Protein AF-0000000074054607 (afdb_homodimer)

Organism: NCBI:txid44742

Radius of gyration: 24.06 Å; Cα contacts (8 Å, |Δi|>4): 908; chains: 2; bounding box: 54×72×58 Å

Foldseek 3Di:
DLQPQEEEEEEQAEFLCLVLLLLLLCLVLVNQEYEYENHPDHDLVRSPVNNPPSSNVRSVRYYYHPHDCVVCVQAPAEEFEDLDPPDDPADADELLRVLLVSLVCVVVVGHYYYYWYYQPHIDDPVNCVSHPHYYYYDDDPVDRGDGRSVVSNVSSVSNSVNNVVCVVPVVVCVVVPPVNFPQQDPVLLVVLLVLVLVLCVLVVVDVDPCSPVVSVVVSVVCVVVRDGGVNSVVSSVVSVVSVVVSD/DLQPQEEEEEEQAEFLCLVLLLLLLCLVLVNQEYEYENHPDHDLVRSPVNNPPSSNVRSVRYYYHPHDCVVCVQAPAEEEEDLDPPDDPADADELLRVLLVSLLCVLVVGHYYYYWYYQPHIDDPVNCVSHPHYYYYDDDPVDRGDGRSVVSNVSSVSNSVNNVVCVVVVVVCVVVPPVVADFQDPVLLVVLLVLVLVLCVLVVVDVDPCSPVVSVVVSVVCVVVRDGPVNSVVSSVVSVVSVVVSD

Solvent-accessible surface area (backbone atoms only — not comparable to full-atom values): 25416 Å² total; per-residue (Å²): 102,79,30,60,48,37,32,41,33,38,33,40,34,59,53,25,50,43,54,10,36,31,27,26,37,25,32,23,37,16,37,71,41,45,37,35,21,51,48,72,39,84,40,69,78,61,9,44,73,50,11,39,83,67,7,44,67,40,61,72,61,50,43,80,30,86,41,65,69,72,67,46,65,80,35,79,41,33,38,29,44,40,78,70,73,76,86,57,84,62,72,70,30,44,50,66,58,48,10,47,53,49,30,54,37,40,73,69,72,33,30,33,33,45,36,39,36,23,82,86,76,42,56,50,71,76,62,49,71,72,29,81,40,41,31,35,72,90,48,24,87,88,25,56,73,70,55,60,31,57,51,50,37,54,51,41,50,36,28,38,52,35,34,50,56,44,59,75,37,39,69,61,40,60,40,43,42,81,75,43,42,58,66,52,43,74,64,51,47,50,50,45,50,49,43,45,49,54,31,33,52,72,64,61,66,56,83,61,97,49,61,67,66,68,41,40,61,53,50,51,41,45,60,52,30,57,47,32,27,51,54,44,48,50,51,45,49,48,29,49,49,51,36,61,70,69,100,102,77,31,58,46,38,32,40,35,38,34,39,34,57,53,26,50,43,54,10,35,32,28,26,38,25,32,23,38,16,38,71,39,46,35,34,20,50,48,72,38,84,40,68,80,61,10,44,75,51,11,40,83,67,6,44,67,40,60,71,62,49,44,79,30,86,39,65,68,71,68,46,63,80,36,79,42,32,37,29,43,43,78,70,73,78,83,58,84,65,72,70,28,45,50,65,59,49,12,45,53,48,31,53,37,38,74,69,72,33,30,34,30,44,36,38,36,22,80,88,75,42,57,51,72,75,62,47,71,72,28,81,40,39,30,36,75,88,47,24,87,89,24,56,74,69,56,60,32,56,49,50,35,54,49,40,49,36,28,39,52,34,34,50,55,41,60,77,40,44,78,57,48,64,59,46,49,87,70,58,42,58,67,53,45,73,66,52,49,51,52,45,52,49,42,45,49,54,32,35,51,71,65,63,66,57,83,62,97,51,62,67,67,68,41,44,63,53,50,52,39,46,60,53,29,58,49,32,31,56,53,44,49,50,53,46,48,47,30,50,48,52,37,60,71,69,101

pLDDT: mean 83.44, std 16.81, range [29.47, 98.75]

Structure (mmCIF, N/CA/C/O backbone):
data_AF-0000000074054607-model_v1
#
loop_
_entity.id
_entity.type
_entity.pdbx_description
1 polymer 'rRNA methyltransferase'
#
loop_
_atom_site.group_PDB
_atom_site.id
_atom_site.type_symbol
_atom_site.label_atom_id
_atom_site.label_alt_id
_atom_site.label_comp_id
_atom_site.label_asym_id
_atom_site.label_entity_id
_atom_site.label_seq_id
_atom_site.pdbx_PDB_ins_code
_atom_site.Cartn_x
_atom_site.Cartn_y
_atom_site.Cartn_z
_atom_site.occupancy
_atom_site.B_iso_or_equiv
_atom_site.auth_seq_id
_atom_site.auth_comp_id
_atom_site.auth_asym_id
_atom_site.auth_atom_id
_atom_site.pdbx_PDB_model_num
ATOM 1 N N . MET A 1 1 ? 2.098 6.691 -18.859 1 87.94 1 MET A N 1
ATOM 2 C CA . MET A 1 1 ? 1.816 5.914 -17.656 1 87.94 1 MET A CA 1
ATOM 3 C C . MET A 1 1 ? 2.215 6.691 -16.406 1 87.94 1 MET A C 1
ATOM 5 O O . MET A 1 1 ? 3.164 7.477 -16.438 1 87.94 1 MET A O 1
ATOM 9 N N . LEU A 1 2 ? 1.619 6.383 -15.367 1 90.31 2 LEU A N 1
ATOM 10 C CA . LEU A 1 2 ? 1.789 7.125 -14.125 1 90.31 2 LEU A CA 1
ATOM 11 C C . LEU A 1 2 ? 3.236 7.062 -13.648 1 90.31 2 LEU A C 1
ATOM 13 O O . LEU A 1 2 ? 3.768 8.047 -13.133 1 90.31 2 LEU A O 1
ATOM 17 N N . LEU A 1 3 ? 3.875 5.93 -13.906 1 97.06 3 LEU A N 1
ATOM 18 C CA . LEU A 1 3 ? 5.23 5.723 -13.406 1 97.06 3 LEU A CA 1
ATOM 19 C C . LEU A 1 3 ? 6.223 5.625 -14.562 1 97.06 3 LEU A C 1
ATOM 21 O O . LEU A 1 3 ? 7.164 4.828 -14.508 1 97.06 3 LEU A O 1
ATOM 25 N N . ASP A 1 4 ? 5.957 6.453 -15.539 1 95.19 4 ASP A N 1
ATOM 26 C CA . ASP A 1 4 ? 6.926 6.539 -16.625 1 95.19 4 ASP A CA 1
ATOM 27 C C . ASP A 1 4 ? 8.312 6.918 -16.109 1 95.19 4 ASP A C 1
ATOM 29 O O . ASP A 1 4 ? 8.461 7.918 -15.406 1 95.19 4 ASP A O 1
ATOM 33 N N . GLY A 1 5 ? 9.305 6.105 -16.344 1 96.5 5 GLY A N 1
ATOM 34 C CA . GLY A 1 5 ? 10.656 6.309 -15.852 1 96.5 5 GLY A CA 1
ATOM 35 C C . GLY A 1 5 ? 11.078 5.297 -14.805 1 96.5 5 GLY A C 1
ATOM 36 O O . GLY A 1 5 ? 12.25 5.238 -14.422 1 96.5 5 GLY A O 1
ATOM 37 N N . VAL A 1 6 ? 10.141 4.453 -14.383 1 98.12 6 VAL A N 1
ATOM 38 C CA . VAL A 1 6 ? 10.422 3.424 -13.383 1 98.12 6 VAL A CA 1
ATOM 39 C C . VAL A 1 6 ? 10.531 2.061 -14.062 1 98.12 6 VAL A C 1
ATOM 41 O O . VAL A 1 6 ? 9.734 1.736 -14.945 1 98.12 6 VAL A O 1
ATOM 44 N N . GLN A 1 7 ? 11.508 1.312 -13.703 1 98.25 7 GLN A N 1
ATOM 45 C CA . GLN A 1 7 ? 11.547 -0.092 -14.094 1 98.25 7 GLN A CA 1
ATOM 46 C C . GLN A 1 7 ? 11.656 -1.004 -12.875 1 98.25 7 GLN A C 1
ATOM 48 O O . GLN A 1 7 ? 12.328 -0.665 -11.898 1 98.25 7 GLN A O 1
ATOM 53 N N . ILE A 1 8 ? 11.023 -2.137 -12.992 1 98.75 8 ILE A N 1
ATOM 54 C CA . ILE A 1 8 ? 11.148 -3.209 -12.008 1 98.75 8 ILE A CA 1
ATOM 55 C C . ILE A 1 8 ? 12.266 -4.164 -12.43 1 98.75 8 ILE A C 1
ATOM 57 O O . ILE A 1 8 ? 12.258 -4.684 -13.555 1 98.75 8 ILE A O 1
ATOM 61 N N . VAL A 1 9 ? 13.219 -4.359 -11.516 1 98.69 9 VAL A N 1
ATOM 62 C CA . VAL A 1 9 ? 14.328 -5.262 -11.797 1 98.69 9 VAL A CA 1
ATOM 63 C C . VAL A 1 9 ? 14.227 -6.492 -10.891 1 98.69 9 VAL A C 1
ATOM 65 O O . VAL A 1 9 ? 14.297 -6.379 -9.664 1 98.69 9 VAL A O 1
ATOM 68 N N . LEU A 1 10 ? 14.055 -7.652 -11.492 1 98.56 10 LEU A N 1
ATOM 69 C CA . LEU A 1 10 ? 13.938 -8.914 -10.773 1 98.56 10 LEU A CA 1
ATOM 70 C C . LEU A 1 10 ? 15.211 -9.75 -10.93 1 98.56 10 LEU A C 1
ATOM 72 O O . LEU A 1 10 ? 15.547 -10.172 -12.039 1 98.56 10 LEU A O 1
ATOM 76 N N . VAL A 1 11 ? 15.875 -10 -9.805 1 98.06 11 VAL A N 1
ATOM 77 C CA . VAL A 1 11 ? 17.172 -10.672 -9.82 1 98.06 11 VAL A CA 1
ATOM 78 C C . VAL A 1 11 ? 16.984 -12.148 -9.492 1 98.06 11 VAL A C 1
ATOM 80 O O . VAL A 1 11 ? 16.406 -12.5 -8.469 1 98.06 11 VAL A O 1
ATOM 83 N N . LYS A 1 12 ? 17.391 -13.023 -10.367 1 97.88 12 LYS A N 1
ATOM 84 C CA . LYS A 1 12 ? 17.438 -14.469 -10.18 1 97.88 12 LYS A CA 1
ATOM 85 C C . LYS A 1 12 ? 16.078 -15.008 -9.758 1 97.88 12 LYS A C 1
ATOM 87 O O . LYS A 1 12 ? 15.984 -15.805 -8.82 1 97.88 12 LYS A O 1
ATOM 92 N N . THR A 1 13 ? 15.07 -14.492 -10.414 1 97.56 13 THR A N 1
ATOM 93 C CA . THR A 1 13 ? 13.703 -14.922 -10.125 1 97.56 13 THR A CA 1
ATOM 94 C C . THR A 1 13 ? 13.531 -16.406 -10.43 1 97.56 13 THR A C 1
ATOM 96 O O . THR A 1 13 ? 13.984 -16.891 -11.461 1 97.56 13 THR A O 1
ATOM 99 N N . ARG A 1 14 ? 12.898 -17.109 -9.555 1 96.25 14 ARG A N 1
ATOM 100 C CA . ARG A 1 14 ? 12.789 -18.547 -9.672 1 96.25 14 ARG A CA 1
ATOM 101 C C . ARG A 1 14 ? 11.531 -18.953 -10.438 1 96.25 14 ARG A C 1
ATOM 103 O O . ARG A 1 14 ? 11.562 -19.859 -11.266 1 96.25 14 ARG A O 1
ATOM 110 N N . PHE A 1 15 ? 10.383 -18.312 -10.203 1 95.19 15 PHE A N 1
ATOM 111 C CA . PHE A 1 15 ? 9.102 -18.766 -10.719 1 95.19 15 PHE A CA 1
ATOM 112 C C . PHE A 1 15 ? 8.539 -17.797 -11.75 1 95.19 15 PHE A C 1
ATOM 114 O O . PHE A 1 15 ? 8.25 -16.641 -11.422 1 95.19 15 PHE A O 1
ATOM 121 N N . PRO A 1 16 ? 8.305 -18.266 -12.945 1 97 16 PRO A N 1
ATOM 122 C CA . PRO A 1 16 ? 7.742 -17.391 -13.984 1 97 16 PRO A CA 1
ATOM 123 C C . PRO A 1 16 ? 6.383 -16.812 -13.586 1 97 16 PRO A C 1
ATOM 125 O O . PRO A 1 16 ? 6.016 -15.727 -14.031 1 97 16 PRO A O 1
ATOM 128 N N . GLU A 1 17 ? 5.633 -17.5 -12.758 1 94.62 17 GLU A N 1
ATOM 129 C CA . GLU A 1 17 ? 4.336 -17.047 -12.266 1 94.62 17 GLU A CA 1
ATOM 130 C C . GLU A 1 17 ? 4.461 -15.711 -11.547 1 94.62 17 GLU A C 1
ATOM 132 O O . GLU A 1 17 ? 3.605 -14.836 -11.695 1 94.62 17 GLU A O 1
ATOM 137 N N . ASN A 1 18 ? 5.582 -15.562 -10.859 1 96.38 18 ASN A N 1
ATOM 138 C CA . ASN A 1 18 ? 5.824 -14.305 -10.164 1 96.38 18 ASN A CA 1
ATOM 139 C C . ASN A 1 18 ? 6.109 -13.164 -11.141 1 96.38 18 ASN A C 1
ATOM 141 O O . ASN A 1 18 ? 5.738 -12.016 -10.891 1 96.38 18 ASN A O 1
ATOM 145 N N . ILE A 1 19 ? 6.727 -13.492 -12.242 1 97.88 19 ILE A N 1
ATOM 146 C CA . ILE A 1 19 ? 6.992 -12.492 -13.273 1 97.88 19 ILE A CA 1
ATOM 147 C C . ILE A 1 19 ? 5.676 -12.031 -13.891 1 97.88 19 ILE A C 1
ATOM 149 O O . ILE A 1 19 ? 5.469 -10.836 -14.094 1 97.88 19 ILE A O 1
ATOM 153 N N . GLY A 1 20 ? 4.801 -12.977 -14.141 1 97.75 20 GLY A N 1
ATOM 154 C CA . GLY A 1 20 ? 3.486 -12.625 -14.648 1 97.75 20 GLY A CA 1
ATOM 155 C C . GLY A 1 20 ? 2.693 -11.742 -13.703 1 97.75 20 GLY A C 1
ATOM 156 O O . GLY A 1 20 ? 2.131 -10.727 -14.117 1 97.75 20 GLY A O 1
ATOM 157 N N . MET A 1 21 ? 2.689 -12.086 -12.422 1 96.69 21 MET A N 1
ATOM 158 C CA . MET A 1 21 ? 1.969 -11.312 -11.422 1 96.69 21 MET A CA 1
ATOM 159 C C . MET A 1 21 ? 2.582 -9.922 -11.258 1 96.69 21 MET A C 1
ATOM 161 O O . MET A 1 21 ? 1.864 -8.945 -11.047 1 96.69 21 MET A O 1
ATOM 165 N N . ALA A 1 22 ? 3.879 -9.875 -11.367 1 98.06 22 ALA A N 1
ATOM 166 C CA . ALA A 1 22 ? 4.555 -8.586 -11.336 1 98.06 22 ALA A CA 1
ATOM 167 C C . ALA A 1 22 ? 4.164 -7.727 -12.531 1 98.06 22 ALA A C 1
ATOM 169 O O . ALA A 1 22 ? 3.977 -6.516 -12.406 1 98.06 22 ALA A O 1
ATOM 170 N N . ALA A 1 23 ? 4.035 -8.344 -13.672 1 98.12 23 ALA A N 1
ATOM 171 C CA . ALA A 1 23 ? 3.605 -7.629 -14.867 1 98.12 23 ALA A CA 1
ATOM 172 C C . ALA A 1 23 ? 2.205 -7.051 -14.688 1 98.12 23 ALA A C 1
ATOM 174 O O . ALA A 1 23 ? 1.948 -5.906 -15.07 1 98.12 23 ALA A O 1
ATOM 175 N N . ARG A 1 24 ? 1.37 -7.824 -14.094 1 97.19 24 ARG A N 1
ATOM 176 C CA . ARG A 1 24 ? 0.028 -7.332 -13.805 1 97.19 24 ARG A CA 1
ATOM 177 C C . ARG A 1 24 ? 0.075 -6.137 -12.859 1 97.19 24 ARG A C 1
ATOM 179 O O . ARG A 1 24 ? -0.629 -5.148 -13.07 1 97.19 24 ARG A O 1
ATOM 186 N N . ALA A 1 25 ? 0.879 -6.273 -11.852 1 97.88 25 ALA A N 1
ATOM 187 C CA . ALA A 1 25 ? 1.041 -5.172 -10.898 1 97.88 25 ALA A CA 1
ATOM 188 C C . ALA A 1 25 ? 1.545 -3.914 -11.602 1 97.88 25 ALA A C 1
ATOM 190 O O . ALA A 1 25 ? 1.063 -2.811 -11.336 1 97.88 25 ALA A O 1
ATOM 191 N N . CYS A 1 26 ? 2.482 -4.086 -12.484 1 98.19 26 CYS A N 1
ATOM 192 C CA . CYS A 1 26 ? 3.018 -2.969 -13.258 1 98.19 26 CYS A CA 1
ATOM 193 C C . CYS A 1 26 ? 1.925 -2.311 -14.094 1 98.19 26 CYS A C 1
ATOM 195 O O . CYS A 1 26 ? 1.812 -1.083 -14.117 1 98.19 26 CYS A O 1
ATOM 197 N N . ALA A 1 27 ? 1.15 -3.102 -14.703 1 97.31 27 ALA A N 1
ATOM 198 C CA . ALA A 1 27 ? 0.057 -2.57 -15.508 1 97.31 27 ALA A CA 1
ATOM 199 C C . ALA A 1 27 ? -0.932 -1.788 -14.648 1 97.31 27 ALA A C 1
ATOM 201 O O . ALA A 1 27 ? -1.334 -0.679 -15.008 1 97.31 27 ALA A O 1
ATOM 202 N N . ASN A 1 28 ? -1.263 -2.316 -13.531 1 96.94 28 ASN A N 1
ATOM 203 C CA . ASN A 1 28 ? -2.24 -1.703 -12.633 1 96.94 28 ASN A CA 1
ATOM 204 C C . ASN A 1 28 ? -1.734 -0.376 -12.078 1 96.94 28 ASN A C 1
ATOM 206 O O . ASN A 1 28 ? -2.523 0.537 -11.82 1 96.94 28 ASN A O 1
ATOM 210 N N . MET A 1 29 ? -0.404 -0.316 -11.891 1 97.62 29 MET A N 1
ATOM 211 C CA . MET A 1 29 ? 0.13 0.865 -11.219 1 97.62 29 MET A CA 1
ATOM 212 C C . MET A 1 29 ? 0.78 1.813 -12.219 1 97.62 29 MET A C 1
ATOM 214 O O . MET A 1 29 ? 1.271 2.879 -11.844 1 97.62 29 MET A O 1
ATOM 218 N N . GLY A 1 30 ? 0.853 1.431 -13.469 1 97.06 30 GLY A N 1
ATOM 219 C CA . GLY A 1 30 ? 1.365 2.301 -14.516 1 97.06 30 GLY A CA 1
ATOM 220 C C . GLY A 1 30 ? 2.879 2.283 -14.617 1 97.06 30 GLY A C 1
ATOM 221 O O . GLY A 1 30 ? 3.502 3.318 -14.859 1 97.06 30 GLY A O 1
ATOM 222 N N . CYS A 1 31 ? 3.479 1.204 -14.336 1 97.81 31 CYS A N 1
ATOM 223 C CA . CYS A 1 31 ? 4.914 1.015 -14.531 1 97.81 31 CYS A CA 1
ATOM 224 C C . CYS A 1 31 ? 5.207 0.389 -15.883 1 97.81 31 CYS A C 1
ATOM 226 O O . CYS A 1 31 ? 4.664 -0.666 -16.219 1 97.81 31 CYS A O 1
ATOM 228 N N . PRO A 1 32 ? 6.125 0.904 -16.609 1 96.69 32 PRO A N 1
ATOM 229 C CA . PRO A 1 32 ? 6.203 0.537 -18.031 1 96.69 32 PRO A CA 1
ATOM 230 C C . PRO A 1 32 ? 7.18 -0.606 -18.281 1 96.69 32 PRO A C 1
ATOM 232 O O . PRO A 1 32 ? 7.238 -1.135 -19.406 1 96.69 32 PRO A O 1
ATOM 235 N N . ALA A 1 33 ? 7.934 -1.003 -17.266 1 97 33 ALA A N 1
ATOM 236 C CA . ALA A 1 33 ? 9.031 -1.871 -17.688 1 97 33 ALA A CA 1
ATOM 237 C C . ALA A 1 33 ? 9.406 -2.852 -16.578 1 97 33 ALA A C 1
ATOM 239 O O . ALA A 1 33 ? 9.422 -2.492 -15.398 1 97 33 ALA A O 1
ATOM 240 N N . ILE A 1 34 ? 9.742 -4.078 -17.047 1 98.25 34 ILE A N 1
ATOM 241 C CA . ILE A 1 34 ? 10.336 -5.129 -16.219 1 98.25 34 ILE A CA 1
ATOM 242 C C . ILE A 1 34 ? 11.648 -5.59 -16.844 1 98.25 34 ILE A C 1
ATOM 244 O O . ILE A 1 34 ? 11.727 -5.84 -18.047 1 98.25 34 ILE A O 1
ATOM 248 N N . ARG A 1 35 ? 12.633 -5.629 -16.047 1 98.19 35 ARG A N 1
ATOM 249 C CA . ARG A 1 35 ? 13.938 -6.164 -16.422 1 98.19 35 ARG A CA 1
ATOM 250 C C . ARG A 1 35 ? 14.305 -7.379 -15.578 1 98.19 35 ARG A C 1
ATOM 252 O O . ARG A 1 35 ? 14.172 -7.348 -14.352 1 98.19 35 ARG A O 1
ATOM 259 N N . LEU A 1 36 ? 14.664 -8.5 -16.25 1 98.44 36 LEU A N 1
ATOM 260 C CA . LEU A 1 36 ? 15.109 -9.695 -15.555 1 98.44 36 LEU A CA 1
ATOM 261 C C . LEU A 1 36 ? 16.641 -9.781 -15.539 1 98.44 36 LEU A C 1
ATOM 263 O O . LEU A 1 36 ? 17.281 -9.477 -16.531 1 98.44 36 LEU A O 1
ATOM 267 N N . VAL A 1 37 ? 17.156 -10.172 -14.383 1 98.12 37 VAL A N 1
ATOM 268 C CA . VAL A 1 37 ? 18.578 -10.398 -14.258 1 98.12 37 VAL A CA 1
ATOM 269 C C . VAL A 1 37 ? 18.859 -11.875 -13.953 1 98.12 37 VAL A C 1
ATOM 271 O O . VAL A 1 37 ? 18.531 -12.359 -12.867 1 98.12 37 VAL A O 1
ATOM 274 N N . ASP A 1 38 ? 19.328 -12.578 -14.844 1 97.12 38 ASP A N 1
ATOM 275 C CA . ASP A 1 38 ? 19.734 -13.977 -14.711 1 97.12 38 ASP A CA 1
ATOM 276 C C . ASP A 1 38 ? 18.641 -14.805 -14.047 1 97.12 38 ASP A C 1
ATOM 278 O O . ASP A 1 38 ? 18.891 -15.453 -13.023 1 97.12 38 ASP A O 1
ATOM 282 N N . PRO A 1 39 ? 17.469 -14.773 -14.625 1 97.06 39 PRO A N 1
ATOM 283 C CA . PRO A 1 39 ? 16.391 -15.562 -14.016 1 97.06 39 PRO A CA 1
ATOM 284 C C . PRO A 1 39 ? 16.688 -17.062 -14.031 1 97.06 39 PRO A C 1
ATOM 286 O O . PRO A 1 39 ? 17.312 -17.562 -14.961 1 97.06 39 PRO A O 1
ATOM 289 N N . GLU A 1 40 ? 16.297 -17.703 -12.945 1 94.38 40 GLU A N 1
ATOM 290 C CA . GLU A 1 40 ? 16.484 -19.156 -12.898 1 94.38 40 GLU A CA 1
ATOM 291 C C . GLU A 1 40 ? 15.625 -19.859 -13.938 1 94.38 40 GLU A C 1
ATOM 293 O O . GLU A 1 40 ? 16.078 -20.797 -14.594 1 94.38 40 GLU A O 1
ATOM 298 N N . ARG A 1 41 ? 14.328 -19.406 -13.961 1 91.19 41 ARG A N 1
ATOM 299 C CA . ARG A 1 41 ? 13.391 -19.969 -14.938 1 91.19 41 ARG A CA 1
ATOM 300 C C . ARG A 1 41 ? 12.547 -18.875 -15.578 1 91.19 41 ARG A C 1
ATOM 302 O O . ARG A 1 41 ? 11.773 -18.203 -14.898 1 91.19 41 ARG A O 1
ATOM 309 N N . TRP A 1 42 ? 12.898 -18.5 -16.797 1 91.56 42 TRP A N 1
ATOM 310 C CA . TRP A 1 42 ? 12.039 -17.578 -17.547 1 91.56 42 TRP A CA 1
ATOM 311 C C . TRP A 1 42 ? 11.227 -18.328 -18.594 1 91.56 42 TRP A C 1
ATOM 313 O O . TRP A 1 42 ? 11.797 -19 -19.469 1 91.56 42 TRP A O 1
ATOM 323 N N . ASP A 1 43 ? 9.945 -18.281 -18.422 1 95.38 43 ASP A N 1
ATOM 324 C CA . ASP A 1 43 ? 8.984 -18.922 -19.328 1 95.38 43 ASP A CA 1
ATOM 325 C C . ASP A 1 43 ? 7.766 -18.031 -19.547 1 95.38 43 ASP A C 1
ATOM 327 O O . ASP A 1 43 ? 6.887 -17.953 -18.688 1 95.38 43 ASP A O 1
ATOM 331 N N . ARG A 1 44 ? 7.742 -17.406 -20.672 1 94.06 44 ARG A N 1
ATOM 332 C CA . ARG A 1 44 ? 6.684 -16.453 -21 1 94.06 44 ARG A CA 1
ATOM 333 C C . ARG A 1 44 ? 5.312 -17.125 -20.969 1 94.06 44 ARG A C 1
ATOM 335 O O . ARG A 1 44 ? 4.324 -16.516 -20.562 1 94.06 44 ARG A O 1
ATOM 342 N N . GLU A 1 45 ? 5.191 -18.359 -21.375 1 94.81 45 GLU A N 1
ATOM 343 C CA . GLU A 1 45 ? 3.926 -19.078 -21.438 1 94.81 45 GLU A CA 1
ATOM 344 C C . GLU A 1 45 ? 3.367 -19.312 -20.031 1 94.81 45 GLU A C 1
ATOM 346 O O . GLU A 1 45 ? 2.152 -19.297 -19.828 1 94.81 45 GLU A O 1
ATOM 351 N N . LYS A 1 46 ? 4.289 -19.531 -19.141 1 95.44 46 LYS A N 1
ATOM 352 C CA . LYS A 1 46 ? 3.869 -19.75 -17.766 1 95.44 46 LYS A CA 1
ATOM 353 C C . LYS A 1 46 ? 3.527 -18.438 -17.078 1 95.44 46 LYS A C 1
ATOM 355 O O . LYS A 1 46 ? 2.654 -18.391 -16.203 1 95.44 46 LYS A O 1
ATOM 360 N N . ALA A 1 47 ? 4.211 -17.391 -17.516 1 96.44 47 ALA A N 1
ATOM 361 C CA . ALA A 1 47 ? 3.971 -16.062 -16.922 1 96.44 47 ALA A CA 1
ATOM 362 C C . ALA A 1 47 ? 2.689 -15.453 -17.469 1 96.44 47 ALA A C 1
ATOM 364 O O . ALA A 1 47 ? 1.997 -14.711 -16.766 1 96.44 47 ALA A O 1
ATOM 365 N N . GLY A 1 48 ? 2.289 -15.734 -18.625 1 96.12 48 GLY A N 1
ATOM 366 C CA . GLY A 1 48 ? 1.241 -15.094 -19.406 1 96.12 48 GLY A CA 1
ATOM 367 C C . GLY A 1 48 ? -0.102 -15.078 -18.703 1 96.12 48 GLY A C 1
ATOM 368 O O . GLY A 1 48 ? -0.7 -14.016 -18.516 1 96.12 48 GLY A O 1
ATOM 369 N N . PRO A 1 49 ? -0.559 -16.219 -18.281 1 93.88 49 PRO A N 1
ATOM 370 C CA . PRO A 1 49 ? -1.884 -16.281 -17.656 1 93.88 49 PRO A CA 1
ATOM 371 C C . PRO A 1 49 ? -1.992 -15.414 -16.406 1 93.88 49 PRO A C 1
ATOM 373 O O . PRO A 1 49 ? -3.061 -14.867 -16.125 1 93.88 49 PRO A O 1
ATOM 376 N N . LEU A 1 50 ? -0.896 -15.234 -15.711 1 93.25 50 LEU A N 1
ATOM 377 C CA . LEU A 1 50 ? -0.923 -14.5 -14.453 1 93.25 50 LEU A CA 1
ATOM 378 C C . LEU A 1 50 ? -0.826 -12.992 -14.695 1 93.25 50 LEU A C 1
ATOM 380 O O . LEU A 1 50 ? -1.189 -12.195 -13.828 1 93.25 50 LEU A O 1
ATOM 384 N N . ALA A 1 51 ? -0.348 -12.609 -15.82 1 94.75 51 ALA A N 1
ATOM 385 C CA . ALA A 1 51 ? -0.225 -11.195 -16.172 1 94.75 51 ALA A CA 1
ATOM 386 C C . ALA A 1 51 ? -1.573 -10.617 -16.594 1 94.75 51 ALA A C 1
ATOM 388 O O . ALA A 1 51 ? -1.77 -9.398 -16.547 1 94.75 51 ALA A O 1
ATOM 389 N N . THR A 1 52 ? -2.521 -11.477 -16.969 1 90.75 52 THR A N 1
ATOM 390 C CA . THR A 1 52 ? -3.803 -11.07 -17.547 1 90.75 52 THR A CA 1
ATOM 391 C C . THR A 1 52 ? -3.598 -10.281 -18.828 1 90.75 52 THR A C 1
ATOM 393 O O . THR A 1 52 ? -2.461 -10.023 -19.234 1 90.75 52 THR A O 1
ATOM 396 N N . PRO A 1 53 ? -4.602 -9.953 -19.562 1 90.88 53 PRO A N 1
ATOM 397 C CA . PRO A 1 53 ? -4.461 -9.227 -20.828 1 90.88 53 PRO A CA 1
ATOM 398 C C . PRO A 1 53 ? -3.773 -7.875 -20.656 1 90.88 53 PRO A C 1
ATOM 400 O O . PRO A 1 53 ? -3 -7.457 -21.516 1 90.88 53 PRO A O 1
ATOM 403 N N . LYS A 1 54 ? -3.891 -7.352 -19.547 1 90 54 LYS A N 1
ATOM 404 C CA . LYS A 1 54 ? -3.375 -6.004 -19.328 1 90 54 LYS A CA 1
ATOM 405 C C . LYS A 1 54 ? -1.862 -6.023 -19.125 1 90 54 LYS A C 1
ATOM 407 O O . LYS A 1 54 ? -1.188 -5.02 -19.375 1 90 54 LYS A O 1
ATOM 412 N N . GLY A 1 55 ? -1.325 -7.102 -18.688 1 94.69 55 GLY A N 1
ATOM 413 C CA . GLY A 1 55 ? 0.101 -7.199 -18.422 1 94.69 55 GLY A CA 1
ATOM 414 C C . GLY A 1 55 ? 0.878 -7.844 -19.562 1 94.69 55 GLY A C 1
ATOM 415 O O . GLY A 1 55 ? 2.104 -7.953 -19.484 1 94.69 55 GLY A O 1
ATOM 416 N N . GLN A 1 56 ? 0.179 -8.203 -20.656 1 96 56 GLN A N 1
ATOM 417 C CA . GLN A 1 56 ? 0.817 -8.953 -21.734 1 96 56 GLN A CA 1
ATOM 418 C C . GLN A 1 56 ? 1.867 -8.109 -22.438 1 96 56 GLN A C 1
ATOM 420 O O . GLN A 1 56 ? 2.941 -8.602 -22.797 1 96 56 GLN A O 1
ATOM 425 N N . SER A 1 57 ? 1.518 -6.898 -22.688 1 95.19 57 SER A N 1
ATOM 426 C CA . SER A 1 57 ? 2.447 -6.023 -23.391 1 95.19 57 SER A CA 1
ATOM 427 C C . SER A 1 57 ? 3.748 -5.855 -22.609 1 95.19 57 SER A C 1
ATOM 429 O O . SER A 1 57 ? 4.824 -5.758 -23.203 1 95.19 57 SER A O 1
ATOM 431 N N . LEU A 1 58 ? 3.666 -5.855 -21.328 1 96.25 58 LEU A N 1
ATOM 432 C CA . LEU A 1 58 ? 4.852 -5.758 -20.484 1 96.25 58 LEU A CA 1
ATOM 433 C C . LEU A 1 58 ? 5.711 -7.016 -20.594 1 96.25 58 LEU A C 1
ATOM 435 O O . LEU A 1 58 ? 6.938 -6.926 -20.656 1 96.25 58 LEU A O 1
ATOM 439 N N . LEU A 1 59 ? 5.066 -8.125 -20.641 1 97.25 59 LEU A N 1
ATOM 440 C CA . LEU A 1 59 ? 5.797 -9.383 -20.781 1 97.25 59 LEU A CA 1
ATOM 441 C C . LEU A 1 59 ? 6.5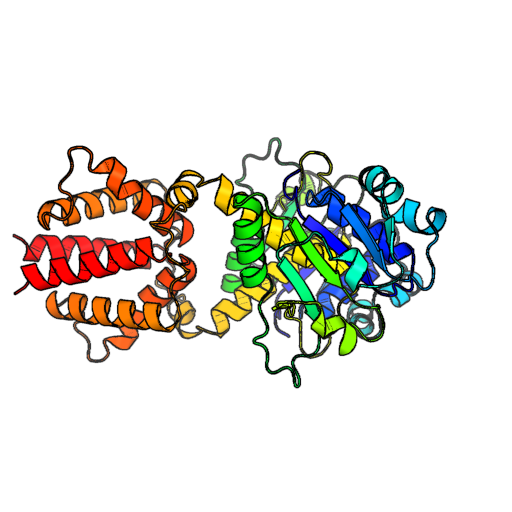35 -9.43 -22.125 1 97.25 59 LEU A C 1
ATOM 443 O O . LEU A 1 59 ? 7.66 -9.938 -22.188 1 97.25 59 LEU A O 1
ATOM 447 N N . ASP A 1 60 ? 5.887 -8.883 -23.109 1 96.31 60 ASP A N 1
ATOM 448 C CA . ASP A 1 60 ? 6.492 -8.859 -24.438 1 96.31 60 ASP A CA 1
ATOM 449 C C . ASP A 1 60 ? 7.73 -7.973 -24.469 1 96.31 60 ASP A C 1
ATOM 451 O O . ASP A 1 60 ? 8.641 -8.188 -25.281 1 96.31 60 ASP A O 1
ATOM 455 N N . GLY A 1 61 ? 7.754 -7.027 -23.625 1 95.44 61 GLY A N 1
ATOM 456 C CA . GLY A 1 61 ? 8.844 -6.066 -23.594 1 95.44 61 GLY A CA 1
ATOM 457 C C . GLY A 1 61 ? 9.922 -6.41 -22.594 1 95.44 61 GLY A C 1
ATOM 458 O O . GLY A 1 61 ? 10.891 -5.664 -22.438 1 95.44 61 GLY A O 1
ATOM 459 N N . VAL A 1 62 ? 9.805 -7.559 -21.969 1 96.31 62 VAL A N 1
ATOM 460 C CA . VAL A 1 62 ? 10.758 -7.945 -20.938 1 96.31 62 VAL A CA 1
ATOM 461 C C . VAL A 1 62 ? 12.148 -8.102 -21.547 1 96.31 62 VAL A C 1
ATOM 463 O O . VAL A 1 62 ? 12.305 -8.719 -22.609 1 96.31 62 VAL A O 1
ATOM 466 N N . ARG A 1 63 ? 13.141 -7.512 -20.891 1 95.31 63 ARG A N 1
ATOM 467 C CA . ARG A 1 63 ? 14.547 -7.676 -21.25 1 95.31 63 ARG A CA 1
ATOM 468 C C . ARG A 1 63 ? 15.297 -8.469 -20.172 1 95.31 63 ARG A C 1
ATOM 470 O O . ARG A 1 63 ? 15.062 -8.281 -18.984 1 95.31 63 ARG A O 1
ATOM 477 N N . VAL A 1 64 ? 16.141 -9.328 -20.641 1 96.94 64 VAL A N 1
ATOM 478 C CA . VAL A 1 64 ? 16.938 -10.133 -19.734 1 96.94 64 VAL A CA 1
ATOM 479 C C . VAL A 1 64 ? 18.391 -9.664 -19.766 1 96.94 64 VAL A C 1
ATOM 481 O O . VAL A 1 64 ? 18.969 -9.508 -20.844 1 96.94 64 VAL A O 1
ATOM 484 N N . SER A 1 65 ? 18.922 -9.359 -18.609 1 95.94 65 SER A N 1
ATOM 485 C CA . SER A 1 65 ? 20.312 -8.945 -18.453 1 95.94 65 SER A CA 1
ATOM 486 C C . SER A 1 65 ? 21.125 -10 -17.703 1 95.94 65 SER A C 1
ATOM 488 O O . SER A 1 65 ? 20.594 -10.703 -16.844 1 95.94 65 SER A O 1
ATOM 490 N N . PRO A 1 66 ? 22.406 -10.086 -18 1 93.94 66 PRO A N 1
ATOM 491 C CA . PRO A 1 66 ? 23.234 -11.086 -17.328 1 93.94 66 PRO A CA 1
ATOM 492 C C . PRO A 1 66 ? 23.562 -10.711 -15.883 1 93.94 66 PRO A C 1
ATOM 494 O O . PRO A 1 66 ? 23.812 -11.586 -15.055 1 93.94 66 PRO A O 1
ATOM 497 N N . ASP A 1 67 ? 23.641 -9.352 -15.625 1 92.12 67 ASP A N 1
ATOM 498 C CA . ASP A 1 67 ? 23.938 -8.953 -14.25 1 92.12 67 ASP A CA 1
ATOM 499 C C . ASP A 1 67 ? 23.234 -7.652 -13.891 1 92.12 67 ASP A C 1
ATOM 501 O O . ASP A 1 67 ? 22.672 -6.988 -14.75 1 92.12 67 ASP A O 1
ATOM 505 N N . LEU A 1 68 ? 23.312 -7.395 -12.633 1 95.31 68 LEU A N 1
ATOM 506 C CA . LEU A 1 68 ? 22.531 -6.293 -12.086 1 95.31 68 LEU A CA 1
ATOM 507 C C . LEU A 1 68 ? 23.109 -4.949 -12.523 1 95.31 68 LEU A C 1
ATOM 509 O O . LEU A 1 68 ? 22.359 -4.008 -12.805 1 95.31 68 LEU A O 1
ATOM 513 N N . ALA A 1 69 ? 24.438 -4.875 -12.625 1 90.81 69 ALA A N 1
ATOM 514 C CA . ALA A 1 69 ? 25.094 -3.631 -13.016 1 90.81 69 ALA A CA 1
ATOM 515 C C . ALA A 1 69 ? 24.594 -3.152 -14.375 1 90.81 69 ALA A C 1
ATOM 517 O O . ALA A 1 69 ? 24.281 -1.976 -14.547 1 90.81 69 ALA A O 1
ATOM 518 N N . VAL A 1 70 ? 24.484 -4.039 -15.281 1 92.69 70 VAL A N 1
ATOM 519 C CA . VAL A 1 70 ? 24.016 -3.729 -16.625 1 92.69 70 VAL A CA 1
ATOM 520 C C . VAL A 1 70 ? 22.547 -3.328 -16.594 1 92.69 70 VAL A C 1
ATOM 522 O O . VAL A 1 70 ? 22.141 -2.373 -17.25 1 92.69 70 VAL A O 1
ATOM 525 N N . ALA A 1 71 ? 21.781 -3.945 -15.797 1 96.38 71 ALA A N 1
ATOM 526 C CA . ALA A 1 71 ? 20.328 -3.758 -15.75 1 96.38 71 ALA A CA 1
ATOM 527 C C . ALA A 1 71 ? 19.969 -2.371 -15.219 1 96.38 71 ALA A C 1
ATOM 529 O O . ALA A 1 71 ? 18.953 -1.795 -15.602 1 96.38 71 ALA A O 1
ATOM 530 N N . VAL A 1 72 ? 20.859 -1.847 -14.344 1 95.06 72 VAL A N 1
ATOM 531 C CA . VAL A 1 72 ? 20.484 -0.607 -13.672 1 95.06 72 VAL A CA 1
ATOM 532 C C . VAL A 1 72 ? 21.344 0.542 -14.172 1 95.06 72 VAL A C 1
ATOM 534 O O . VAL A 1 72 ? 21.328 1.641 -13.617 1 95.06 72 VAL A O 1
ATOM 537 N N . ALA A 1 73 ? 22.062 0.39 -15.242 1 90.31 73 ALA A N 1
ATOM 538 C CA . ALA A 1 73 ? 23.094 1.319 -15.703 1 90.31 73 ALA A CA 1
ATOM 539 C C . ALA A 1 73 ? 22.484 2.674 -16.062 1 90.31 73 ALA A C 1
ATOM 541 O O . ALA A 1 73 ? 23.125 3.715 -15.867 1 90.31 73 ALA A O 1
ATOM 542 N N . GLU A 1 74 ? 21.266 2.746 -16.5 1 91.44 74 GLU A N 1
ATOM 543 C CA . GLU A 1 74 ? 20.656 3.982 -16.984 1 91.44 74 GLU A CA 1
ATOM 544 C C . GLU A 1 74 ? 19.859 4.68 -15.875 1 91.44 74 GLU A C 1
ATOM 546 O O . GLU A 1 74 ? 19.344 5.777 -16.078 1 91.44 74 GLU A O 1
ATOM 551 N N . SER A 1 75 ? 19.75 4.047 -14.719 1 93.69 75 SER A N 1
ATOM 552 C CA . SER A 1 75 ? 18.938 4.594 -13.633 1 93.69 75 SER A CA 1
ATOM 553 C C . SER A 1 75 ? 19.734 5.57 -12.781 1 93.69 75 SER A C 1
ATOM 555 O O . SER A 1 75 ? 20.891 5.309 -12.445 1 93.69 75 SER A O 1
ATOM 557 N N . SER A 1 76 ? 19.156 6.707 -12.445 1 89.69 76 SER A N 1
ATOM 558 C CA . SER A 1 76 ? 19.766 7.68 -11.547 1 89.69 76 SER A CA 1
ATOM 559 C C . SER A 1 76 ? 19.547 7.301 -10.086 1 89.69 76 SER A C 1
ATOM 561 O O . SER A 1 76 ? 20.297 7.727 -9.203 1 89.69 76 SER A O 1
ATOM 563 N N . LEU A 1 77 ? 18.531 6.559 -9.82 1 91.81 77 LEU A N 1
ATOM 564 C CA . LEU A 1 77 ? 18.172 6.078 -8.492 1 91.81 77 LEU A CA 1
ATOM 565 C C . LEU A 1 77 ? 17.875 4.582 -8.523 1 91.81 77 LEU A C 1
ATOM 567 O O . LEU A 1 77 ? 17.016 4.137 -9.297 1 91.81 77 LEU A O 1
ATOM 571 N N . VAL A 1 78 ? 18.656 3.859 -7.695 1 93.69 78 VAL A N 1
ATOM 572 C CA . VAL A 1 78 ? 18.469 2.416 -7.578 1 93.69 78 VAL A CA 1
ATOM 573 C C . VAL A 1 78 ? 18.109 2.055 -6.137 1 93.69 78 VAL A C 1
ATOM 575 O O . VAL A 1 78 ? 18.891 2.307 -5.215 1 93.69 78 VAL A O 1
ATOM 578 N N . LEU A 1 79 ? 16.906 1.528 -5.957 1 95.44 79 LEU A N 1
ATOM 579 C CA . LEU A 1 79 ? 16.422 1.111 -4.648 1 95.44 79 LEU A CA 1
ATOM 580 C C . LEU A 1 79 ? 16.344 -0.409 -4.555 1 95.44 79 LEU A C 1
ATOM 582 O O . LEU A 1 79 ? 15.664 -1.053 -5.359 1 95.44 79 LEU A O 1
ATOM 586 N N . GLY A 1 80 ? 17.078 -0.967 -3.596 1 95.06 80 GLY A N 1
ATOM 587 C CA . GLY A 1 80 ? 16.984 -2.391 -3.318 1 95.06 80 GLY A CA 1
ATOM 588 C C . GLY A 1 80 ? 16 -2.717 -2.211 1 95.06 80 GLY A C 1
ATOM 589 O O . GLY A 1 80 ? 15.867 -1.958 -1.249 1 95.06 80 GLY A O 1
ATOM 590 N N . THR A 1 81 ? 15.305 -3.857 -2.346 1 94.56 81 THR A N 1
ATOM 591 C CA . THR A 1 81 ? 14.352 -4.27 -1.323 1 94.56 81 THR A CA 1
ATOM 592 C C . THR A 1 81 ? 14.906 -5.43 -0.503 1 94.56 81 THR A C 1
ATOM 594 O O . THR A 1 81 ? 15.57 -6.316 -1.043 1 94.56 81 THR A O 1
ATOM 597 N N . THR A 1 82 ? 14.672 -5.371 0.79 1 88.88 82 THR A N 1
ATOM 598 C CA . THR A 1 82 ? 15.172 -6.434 1.654 1 88.88 82 THR A CA 1
ATOM 599 C C . THR A 1 82 ? 14.242 -6.641 2.848 1 88.88 82 THR A C 1
ATOM 601 O O . THR A 1 82 ? 13.609 -5.695 3.32 1 88.88 82 THR A O 1
ATOM 604 N N . ALA A 1 83 ? 14.031 -7.93 3.277 1 82.56 83 ALA A N 1
ATOM 605 C CA . ALA A 1 83 ? 13.289 -8.242 4.492 1 82.56 83 ALA A CA 1
ATOM 606 C C . ALA A 1 83 ? 14.156 -8.07 5.73 1 82.56 83 ALA A C 1
ATOM 608 O O . ALA A 1 83 ? 13.648 -7.914 6.844 1 82.56 83 ALA A O 1
ATOM 609 N N . ARG A 1 84 ? 15.406 -8.188 5.574 1 66.94 84 ARG A N 1
ATOM 610 C CA . ARG A 1 84 ? 16.328 -8.289 6.703 1 66.94 84 ARG A CA 1
ATOM 611 C C . ARG A 1 84 ? 16.922 -6.93 7.055 1 66.94 84 ARG A C 1
ATOM 613 O O . ARG A 1 84 ? 17.344 -6.18 6.172 1 66.94 84 ARG A O 1
ATOM 620 N N . THR A 1 85 ? 16.578 -6.547 8.289 1 58.66 85 THR A N 1
ATOM 621 C CA . THR A 1 85 ? 17.094 -5.273 8.781 1 58.66 85 THR A CA 1
ATOM 622 C C . THR A 1 85 ? 18.5 -5.441 9.359 1 58.66 85 THR A C 1
ATOM 624 O O . THR A 1 85 ? 19.188 -4.457 9.609 1 58.66 85 THR A O 1
ATOM 627 N N . GLY A 1 86 ? 18.859 -6.668 9.531 1 55.69 86 GLY A N 1
ATOM 628 C CA . GLY A 1 86 ? 20.078 -6.832 10.32 1 55.69 86 GLY A CA 1
ATOM 629 C C . GLY A 1 86 ? 21.344 -6.559 9.523 1 55.69 86 GLY A C 1
ATOM 630 O O . GLY A 1 86 ? 21.406 -6.867 8.328 1 55.69 86 GLY A O 1
ATOM 631 N N . GLY A 1 87 ? 22.172 -5.656 10.031 1 53.25 87 GLY A N 1
ATOM 632 C CA . GLY A 1 87 ? 23.578 -5.562 9.648 1 53.25 87 GLY A CA 1
ATOM 633 C C . GLY A 1 87 ? 23.859 -4.418 8.695 1 53.25 87 GLY A C 1
ATOM 634 O O . GLY A 1 87 ? 25.016 -4.121 8.391 1 53.25 87 GLY A O 1
ATOM 635 N N . TRP A 1 88 ? 22.797 -4.039 8.07 1 52.44 88 TRP A N 1
ATOM 636 C CA . TRP A 1 88 ? 23.141 -3.041 7.07 1 52.44 88 TRP A CA 1
ATOM 637 C C . TRP A 1 88 ? 23.234 -1.65 7.691 1 52.44 88 TRP A C 1
ATOM 639 O O . TRP A 1 88 ? 22.422 -1.307 8.562 1 52.44 88 TRP A O 1
ATOM 649 N N . ARG A 1 89 ? 24.375 -1.082 7.594 1 48.69 89 ARG A N 1
ATOM 650 C CA . ARG A 1 89 ? 24.703 0.255 8.078 1 48.69 89 ARG A CA 1
ATOM 651 C C . ARG A 1 89 ? 23.812 1.308 7.426 1 48.69 89 ARG A C 1
ATOM 653 O O . ARG A 1 89 ? 23.75 2.445 7.891 1 48.69 89 ARG A O 1
ATOM 660 N N . GLN A 1 90 ? 23.422 0.938 6.246 1 54.09 90 GLN A N 1
ATOM 661 C CA . GLN A 1 90 ? 22.656 1.986 5.566 1 54.09 90 GLN A CA 1
ATOM 662 C C . GLN A 1 90 ? 21.25 2.094 6.121 1 54.09 90 GLN A C 1
ATOM 664 O O . GLN A 1 90 ? 20.688 1.103 6.59 1 54.09 90 GLN A O 1
ATOM 669 N N . ALA A 1 91 ? 20.906 3.201 6.246 1 61.75 91 ALA A N 1
ATOM 670 C CA . ALA A 1 91 ? 19.562 3.543 6.742 1 61.75 91 ALA A CA 1
ATOM 671 C C . ALA A 1 91 ? 18.484 2.93 5.867 1 61.75 91 ALA A C 1
ATOM 673 O O . ALA A 1 91 ? 18.469 3.135 4.648 1 61.75 91 ALA A O 1
ATOM 674 N N . LEU A 1 92 ? 17.766 2.016 6.355 1 83.88 92 LEU A N 1
ATOM 675 C CA . LEU A 1 92 ? 16.625 1.392 5.703 1 83.88 92 LEU A CA 1
ATOM 676 C C . LEU A 1 92 ? 15.453 2.369 5.602 1 83.88 92 LEU A C 1
ATOM 678 O O . LEU A 1 92 ? 15.125 3.051 6.578 1 83.88 92 LEU A O 1
ATOM 682 N N . LEU A 1 93 ? 15.008 2.523 4.352 1 87.06 93 LEU A N 1
ATOM 683 C CA . LEU A 1 93 ? 13.852 3.377 4.117 1 87.06 93 LEU A CA 1
ATOM 684 C C . LEU A 1 93 ? 12.555 2.582 4.238 1 87.06 93 LEU A C 1
ATOM 686 O O . LEU A 1 93 ? 12.5 1.414 3.844 1 87.06 93 LEU A O 1
ATOM 690 N N . ALA A 1 94 ? 11.555 3.289 4.707 1 89.94 94 ALA A N 1
ATOM 691 C CA . ALA A 1 94 ? 10.195 2.779 4.543 1 89.94 94 ALA A CA 1
ATOM 692 C C . ALA A 1 94 ? 9.695 2.984 3.115 1 89.94 94 ALA A C 1
ATOM 694 O O . ALA A 1 94 ? 10.156 3.896 2.42 1 89.94 94 ALA A O 1
ATOM 695 N N . PRO A 1 95 ? 8.789 2.137 2.717 1 96 95 PRO A N 1
ATOM 696 C CA . PRO A 1 95 ? 8.305 2.244 1.336 1 96 95 PRO A CA 1
ATOM 697 C C . PRO A 1 95 ? 7.812 3.646 0.991 1 96 95 PRO A C 1
ATOM 699 O O . PRO A 1 95 ? 8.094 4.156 -0.098 1 96 95 PRO A O 1
ATOM 702 N N . GLY A 1 96 ? 7.117 4.277 1.948 1 92.81 96 GLY A N 1
ATOM 703 C CA . GLY A 1 96 ? 6.629 5.629 1.712 1 92.81 96 GLY A CA 1
ATOM 704 C C . GLY A 1 96 ? 7.742 6.637 1.493 1 92.81 96 GLY A C 1
ATOM 705 O O . GLY A 1 96 ? 7.633 7.512 0.631 1 92.81 96 GLY A O 1
ATOM 706 N N . GLN A 1 97 ? 8.805 6.516 2.232 1 88.25 97 GLN A N 1
ATOM 707 C CA . GLN A 1 97 ? 9.969 7.383 2.082 1 88.25 97 GLN A CA 1
ATOM 708 C C . GLN A 1 97 ? 10.648 7.164 0.735 1 88.25 97 GLN A C 1
ATOM 710 O O . GLN A 1 97 ? 10.977 8.125 0.036 1 88.25 97 GLN A O 1
ATOM 715 N N . ALA A 1 98 ? 10.797 5.949 0.423 1 93.12 98 ALA A N 1
ATOM 716 C CA . ALA A 1 98 ? 11.398 5.594 -0.859 1 93.12 98 ALA A CA 1
ATOM 717 C C . ALA A 1 98 ? 10.562 6.117 -2.023 1 93.12 98 ALA A C 1
ATOM 719 O O . ALA A 1 98 ? 11.109 6.633 -3.004 1 93.12 98 ALA A O 1
ATOM 720 N N . ALA A 1 99 ? 9.281 6.023 -1.892 1 96 99 ALA A N 1
ATOM 721 C CA . ALA A 1 99 ? 8.352 6.445 -2.939 1 96 99 ALA A CA 1
ATOM 722 C C . ALA A 1 99 ? 8.469 7.945 -3.199 1 96 99 ALA A C 1
ATOM 724 O O . ALA A 1 99 ? 8.367 8.391 -4.344 1 96 99 ALA A O 1
ATOM 725 N N . ARG A 1 100 ? 8.68 8.656 -2.174 1 90.38 100 ARG A N 1
ATOM 726 C CA . ARG A 1 100 ? 8.852 10.094 -2.33 1 90.38 100 ARG A CA 1
ATOM 727 C C . ARG A 1 100 ? 10.125 10.414 -3.111 1 90.38 100 ARG A C 1
ATOM 729 O O . ARG A 1 100 ? 10.141 11.328 -3.934 1 90.38 100 ARG A O 1
ATOM 736 N N . GLU A 1 101 ? 11.148 9.672 -2.84 1 88.62 101 GLU A N 1
ATOM 737 C CA . GLU A 1 101 ? 12.383 9.844 -3.602 1 88.62 101 GLU A CA 1
ATOM 738 C C . GLU A 1 101 ? 12.18 9.492 -5.074 1 88.62 101 GLU A C 1
ATOM 740 O O . GLU A 1 101 ? 12.695 10.172 -5.957 1 88.62 101 GLU A O 1
ATOM 745 N N . VAL A 1 102 ? 11.398 8.5 -5.273 1 95.38 102 VAL A N 1
ATOM 746 C CA . VAL A 1 102 ? 11.094 8.078 -6.641 1 95.38 102 VAL A CA 1
ATOM 747 C C . VAL A 1 102 ? 10.32 9.188 -7.359 1 95.38 102 VAL A C 1
ATOM 749 O O . VAL A 1 102 ? 10.664 9.555 -8.484 1 95.38 102 VAL A O 1
ATOM 752 N N . ALA A 1 103 ? 9.328 9.695 -6.691 1 93.38 103 ALA A N 1
ATOM 753 C CA . ALA A 1 103 ? 8.516 10.75 -7.289 1 93.38 103 ALA A CA 1
ATOM 754 C C . ALA A 1 103 ? 9.367 11.969 -7.629 1 93.38 103 ALA A C 1
ATOM 756 O O . ALA A 1 103 ? 9.195 12.578 -8.688 1 93.38 103 ALA A O 1
ATOM 757 N N . ALA A 1 104 ? 10.258 12.273 -6.758 1 86.69 104 ALA A N 1
ATOM 758 C CA . ALA A 1 104 ? 11.148 13.414 -6.988 1 86.69 104 ALA A CA 1
ATOM 759 C C . ALA A 1 104 ? 12.047 13.172 -8.195 1 86.69 104 ALA A C 1
ATOM 761 O O . ALA A 1 104 ? 12.234 14.062 -9.023 1 86.69 104 ALA A O 1
ATOM 762 N N . ALA A 1 105 ? 12.555 12.008 -8.32 1 89.38 105 ALA A N 1
ATOM 763 C CA . ALA A 1 105 ? 13.406 11.648 -9.453 1 89.38 105 ALA A CA 1
ATOM 764 C C . ALA A 1 105 ? 12.633 11.719 -10.766 1 89.38 105 ALA A C 1
ATOM 766 O O . ALA A 1 105 ? 13.133 12.258 -11.758 1 89.38 105 ALA A O 1
ATOM 767 N N . LEU A 1 106 ? 11.43 11.219 -10.719 1 93 106 LEU A N 1
ATOM 768 C CA . LEU A 1 106 ? 10.602 11.211 -11.922 1 93 106 LEU A CA 1
ATOM 769 C C . LEU A 1 106 ? 10.25 12.633 -12.344 1 93 106 LEU A C 1
ATOM 771 O O . LEU A 1 106 ? 10.164 12.938 -13.531 1 93 106 LEU A O 1
ATOM 775 N N . ALA A 1 107 ? 10.047 13.422 -11.367 1 86 107 ALA A N 1
ATOM 776 C CA . ALA A 1 107 ? 9.742 14.82 -11.641 1 86 107 ALA A CA 1
ATOM 777 C C . ALA A 1 107 ? 10.906 15.508 -12.352 1 86 107 ALA A C 1
ATOM 779 O O . ALA A 1 107 ? 10.711 16.5 -13.062 1 86 107 ALA A O 1
ATOM 780 N N . ARG A 1 108 ? 12.094 15 -12.18 1 86.88 108 ARG A N 1
ATOM 781 C CA . ARG A 1 108 ? 13.289 15.516 -12.836 1 86.88 108 ARG A CA 1
ATOM 782 C C . ARG A 1 108 ? 13.602 14.727 -14.102 1 86.88 108 ARG A C 1
ATOM 784 O O . ARG A 1 108 ? 14.727 14.781 -14.609 1 86.88 108 ARG A O 1
ATOM 791 N N . ASP A 1 109 ? 12.656 13.906 -14.5 1 90.19 109 ASP A N 1
ATOM 792 C CA . ASP A 1 109 ? 12.758 13.102 -15.719 1 90.19 109 ASP A CA 1
ATOM 793 C C . ASP A 1 109 ? 13.906 12.102 -15.617 1 90.19 109 ASP A C 1
ATOM 795 O O . ASP A 1 109 ? 14.609 11.859 -16.594 1 90.19 109 ASP A O 1
ATOM 799 N N . GLU A 1 110 ? 14.172 11.648 -14.445 1 91 110 GLU A N 1
ATOM 800 C CA . GLU A 1 110 ? 15.203 10.641 -14.203 1 91 110 GLU A CA 1
ATOM 801 C C . GLU A 1 110 ? 14.617 9.234 -14.227 1 91 110 GLU A C 1
ATOM 803 O O . GLU A 1 110 ? 13.414 9.055 -14.023 1 91 110 GLU A O 1
ATOM 808 N N . LYS A 1 111 ? 15.5 8.289 -14.469 1 94.88 111 LYS A N 1
ATOM 809 C CA . LYS A 1 111 ? 15.094 6.887 -14.477 1 94.88 111 LYS A CA 1
ATOM 810 C C . LYS A 1 111 ? 15.383 6.223 -13.133 1 94.88 111 LYS A C 1
ATOM 812 O O . LYS A 1 111 ? 16.406 6.492 -12.508 1 94.88 111 LYS A O 1
ATOM 817 N N . VAL A 1 112 ? 14.461 5.402 -12.688 1 97.19 112 VAL A N 1
ATOM 818 C CA . VAL A 1 112 ? 14.547 4.758 -11.383 1 97.19 112 VAL A CA 1
ATOM 819 C C . VAL A 1 112 ? 14.414 3.244 -11.547 1 97.19 112 VAL A C 1
ATOM 821 O O . VAL A 1 112 ? 13.602 2.77 -12.344 1 97.19 112 VAL A O 1
ATOM 824 N N . SER A 1 113 ? 15.242 2.5 -10.781 1 98.25 113 SER A N 1
ATOM 825 C CA . SER A 1 113 ? 15.125 1.048 -10.727 1 98.25 113 SER A CA 1
ATOM 826 C C . SER A 1 113 ? 14.734 0.581 -9.328 1 98.25 113 SER A C 1
ATOM 828 O O . SER A 1 113 ? 15.375 0.963 -8.344 1 98.25 113 SER A O 1
ATOM 830 N N . LEU A 1 114 ? 13.68 -0.123 -9.242 1 98.62 114 LEU A N 1
ATOM 831 C CA . LEU A 1 114 ? 13.336 -0.872 -8.039 1 98.62 114 LEU A CA 1
ATOM 832 C C . LEU A 1 114 ? 13.789 -2.324 -8.156 1 98.62 114 LEU A C 1
ATOM 834 O O . LEU A 1 114 ? 13.297 -3.066 -9.008 1 98.62 114 LEU A O 1
ATOM 838 N N . VAL A 1 115 ? 14.68 -2.752 -7.246 1 98 115 VAL A N 1
ATOM 839 C CA . VAL A 1 115 ? 15.352 -4.035 -7.398 1 98 115 VAL A CA 1
ATOM 840 C C . VAL A 1 115 ? 14.844 -5.02 -6.352 1 98 115 VAL A C 1
ATOM 842 O O . VAL A 1 115 ? 14.789 -4.699 -5.16 1 98 115 VAL A O 1
ATOM 845 N N . PHE A 1 116 ? 14.469 -6.203 -6.805 1 98.06 116 PHE A N 1
ATOM 846 C CA . PHE A 1 116 ? 13.969 -7.281 -5.961 1 98.06 116 PHE A CA 1
ATOM 847 C C . PHE A 1 116 ? 14.812 -8.539 -6.145 1 98.06 116 PHE A C 1
ATOM 849 O O . PHE A 1 116 ? 15.156 -8.898 -7.27 1 98.06 116 PHE A O 1
ATOM 856 N N . GLY A 1 117 ? 15.094 -9.188 -5.039 1 96.5 117 GLY A N 1
ATOM 857 C CA . GLY A 1 117 ? 15.898 -10.406 -5.074 1 96.5 117 GLY A CA 1
ATOM 858 C C . GLY A 1 117 ? 15.07 -11.656 -5.266 1 96.5 117 GLY A C 1
ATOM 859 O O . GLY A 1 117 ? 13.844 -11.586 -5.395 1 96.5 117 GLY A O 1
ATOM 860 N N . PRO A 1 118 ? 15.82 -12.781 -5.289 1 95.81 118 PRO A N 1
ATOM 861 C CA . PRO A 1 118 ? 15.141 -14.07 -5.441 1 95.81 118 PRO A CA 1
ATOM 862 C C . PRO A 1 118 ? 14.164 -14.352 -4.309 1 95.81 118 PRO A C 1
ATOM 864 O O . PRO A 1 118 ? 14.328 -13.844 -3.197 1 95.81 118 PRO A O 1
ATOM 867 N N . GLU A 1 119 ? 13.148 -15.227 -4.566 1 93.25 119 GLU A N 1
ATOM 868 C CA . GLU A 1 119 ? 12.023 -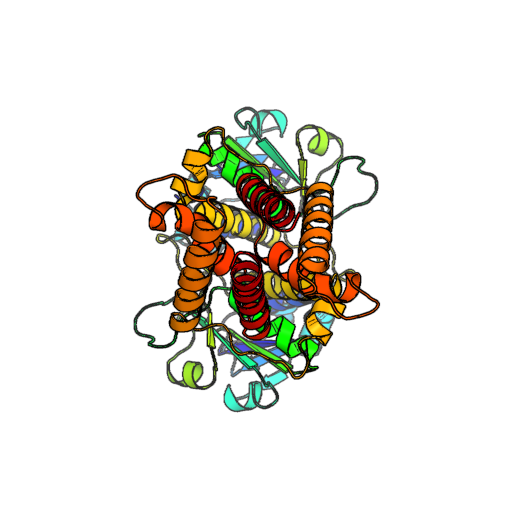15.516 -3.682 1 93.25 119 GLU A CA 1
ATOM 869 C C . GLU A 1 119 ? 12.492 -16.188 -2.395 1 93.25 119 GLU A C 1
ATOM 871 O O . GLU A 1 119 ? 11.859 -16.031 -1.344 1 93.25 119 GLU A O 1
ATOM 876 N N . ASP A 1 120 ? 13.641 -16.844 -2.371 1 89.94 120 ASP A N 1
ATOM 877 C CA . ASP A 1 120 ? 14.039 -17.672 -1.239 1 89.94 120 ASP A CA 1
ATOM 878 C C . ASP A 1 120 ? 15.031 -16.938 -0.343 1 89.94 120 ASP A C 1
ATOM 880 O O . ASP A 1 120 ? 15.055 -17.156 0.871 1 89.94 120 ASP A O 1
ATOM 884 N N . ARG A 1 121 ? 15.914 -16.047 -0.86 1 88.69 121 ARG A N 1
ATOM 885 C CA . ARG A 1 121 ? 16.984 -15.531 -0.018 1 88.69 121 ARG A CA 1
ATOM 886 C C . ARG A 1 121 ? 17.078 -14.016 -0.122 1 88.69 121 ARG A C 1
ATOM 888 O O . ARG A 1 121 ? 17.797 -13.375 0.659 1 88.69 121 ARG A O 1
ATOM 895 N N . GLY A 1 122 ? 16.422 -13.406 -1.062 1 91.25 122 GLY A N 1
ATOM 896 C CA . GLY A 1 122 ? 16.562 -11.969 -1.261 1 91.25 122 GLY A CA 1
ATOM 897 C C . GLY A 1 122 ? 17.891 -11.586 -1.892 1 91.25 122 GLY A C 1
ATOM 898 O O . GLY A 1 122 ? 18.594 -12.445 -2.436 1 91.25 122 GLY A O 1
ATOM 899 N N . LEU A 1 123 ? 18.219 -10.289 -1.887 1 91.31 123 LEU A N 1
ATOM 900 C CA . LEU A 1 123 ? 19.438 -9.781 -2.508 1 91.31 123 LEU A CA 1
ATOM 901 C C . LEU A 1 123 ? 20.656 -10.133 -1.673 1 91.31 123 LEU A C 1
ATOM 903 O O . LEU A 1 123 ? 20.625 -10.055 -0.443 1 91.31 123 LEU A O 1
ATOM 907 N N . ASN A 1 124 ? 21.672 -10.531 -2.336 1 87.88 124 ASN A N 1
ATOM 908 C CA . ASN A 1 124 ? 22.922 -10.781 -1.623 1 87.88 124 ASN A CA 1
ATOM 909 C C . ASN A 1 124 ? 23.75 -9.508 -1.486 1 87.88 124 ASN A C 1
ATOM 911 O O . ASN A 1 124 ? 23.375 -8.453 -2.002 1 87.88 124 ASN A O 1
ATOM 915 N N . ASN A 1 125 ? 24.844 -9.602 -0.859 1 82.75 125 ASN A N 1
ATOM 916 C CA . ASN A 1 125 ? 25.672 -8.438 -0.553 1 82.75 125 ASN A CA 1
ATOM 917 C C . ASN A 1 125 ? 26.188 -7.762 -1.823 1 82.75 125 ASN A C 1
ATOM 919 O O . ASN A 1 125 ? 26.203 -6.535 -1.92 1 82.75 125 ASN A O 1
ATOM 923 N N . GLU A 1 126 ? 26.641 -8.508 -2.729 1 82.38 126 GLU A N 1
ATOM 924 C CA . GLU A 1 126 ? 27.141 -7.957 -3.986 1 82.38 126 GLU A CA 1
ATOM 925 C C . GLU A 1 126 ? 26.062 -7.184 -4.723 1 82.38 126 GLU A C 1
ATOM 927 O O . GLU A 1 126 ? 26.297 -6.094 -5.242 1 82.38 126 GLU A O 1
ATOM 932 N N . GLU A 1 127 ? 24.906 -7.738 -4.746 1 87.38 127 GLU A N 1
ATOM 933 C CA . GLU A 1 127 ? 23.766 -7.105 -5.418 1 87.38 127 GLU A CA 1
ATOM 934 C C . GLU A 1 127 ? 23.359 -5.816 -4.711 1 87.38 127 GLU A C 1
ATOM 936 O O . GLU A 1 127 ? 23.047 -4.816 -5.363 1 87.38 127 GLU A O 1
ATOM 941 N N . ILE A 1 128 ? 23.453 -5.805 -3.408 1 86.38 128 ILE A N 1
ATOM 942 C CA . ILE A 1 128 ? 23.078 -4.664 -2.58 1 86.38 128 ILE A CA 1
ATOM 943 C C . ILE A 1 128 ? 24 -3.488 -2.863 1 86.38 128 ILE A C 1
ATOM 945 O O . ILE A 1 128 ? 23.594 -2.33 -2.826 1 86.38 128 ILE A O 1
ATOM 949 N N . THR A 1 129 ? 25.203 -3.725 -3.277 1 80.88 129 THR A N 1
ATOM 950 C CA . THR A 1 129 ? 26.203 -2.684 -3.523 1 80.88 129 THR A CA 1
ATOM 951 C C . THR A 1 129 ? 25.797 -1.831 -4.727 1 80.88 129 THR A C 1
ATOM 953 O O . THR A 1 129 ? 26.25 -0.69 -4.859 1 80.88 129 THR A O 1
ATOM 956 N N . HIS A 1 130 ? 24.906 -2.346 -5.582 1 86.94 130 HIS A N 1
ATOM 957 C CA . HIS A 1 130 ? 24.469 -1.62 -6.766 1 86.94 130 HIS A CA 1
ATOM 958 C C . HIS A 1 130 ? 23.281 -0.726 -6.457 1 86.94 130 HIS A C 1
ATOM 960 O O . HIS A 1 130 ? 22.828 0.027 -7.316 1 86.94 130 HIS A O 1
ATOM 966 N N . CYS A 1 131 ? 22.797 -0.792 -5.199 1 88.25 131 CYS A N 1
ATOM 967 C CA . CYS A 1 131 ? 21.641 -0.008 -4.789 1 88.25 131 CYS A CA 1
ATOM 968 C C . CYS A 1 131 ? 22.062 1.189 -3.947 1 88.25 131 CYS A C 1
ATOM 970 O O . CYS A 1 131 ? 22.828 1.042 -2.99 1 88.25 131 CYS A O 1
ATOM 972 N N . GLN A 1 132 ? 21.531 2.387 -4.254 1 85.19 132 GLN A N 1
ATOM 973 C CA . GLN A 1 132 ? 21.859 3.588 -3.49 1 85.19 132 GLN A CA 1
ATOM 974 C C . GLN A 1 132 ? 21.156 3.574 -2.131 1 85.19 132 GLN A C 1
ATOM 976 O O . GLN A 1 132 ? 21.672 4.141 -1.162 1 85.19 132 GLN A O 1
ATOM 981 N N . ARG A 1 133 ? 19.953 3.025 -2.111 1 85.75 133 ARG A N 1
ATOM 982 C CA . ARG A 1 133 ? 19.156 2.906 -0.891 1 85.75 133 ARG A CA 1
ATOM 983 C C . ARG A 1 133 ? 18.5 1.532 -0.796 1 85.75 133 ARG A C 1
ATOM 985 O O . ARG A 1 133 ? 18.328 0.853 -1.81 1 85.75 133 ARG A O 1
ATOM 992 N N . LEU A 1 134 ? 18.281 1.176 0.48 1 89.56 134 LEU A N 1
ATOM 993 C CA . LEU A 1 134 ? 17.547 -0.062 0.739 1 89.56 134 LEU A CA 1
ATOM 994 C C . LEU A 1 134 ? 16.203 0.227 1.391 1 89.56 134 LEU A C 1
ATOM 996 O O . LEU A 1 134 ? 16.078 1.165 2.182 1 89.56 134 LEU A O 1
ATOM 1000 N N . VAL A 1 135 ? 15.211 -0.57 0.994 1 93.75 135 VAL A N 1
ATOM 1001 C CA . VAL A 1 135 ? 13.844 -0.401 1.471 1 93.75 135 VAL A CA 1
ATOM 1002 C C . VAL A 1 135 ? 13.367 -1.688 2.141 1 93.75 135 VAL A C 1
ATOM 1004 O O . VAL A 1 135 ? 13.633 -2.787 1.65 1 93.75 135 VAL A O 1
ATOM 1007 N N . THR A 1 136 ? 12.703 -1.544 3.227 1 93.06 136 THR A N 1
ATOM 1008 C CA . THR A 1 136 ? 12.055 -2.676 3.883 1 93.06 136 THR A CA 1
ATOM 1009 C C . THR A 1 136 ? 10.562 -2.424 4.055 1 93.06 136 THR A C 1
ATOM 1011 O O . THR A 1 136 ? 10.164 -1.384 4.582 1 93.06 136 THR A O 1
ATOM 1014 N N . ILE A 1 137 ? 9.773 -3.326 3.555 1 95.25 137 ILE A N 1
ATOM 1015 C CA . ILE A 1 137 ? 8.336 -3.264 3.768 1 95.25 137 ILE A CA 1
ATOM 1016 C C . ILE A 1 137 ? 7.988 -3.834 5.141 1 95.25 137 ILE A C 1
ATOM 1018 O O . ILE A 1 137 ? 8.266 -5 5.422 1 95.25 137 ILE A O 1
ATOM 1022 N N . PRO A 1 138 ? 7.414 -3.062 5.961 1 93.19 138 PRO A N 1
ATOM 1023 C CA . PRO A 1 138 ? 7.082 -3.578 7.293 1 93.19 138 PRO A CA 1
ATOM 1024 C C . PRO A 1 138 ? 6.051 -4.703 7.25 1 93.19 138 PRO A C 1
ATOM 1026 O O . PRO A 1 138 ? 5.035 -4.586 6.562 1 93.19 138 PRO A O 1
ATOM 1029 N N . THR A 1 139 ? 6.309 -5.738 7.891 1 93.94 139 THR A N 1
ATOM 1030 C CA . THR A 1 139 ? 5.406 -6.875 8.031 1 93.94 139 THR A CA 1
ATOM 1031 C C . THR A 1 139 ? 5.266 -7.277 9.492 1 93.94 139 THR A C 1
ATOM 1033 O O . THR A 1 139 ? 5.938 -6.723 10.367 1 93.94 139 THR A O 1
ATOM 1036 N N . ASP A 1 140 ? 4.285 -8.148 9.719 1 90.5 140 ASP A N 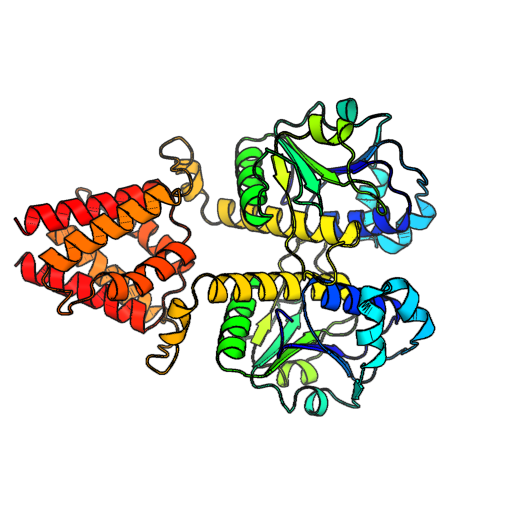1
ATOM 1037 C CA . ASP A 1 140 ? 4.195 -8.758 11.047 1 90.5 140 ASP A CA 1
ATOM 1038 C C . ASP A 1 140 ? 5.434 -9.594 11.352 1 90.5 140 ASP A C 1
ATOM 1040 O O . ASP A 1 140 ? 5.945 -10.297 10.469 1 90.5 140 ASP A O 1
ATOM 1044 N N . ALA A 1 141 ? 5.898 -9.586 12.578 1 84.81 141 ALA A N 1
ATOM 1045 C CA . ALA A 1 141 ? 7.133 -10.25 12.984 1 84.81 141 ALA A CA 1
ATOM 1046 C C . ALA A 1 141 ? 7.047 -11.758 12.758 1 84.81 141 ALA A C 1
ATOM 1048 O O . ALA A 1 141 ? 8.055 -12.406 12.461 1 84.81 141 ALA A O 1
ATOM 1049 N N . ALA A 1 142 ? 5.879 -12.297 12.82 1 85.06 142 ALA A N 1
ATOM 1050 C CA . ALA A 1 142 ? 5.68 -13.734 12.68 1 85.06 142 ALA A CA 1
ATOM 1051 C C . ALA A 1 142 ? 5.738 -14.156 11.211 1 85.06 142 ALA A C 1
ATOM 1053 O O . ALA A 1 142 ? 5.867 -15.344 10.906 1 85.06 142 ALA A O 1
ATOM 1054 N N . ALA A 1 143 ? 5.656 -13.242 10.281 1 90.19 143 ALA A N 1
ATOM 1055 C CA . ALA A 1 143 ? 5.684 -13.492 8.844 1 90.19 143 ALA A CA 1
ATOM 1056 C C . ALA A 1 143 ? 6.41 -12.375 8.109 1 90.19 143 ALA A C 1
ATOM 1058 O O . ALA A 1 143 ? 5.777 -11.531 7.461 1 90.19 143 ALA A O 1
ATOM 1059 N N . SER A 1 144 ? 7.668 -12.469 8.039 1 88 144 SER A N 1
ATOM 1060 C CA . SER A 1 144 ? 8.477 -11.32 7.629 1 88 144 SER A CA 1
ATOM 1061 C C . SER A 1 144 ? 8.742 -11.352 6.129 1 88 144 SER A C 1
ATOM 1063 O O . SER A 1 144 ? 9.188 -10.352 5.555 1 88 144 SER A O 1
ATOM 1065 N N . SER A 1 145 ? 8.5 -12.398 5.488 1 90.25 145 SER A N 1
ATOM 1066 C CA . SER A 1 145 ? 8.828 -12.5 4.07 1 90.25 145 SER A CA 1
ATOM 1067 C C . SER A 1 145 ? 7.574 -12.391 3.207 1 90.25 145 SER A C 1
ATOM 1069 O O . SER A 1 145 ? 6.605 -13.125 3.408 1 90.25 145 SER A O 1
ATOM 1071 N N . LEU A 1 146 ? 7.609 -11.516 2.291 1 94.62 146 LEU A N 1
ATOM 1072 C CA . LEU A 1 146 ? 6.527 -11.32 1.335 1 94.62 146 LEU A CA 1
ATOM 1073 C C . LEU A 1 146 ? 6.777 -12.109 0.058 1 94.62 146 LEU A C 1
ATOM 1075 O O . LEU A 1 146 ? 7.926 -12.383 -0.293 1 94.62 146 LEU A O 1
ATOM 1079 N N . ASN A 1 147 ? 5.703 -12.461 -0.588 1 93.94 147 ASN A N 1
ATOM 1080 C CA . ASN A 1 147 ? 5.816 -12.93 -1.966 1 93.94 147 ASN A CA 1
ATOM 1081 C C . ASN A 1 147 ? 6.41 -11.852 -2.873 1 93.94 147 ASN A C 1
ATOM 1083 O O . ASN A 1 147 ? 6.09 -10.672 -2.732 1 93.94 147 ASN A O 1
ATOM 1087 N N . LEU A 1 148 ? 7.195 -12.289 -3.793 1 96.25 148 LEU A N 1
ATOM 1088 C CA . LEU A 1 148 ? 7.922 -11.375 -4.668 1 96.25 148 LEU A CA 1
ATOM 1089 C C . LEU A 1 148 ? 6.961 -10.422 -5.375 1 96.25 148 LEU A C 1
ATOM 1091 O O . LEU A 1 148 ? 7.156 -9.203 -5.352 1 96.25 148 LEU A O 1
ATOM 1095 N N . ALA A 1 149 ? 5.902 -10.953 -6.016 1 97.19 149 ALA A N 1
ATOM 1096 C CA . ALA A 1 149 ? 4.969 -10.117 -6.766 1 97.19 149 ALA A CA 1
ATOM 1097 C C . ALA A 1 149 ? 4.203 -9.18 -5.84 1 97.19 149 ALA A C 1
ATOM 1099 O O . ALA A 1 149 ? 3.859 -8.062 -6.227 1 97.19 149 ALA A O 1
ATOM 1100 N N . GLN A 1 150 ? 3.959 -9.633 -4.617 1 96.75 150 GLN A N 1
ATOM 1101 C CA . GLN A 1 150 ? 3.312 -8.797 -3.611 1 96.75 150 GLN A CA 1
ATOM 1102 C C . GLN A 1 150 ? 4.207 -7.625 -3.211 1 96.75 150 GLN A C 1
ATOM 1104 O O . GLN A 1 150 ? 3.732 -6.496 -3.068 1 96.75 150 GLN A O 1
ATOM 1109 N N . ALA A 1 151 ? 5.473 -7.91 -3.027 1 97.81 151 ALA A N 1
ATOM 1110 C CA . ALA A 1 151 ? 6.422 -6.844 -2.713 1 97.81 151 ALA A CA 1
ATOM 1111 C C . ALA A 1 151 ? 6.484 -5.812 -3.836 1 97.81 151 ALA A C 1
ATOM 1113 O O . ALA A 1 151 ? 6.48 -4.605 -3.58 1 97.81 151 ALA A O 1
ATOM 1114 N N . VAL A 1 152 ? 6.516 -6.289 -5.078 1 98.62 152 VAL A N 1
ATOM 1115 C CA . VAL A 1 152 ? 6.52 -5.41 -6.242 1 98.62 152 VAL A CA 1
ATOM 1116 C C . VAL A 1 152 ? 5.281 -4.52 -6.223 1 98.62 152 VAL A C 1
ATOM 1118 O O . VAL A 1 152 ? 5.383 -3.301 -6.398 1 98.62 152 VAL A O 1
ATOM 1121 N N . LEU A 1 153 ? 4.133 -5.117 -5.969 1 98.62 153 LEU A N 1
ATOM 1122 C CA . LEU A 1 153 ? 2.873 -4.38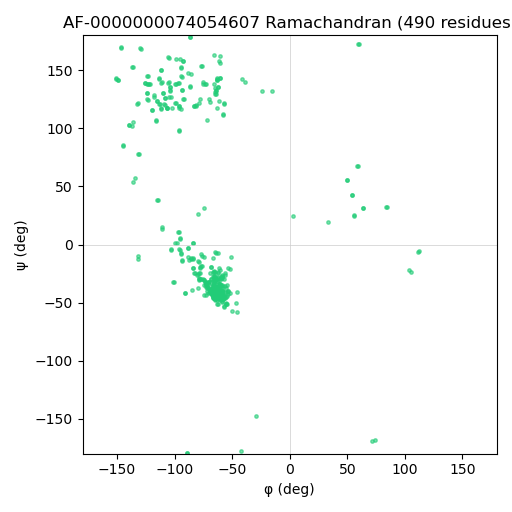3 -5.969 1 98.62 153 LEU A CA 1
ATOM 1123 C C . LEU A 1 153 ? 2.887 -3.287 -4.906 1 98.62 153 LEU A C 1
ATOM 1125 O O . LEU A 1 153 ? 2.502 -2.146 -5.176 1 98.62 153 LEU A O 1
ATOM 1129 N N . LEU A 1 154 ? 3.336 -3.631 -3.715 1 98.56 154 LEU A N 1
ATOM 1130 C CA . LEU A 1 154 ? 3.336 -2.67 -2.615 1 98.56 154 LEU A CA 1
ATOM 1131 C C . LEU A 1 154 ? 4.246 -1.487 -2.928 1 98.56 154 LEU A C 1
ATOM 1133 O O . LEU A 1 154 ? 3.879 -0.336 -2.684 1 98.56 154 LEU A O 1
ATOM 1137 N N . MET A 1 155 ? 5.406 -1.73 -3.467 1 98.5 155 MET A N 1
ATOM 1138 C CA . MET A 1 155 ? 6.328 -0.657 -3.822 1 98.5 155 MET A CA 1
ATOM 1139 C C . MET A 1 155 ? 5.742 0.222 -4.922 1 98.5 155 MET A C 1
ATOM 1141 O O . MET A 1 155 ? 5.809 1.45 -4.844 1 98.5 155 MET A O 1
ATOM 1145 N N . LEU A 1 156 ? 5.172 -0.379 -5.926 1 98.69 156 LEU A N 1
ATOM 1146 C CA . LEU A 1 156 ? 4.578 0.366 -7.031 1 98.69 156 LEU A CA 1
ATOM 1147 C C . LEU A 1 156 ? 3.404 1.213 -6.547 1 98.69 156 LEU A C 1
ATOM 1149 O O . LEU A 1 156 ? 3.238 2.355 -6.98 1 98.69 156 LEU A O 1
ATOM 1153 N N . TYR A 1 157 ? 2.641 0.632 -5.672 1 98.38 157 TYR A N 1
ATOM 1154 C CA . TYR A 1 157 ? 1.497 1.331 -5.098 1 98.38 157 TYR A CA 1
ATOM 1155 C C . TYR A 1 157 ? 1.938 2.602 -4.383 1 98.38 157 TYR A C 1
ATOM 1157 O O . TYR A 1 157 ? 1.369 3.674 -4.598 1 98.38 157 TYR A O 1
ATOM 1165 N N . GLU A 1 158 ? 2.961 2.49 -3.568 1 97.81 158 GLU A N 1
ATOM 1166 C CA . GLU A 1 158 ? 3.504 3.646 -2.863 1 97.81 158 GLU A CA 1
ATOM 1167 C C . GLU A 1 158 ? 4.051 4.684 -3.842 1 97.81 158 GLU A C 1
ATOM 1169 O O . GLU A 1 158 ? 3.812 5.883 -3.682 1 97.81 158 GLU A O 1
ATOM 1174 N N . CYS A 1 159 ? 4.758 4.25 -4.852 1 97.75 159 CYS A N 1
ATOM 1175 C CA . CYS A 1 159 ? 5.32 5.16 -5.84 1 97.75 159 CYS A CA 1
ATOM 1176 C C . CYS A 1 159 ? 4.219 5.883 -6.605 1 97.75 159 CYS A C 1
ATOM 1178 O O . CYS A 1 159 ? 4.297 7.098 -6.816 1 97.75 159 CYS A O 1
ATOM 1180 N N . ALA A 1 160 ? 3.201 5.133 -7.031 1 97.12 160 ALA A N 1
ATOM 1181 C CA . ALA A 1 160 ? 2.084 5.734 -7.754 1 97.12 160 ALA A CA 1
ATOM 1182 C C . ALA A 1 160 ? 1.391 6.801 -6.91 1 97.12 160 ALA A C 1
ATOM 1184 O O . ALA A 1 160 ? 1.077 7.887 -7.402 1 97.12 160 ALA A O 1
ATOM 1185 N N . ASN A 1 161 ? 1.164 6.457 -5.664 1 93.94 161 ASN A N 1
ATOM 1186 C CA . ASN A 1 161 ? 0.543 7.418 -4.758 1 93.94 161 ASN A CA 1
ATOM 1187 C C . ASN A 1 161 ? 1.388 8.68 -4.613 1 93.94 161 ASN A C 1
ATOM 1189 O O . ASN A 1 161 ? 0.854 9.789 -4.598 1 93.94 161 ASN A O 1
ATOM 1193 N N . ALA A 1 162 ? 2.689 8.5 -4.5 1 91.69 162 ALA A N 1
ATOM 1194 C CA . ALA A 1 162 ? 3.59 9.641 -4.348 1 91.69 162 ALA A CA 1
ATOM 1195 C C . ALA A 1 162 ? 3.564 10.531 -5.59 1 91.69 162 ALA A C 1
ATOM 1197 O O . ALA A 1 162 ? 3.551 11.758 -5.48 1 91.69 162 ALA A O 1
ATOM 1198 N N . VAL A 1 163 ? 3.525 9.922 -6.723 1 92.19 163 VAL A N 1
ATOM 1199 C CA . VAL A 1 163 ? 3.504 10.672 -7.973 1 92.19 163 VAL A CA 1
ATOM 1200 C C . VAL A 1 163 ? 2.18 11.422 -8.102 1 92.19 163 VAL A C 1
ATOM 1202 O O . VAL A 1 163 ? 2.156 12.586 -8.508 1 92.19 163 VAL A O 1
ATOM 1205 N N . ARG A 1 164 ? 1.064 10.758 -7.766 1 88.31 164 ARG A N 1
ATOM 1206 C CA . ARG A 1 164 ? -0.241 11.406 -7.793 1 88.31 164 ARG A CA 1
ATOM 1207 C C . ARG A 1 164 ? -0.263 12.633 -6.883 1 88.31 164 ARG A C 1
ATOM 1209 O O . ARG A 1 164 ? -0.855 13.656 -7.227 1 88.31 164 ARG A O 1
ATOM 1216 N N . ALA A 1 165 ? 0.362 12.477 -5.785 1 81 165 ALA A N 1
ATOM 1217 C CA . ALA A 1 165 ? 0.397 13.562 -4.809 1 81 165 ALA A CA 1
ATOM 1218 C C . ALA A 1 165 ? 1.176 14.758 -5.348 1 81 165 ALA A C 1
ATOM 1220 O O . ALA A 1 165 ? 0.775 15.906 -5.148 1 81 165 ALA A O 1
ATOM 1221 N N . VAL A 1 166 ? 2.227 14.469 -6.09 1 73.44 166 VAL A N 1
ATOM 1222 C CA . VAL A 1 166 ? 3.062 15.516 -6.664 1 73.44 166 VAL A CA 1
ATOM 1223 C C . VAL A 1 166 ? 2.311 16.219 -7.797 1 73.44 166 VAL A C 1
ATOM 1225 O O . VAL A 1 166 ? 2.373 17.438 -7.934 1 73.44 166 VAL A O 1
ATOM 1228 N N . ARG A 1 167 ? 1.551 15.453 -8.57 1 75.62 167 ARG A N 1
ATOM 1229 C CA . ARG A 1 167 ? 0.826 16 -9.719 1 75.62 167 ARG A CA 1
ATOM 1230 C C . ARG A 1 167 ? -0.384 16.812 -9.266 1 75.62 167 ARG A C 1
ATOM 1232 O O . ARG A 1 167 ? -0.805 17.75 -9.945 1 75.62 167 ARG A O 1
ATOM 1239 N N . ALA A 1 168 ? -1.104 16.344 -8.352 1 62.41 168 ALA A N 1
ATOM 1240 C CA . ALA A 1 168 ? -2.27 17.047 -7.828 1 62.41 168 ALA A CA 1
ATOM 1241 C C . ALA A 1 168 ? -1.873 18.391 -7.234 1 62.41 168 ALA A C 1
ATOM 1243 O O . ALA A 1 168 ? -2.666 19.344 -7.242 1 62.41 168 ALA A O 1
ATOM 1244 N N . PHE A 1 169 ? -0.756 18.547 -6.891 1 48.06 169 PHE A N 1
ATOM 1245 C CA . PHE A 1 169 ? -0.261 19.797 -6.328 1 48.06 169 PHE A CA 1
ATOM 1246 C C . PHE A 1 169 ? 1.066 20.188 -6.965 1 48.06 169 PHE A C 1
ATOM 1248 O O . PHE A 1 169 ? 2.104 20.188 -6.297 1 48.06 169 PHE A O 1
ATOM 1255 N N . PRO A 1 170 ? 0.81 20.297 -8.555 1 44.31 170 PRO A N 1
ATOM 1256 C CA . PRO A 1 170 ? 2.041 20.531 -9.305 1 44.31 170 PRO A CA 1
ATOM 1257 C C . PRO A 1 170 ? 2.861 21.688 -8.742 1 44.31 170 PRO A C 1
ATOM 1259 O O . PRO A 1 170 ? 4.094 21.656 -8.781 1 44.31 170 PRO A O 1
ATOM 1262 N N . ASP A 1 171 ? 2.055 22.797 -8.75 1 40.62 171 ASP A N 1
ATOM 1263 C CA . ASP A 1 171 ? 2.719 24.016 -8.289 1 40.62 171 ASP A CA 1
ATOM 1264 C C . ASP A 1 171 ? 3.396 23.797 -6.938 1 40.62 171 ASP A C 1
ATOM 1266 O O . ASP A 1 171 ? 4.227 24.594 -6.512 1 40.62 171 ASP A O 1
ATOM 1270 N N . ALA A 1 172 ? 2.865 22.812 -6.402 1 35.34 172 ALA A N 1
ATOM 1271 C CA . ALA A 1 172 ? 3.545 22.5 -5.145 1 35.34 172 ALA A CA 1
ATOM 1272 C C . ALA A 1 172 ? 4.992 22.094 -5.391 1 35.34 172 ALA A C 1
ATOM 1274 O O . ALA A 1 172 ? 5.879 22.406 -4.59 1 35.34 172 ALA A O 1
ATOM 1275 N N . GLU A 1 173 ? 5.09 21.266 -6.555 1 36.62 173 GLU A N 1
ATOM 1276 C CA . GLU A 1 173 ? 6.469 20.922 -6.895 1 36.62 173 GLU A CA 1
ATOM 1277 C C . GLU A 1 173 ? 7.117 22.016 -7.734 1 36.62 173 GLU A C 1
ATOM 1279 O O . GLU A 1 173 ? 8.336 22.031 -7.922 1 36.62 173 GLU A O 1
ATOM 1284 N N . LYS A 1 174 ? 6.359 22.688 -8.75 1 36.41 174 LYS A N 1
ATOM 1285 C CA . LYS A 1 174 ? 7.137 23.734 -9.414 1 36.41 174 LYS A CA 1
ATOM 1286 C C . LYS A 1 174 ? 7.863 24.609 -8.398 1 36.41 174 LYS A C 1
ATOM 1288 O O . LYS A 1 174 ? 8.797 25.328 -8.75 1 36.41 174 LYS A O 1
ATOM 1293 N N . THR A 1 175 ? 7.016 25 -7.504 1 29.8 175 THR A N 1
ATOM 1294 C CA . THR A 1 175 ? 7.828 25.562 -6.43 1 29.8 175 THR A CA 1
ATOM 1295 C C . THR A 1 175 ? 8.742 24.484 -5.832 1 29.8 175 THR A C 1
ATOM 1297 O O . THR A 1 175 ? 9.5 24.766 -4.898 1 29.8 175 THR A O 1
ATOM 1300 N N . GLY A 1 176 ? 8.578 23.344 -6.211 1 30.05 176 GLY A N 1
ATOM 1301 C CA . GLY A 1 176 ? 9.734 22.469 -6.094 1 30.05 176 GLY A CA 1
ATOM 1302 C C . GLY A 1 176 ? 10.805 22.75 -7.137 1 30.05 176 GLY A C 1
ATOM 1303 O O . GLY A 1 176 ? 11.734 21.969 -7.309 1 30.05 176 GLY A O 1
ATOM 1304 N N . THR A 1 177 ? 10.766 23.422 -8.094 1 30.7 177 THR A N 1
ATOM 1305 C CA . THR A 1 177 ? 12.062 24.094 -8.195 1 30.7 177 THR A CA 1
ATOM 1306 C C . THR A 1 177 ? 12.531 24.578 -6.828 1 30.7 177 THR A C 1
ATOM 1308 O O . THR A 1 177 ? 11.719 24.75 -5.914 1 30.7 177 THR A O 1
ATOM 1311 N N . SER A 1 178 ? 13.656 25.281 -6.523 1 29.47 178 SER A N 1
ATOM 1312 C CA . SER A 1 178 ? 14.281 25.469 -5.215 1 29.47 178 SER A CA 1
ATOM 1313 C C . SER A 1 178 ? 13.289 26.016 -4.203 1 29.47 178 SER A C 1
ATOM 1315 O O . SER A 1 178 ? 13.641 26.25 -3.043 1 29.47 178 SER A O 1
ATOM 1317 N N . GLY A 1 179 ? 12.18 26.625 -4.238 1 32.41 179 GLY A N 1
ATOM 1318 C CA . GLY A 1 179 ? 12.086 26.859 -2.805 1 32.41 179 GLY A CA 1
ATOM 1319 C C . GLY A 1 179 ? 11.609 25.625 -2.043 1 32.41 179 GLY A C 1
ATOM 1320 O O . GLY A 1 179 ? 10.406 25.453 -1.833 1 32.41 179 GLY A O 1
ATOM 1321 N N . GLY A 1 180 ? 11.703 24.234 -2.334 1 40.22 180 GLY A N 1
ATOM 1322 C CA . GLY A 1 180 ? 11.961 22.812 -2.27 1 40.22 180 GLY A CA 1
ATOM 1323 C C . GLY A 1 180 ? 11.828 22.234 -0.869 1 40.22 180 GLY A C 1
ATOM 1324 O O . GLY A 1 180 ? 12.805 21.75 -0.295 1 40.22 180 GLY A O 1
ATOM 1325 N N . GLY A 1 181 ? 11.305 22.641 0.001 1 41.91 181 GLY A N 1
ATOM 1326 C CA . GLY A 1 181 ? 11.891 22.281 1.287 1 41.91 181 GLY A CA 1
ATOM 1327 C C . GLY A 1 181 ? 11.688 20.828 1.662 1 41.91 181 GLY A C 1
ATOM 1328 O O . GLY A 1 181 ? 10.727 20.203 1.208 1 41.91 181 GLY A O 1
ATOM 1329 N N . ARG A 1 182 ? 12.789 19.891 1.606 1 49.28 182 ARG A N 1
ATOM 1330 C CA . ARG A 1 182 ? 12.906 18.594 2.266 1 49.28 182 ARG A CA 1
ATOM 1331 C C . ARG A 1 182 ? 11.867 18.453 3.369 1 49.28 182 ARG A C 1
ATOM 1333 O O . ARG A 1 182 ? 11.477 19.438 4 1 49.28 182 ARG A O 1
ATOM 1340 N N . ALA A 1 183 ? 11.273 17.234 3.203 1 52.84 183 ALA A N 1
ATOM 1341 C CA . ALA A 1 183 ? 10.5 16.969 4.41 1 52.84 183 ALA A CA 1
ATOM 1342 C C . ALA A 1 183 ? 11.25 17.438 5.656 1 52.84 183 ALA A C 1
ATOM 1344 O O . ALA A 1 183 ? 12.477 17.422 5.695 1 52.84 183 ALA A O 1
ATOM 1345 N N . VAL A 1 184 ? 10.336 17.969 6.406 1 62.81 184 VAL A N 1
ATOM 1346 C CA . VAL A 1 184 ? 10.953 18.406 7.652 1 62.81 184 VAL A CA 1
ATOM 1347 C C . VAL A 1 184 ? 11.539 17.219 8.398 1 62.81 184 VAL A C 1
ATOM 1349 O O . VAL A 1 184 ? 10.938 16.141 8.422 1 62.81 184 VAL A O 1
ATOM 1352 N N . THR A 1 185 ? 12.758 17.281 8.68 1 59 185 THR A N 1
ATOM 1353 C CA . THR A 1 185 ? 13.398 16.266 9.508 1 59 185 THR A CA 1
ATOM 1354 C C . THR A 1 185 ? 12.75 16.203 10.891 1 59 185 THR A C 1
ATOM 1356 O O . THR A 1 185 ? 11.992 17.094 11.266 1 59 185 THR A O 1
ATOM 1359 N N . ALA A 1 186 ? 13.047 15.07 11.5 1 60.59 186 ALA A N 1
ATOM 1360 C CA . ALA A 1 186 ? 12.586 14.953 12.883 1 60.59 186 ALA A CA 1
ATOM 1361 C C . ALA A 1 186 ? 13.086 16.125 13.727 1 60.59 186 ALA A C 1
ATOM 1363 O O . ALA A 1 186 ? 12.352 16.641 14.578 1 60.59 186 ALA A O 1
ATOM 1364 N N . GLU A 1 187 ? 14.219 16.531 13.398 1 69.44 187 GLU A N 1
ATOM 1365 C CA . GLU A 1 187 ? 14.805 17.656 14.117 1 69.44 187 GLU A CA 1
ATOM 1366 C C . GLU A 1 187 ? 14.07 18.953 13.812 1 69.44 187 GLU A C 1
ATOM 1368 O O . GLU A 1 187 ? 13.805 19.75 14.719 1 69.44 187 GLU A O 1
ATOM 1373 N N . GLU A 1 188 ? 13.773 19.062 12.625 1 74.81 188 GLU A N 1
ATOM 1374 C CA . GLU A 1 188 ? 13.039 20.25 12.227 1 74.81 188 GLU A CA 1
ATOM 1375 C C . GLU A 1 188 ? 11.641 20.266 12.828 1 74.81 188 GLU A C 1
ATOM 1377 O O . GLU A 1 188 ? 11.141 21.312 13.234 1 74.81 188 GLU A O 1
ATOM 1382 N N . GLN A 1 189 ? 11.125 19.109 12.867 1 75.62 189 GLN A N 1
ATOM 1383 C CA . GLN A 1 189 ? 9.805 19.016 13.492 1 75.62 189 GLN A CA 1
ATOM 1384 C C . GLN A 1 189 ? 9.859 19.375 14.969 1 75.62 189 GLN A C 1
ATOM 1386 O O . GLN A 1 189 ? 8.977 20.062 15.484 1 75.62 189 GLN A O 1
ATOM 1391 N N . GLU A 1 190 ? 10.875 18.891 15.555 1 77.5 190 GLU A N 1
ATOM 1392 C CA . GLU A 1 190 ? 11.039 19.219 16.969 1 77.5 190 GLU A CA 1
ATOM 1393 C C . GLU A 1 190 ? 11.242 20.719 17.172 1 77.5 190 GLU A C 1
ATOM 1395 O O . GLU A 1 190 ? 10.703 21.297 18.109 1 77.5 190 GLU A O 1
ATOM 1400 N N . ARG A 1 191 ? 11.984 21.359 16.297 1 81.75 191 ARG A N 1
ATOM 1401 C CA . ARG A 1 191 ? 12.195 22.797 16.359 1 81.75 191 ARG A CA 1
ATOM 1402 C C . ARG A 1 191 ? 10.883 23.562 16.172 1 81.75 191 ARG A C 1
ATOM 1404 O O . ARG A 1 191 ? 10.648 24.562 16.844 1 81.75 191 ARG A O 1
ATOM 1411 N N . LEU A 1 192 ? 10.102 23.031 15.344 1 85.38 192 LEU A N 1
ATOM 1412 C CA . LEU A 1 192 ? 8.797 23.641 15.117 1 85.38 192 LEU A CA 1
ATOM 1413 C C . LEU A 1 192 ? 7.922 23.531 16.359 1 85.38 192 LEU A C 1
ATOM 1415 O O . LEU A 1 192 ? 7.25 24.5 16.734 1 85.38 192 LEU A O 1
ATOM 1419 N N . MET A 1 193 ? 8 22.344 16.938 1 80.44 193 MET A N 1
ATOM 1420 C CA . MET A 1 193 ? 7.203 22.156 18.141 1 80.44 193 MET A CA 1
ATOM 1421 C C . MET A 1 193 ? 7.66 23.094 19.266 1 80.44 193 MET A C 1
ATOM 1423 O O . MET A 1 193 ? 6.836 23.641 19.984 1 80.44 193 MET A O 1
ATOM 1427 N N . ASP A 1 194 ? 8.906 23.25 19.266 1 83.5 194 ASP A N 1
ATOM 1428 C CA . ASP A 1 194 ? 9.461 24.172 20.266 1 83.5 194 ASP A CA 1
ATOM 1429 C C . ASP A 1 194 ? 9.008 25.609 19.984 1 83.5 194 ASP A C 1
ATOM 1431 O O . ASP A 1 194 ? 8.664 26.344 20.906 1 83.5 194 ASP A O 1
ATOM 1435 N N . ALA A 1 195 ? 9.094 26.031 18.75 1 86.31 195 ALA A N 1
ATOM 1436 C CA . ALA A 1 195 ? 8.641 27.359 18.359 1 86.31 195 ALA A CA 1
ATOM 1437 C C . ALA A 1 195 ? 7.16 27.547 18.672 1 86.31 195 ALA A C 1
ATOM 1439 O O . ALA A 1 195 ? 6.746 28.609 19.156 1 86.31 195 ALA A O 1
ATOM 1440 N N . LEU A 1 196 ? 6.477 26.5 18.422 1 82.06 196 LEU A N 1
ATOM 1441 C CA . LEU A 1 196 ? 5.043 26.531 18.688 1 82.06 196 LEU A CA 1
ATOM 1442 C C . LEU A 1 196 ? 4.766 26.641 20.188 1 82.06 196 LEU A C 1
ATOM 1444 O O . LEU A 1 196 ? 3.896 27.406 20.609 1 82.06 196 LEU A O 1
ATOM 1448 N N . LYS A 1 197 ? 5.488 25.844 20.859 1 81.19 197 LYS A N 1
ATOM 1449 C CA . LYS A 1 197 ? 5.379 25.906 22.312 1 81.19 197 LYS A CA 1
ATOM 1450 C C . LYS A 1 197 ? 5.633 27.312 22.828 1 81.19 197 LYS A C 1
ATOM 1452 O O . LYS A 1 197 ? 4.848 27.844 23.609 1 81.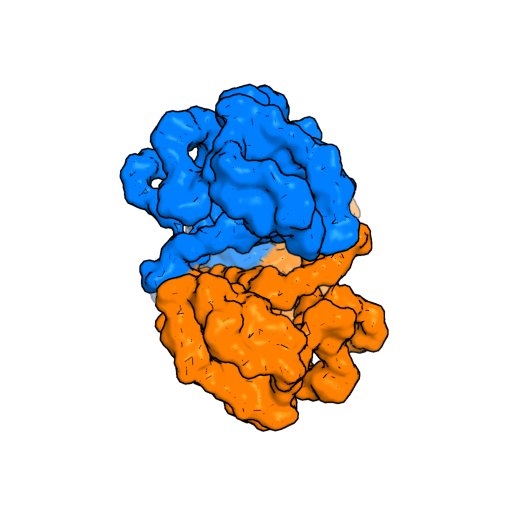19 197 LYS A O 1
ATOM 1457 N N . GLY A 1 198 ? 6.711 27.906 22.422 1 84.38 198 GLY A N 1
ATOM 1458 C CA . GLY A 1 198 ? 7.023 29.281 22.812 1 84.38 198 GLY A CA 1
ATOM 1459 C C . GLY A 1 198 ? 5.93 30.266 22.438 1 84.38 198 GLY A C 1
ATOM 1460 O O . GLY A 1 198 ? 5.586 31.141 23.234 1 84.38 198 GLY A O 1
ATOM 1461 N N . MET A 1 199 ? 5.461 30.141 21.234 1 82.62 199 MET A N 1
ATOM 1462 C CA . MET A 1 199 ? 4.387 31 20.781 1 82.62 199 MET A CA 1
ATOM 1463 C C . MET A 1 199 ? 3.15 30.859 21.656 1 82.62 199 MET A C 1
ATOM 1465 O O . MET A 1 199 ? 2.566 31.859 22.078 1 82.62 199 MET A O 1
ATOM 1469 N N . LEU A 1 200 ? 2.793 29.625 21.953 1 80.44 200 LEU A N 1
ATOM 1470 C CA . LEU A 1 200 ? 1.577 29.344 22.703 1 80.44 200 LEU A CA 1
ATOM 1471 C C . LEU A 1 200 ? 1.712 29.812 24.156 1 80.44 200 LEU A C 1
ATOM 1473 O O . LEU A 1 200 ? 0.748 30.297 24.75 1 80.44 200 LEU A O 1
ATOM 1477 N N . LEU A 1 201 ? 2.834 29.625 24.656 1 80.62 201 LEU A N 1
ATOM 1478 C CA . LEU A 1 201 ? 3.094 30.125 26 1 80.62 201 LEU A CA 1
ATOM 1479 C C . LEU A 1 201 ? 2.975 31.641 26.031 1 80.62 201 LEU A C 1
ATOM 1481 O O . LEU A 1 201 ? 2.424 32.188 26.984 1 80.62 201 LEU A O 1
ATOM 1485 N N . GLY A 1 202 ? 3.516 32.312 25.047 1 81.69 202 GLY A N 1
ATOM 1486 C CA . GLY A 1 202 ? 3.422 33.75 24.969 1 81.69 202 GLY A CA 1
ATOM 1487 C C . GLY A 1 202 ? 1.996 34.25 24.828 1 81.69 202 GLY A C 1
ATOM 1488 O O . GLY A 1 202 ? 1.686 35.375 25.234 1 81.69 202 GLY A O 1
ATOM 1489 N N . LEU A 1 203 ? 1.233 33.469 24.203 1 79 203 LEU A N 1
ATOM 1490 C CA . LEU A 1 203 ? -0.164 33.812 23.984 1 79 203 LEU A CA 1
ATOM 1491 C C . LEU A 1 203 ? -1.016 33.438 25.188 1 79 203 LEU A C 1
ATOM 1493 O O . LEU A 1 203 ? -2.213 33.75 25.219 1 79 203 LEU A O 1
ATOM 1497 N N . ASP A 1 204 ? -0.417 32.906 26.25 1 71.44 204 ASP A N 1
ATOM 1498 C CA . ASP A 1 204 ? -1.123 32.438 27.422 1 71.44 204 ASP A CA 1
ATOM 1499 C C . ASP A 1 204 ? -2.186 31.406 27.047 1 71.44 204 ASP A C 1
ATOM 1501 O O . ASP A 1 204 ? -3.295 31.422 27.594 1 71.44 204 ASP A O 1
ATOM 1505 N N . TYR A 1 205 ? -1.962 30.812 26 1 68.06 205 TYR A N 1
ATOM 1506 C CA . TYR A 1 205 ? -2.857 29.781 25.5 1 68.06 205 TYR A CA 1
ATOM 1507 C C . TYR A 1 205 ? -2.729 28.5 26.328 1 68.06 205 TYR A C 1
ATOM 1509 O O . TYR A 1 205 ? -3.693 27.75 26.469 1 68.06 205 TYR A O 1
ATOM 1517 N N . LEU A 1 206 ? -1.608 28.25 26.812 1 59.22 206 LEU A N 1
ATOM 1518 C CA . LEU A 1 206 ? -1.312 27.031 27.562 1 59.22 206 LEU A CA 1
ATOM 1519 C C . LEU A 1 206 ? -1.427 27.281 29.062 1 59.22 206 LEU A C 1
ATOM 1521 O O . LEU A 1 206 ? -0.792 28.203 29.594 1 59.22 206 LEU A O 1
ATOM 1525 N N . HIS A 1 207 ? -2.434 26.984 29.688 1 53.78 207 HIS A N 1
ATOM 1526 C CA . HIS A 1 207 ? -2.627 27.297 31.094 1 53.78 207 HIS A CA 1
ATOM 1527 C C . HIS A 1 207 ? -2.076 26.188 31.984 1 53.78 207 HIS A C 1
ATOM 1529 O O . HIS A 1 207 ? -1.912 26.391 33.188 1 53.78 207 HIS A O 1
ATOM 1535 N N . GLY A 1 208 ? -1.78 25.172 31.359 1 52.91 208 GLY A N 1
ATOM 1536 C CA . GLY A 1 208 ? -1.488 24.062 32.281 1 52.91 208 GLY A CA 1
ATOM 1537 C C . GLY A 1 208 ? -0.007 23.75 32.375 1 52.91 208 GLY A C 1
ATOM 1538 O O . GLY A 1 208 ? 0.811 24.375 31.688 1 52.91 208 GLY A O 1
ATOM 1539 N N . ASP A 1 209 ? 0.474 23.016 33.469 1 52.69 209 ASP A N 1
ATOM 1540 C CA . ASP A 1 209 ? 1.803 22.656 33.938 1 52.69 209 ASP A CA 1
ATOM 1541 C C . ASP A 1 209 ? 2.512 21.734 32.938 1 52.69 209 ASP A C 1
ATOM 1543 O O . ASP A 1 209 ? 3.691 21.422 33.125 1 52.69 209 ASP A O 1
ATOM 1547 N N . ASN A 1 210 ? 1.745 21.359 31.953 1 53.97 210 ASN A N 1
ATOM 1548 C CA . ASN A 1 210 ? 2.488 20.453 31.094 1 53.97 210 ASN A CA 1
ATOM 1549 C C . ASN A 1 210 ? 2.359 20.844 29.625 1 53.97 210 ASN A C 1
ATOM 1551 O O . ASN A 1 210 ? 1.601 20.219 28.875 1 53.97 210 ASN A O 1
ATOM 1555 N N . PRO A 1 211 ? 3.041 21.797 29.219 1 60.84 211 PRO A N 1
ATOM 1556 C CA . PRO A 1 211 ? 2.957 22.328 27.859 1 60.84 211 PRO A CA 1
ATOM 1557 C C . PRO A 1 211 ? 3.203 21.266 26.797 1 60.84 211 PRO A C 1
ATOM 1559 O O . PRO A 1 211 ? 2.619 21.312 25.703 1 60.84 211 PRO A O 1
ATOM 1562 N N . ASP A 1 212 ? 3.918 20.281 27.172 1 60.84 212 ASP A N 1
ATOM 1563 C CA . ASP A 1 212 ? 4.27 19.25 26.203 1 60.84 212 ASP A CA 1
ATOM 1564 C C . ASP A 1 212 ? 3.057 18.375 25.859 1 60.84 212 ASP A C 1
ATOM 1566 O O . ASP A 1 212 ? 2.904 17.938 24.719 1 60.84 212 ASP A O 1
ATOM 1570 N N . TYR A 1 213 ? 2.305 18.25 26.891 1 58.25 213 TYR A N 1
ATOM 1571 C CA . TYR A 1 213 ? 1.099 17.469 26.672 1 58.25 213 TYR A CA 1
ATOM 1572 C C . TYR A 1 213 ? 0.168 18.172 25.688 1 58.25 213 TYR A C 1
ATOM 1574 O O . TYR A 1 213 ? -0.445 17.531 24.828 1 58.25 213 TYR A O 1
ATOM 1582 N N . PHE A 1 214 ? 0.161 19.422 25.75 1 61.12 214 PHE A N 1
ATOM 1583 C CA . PHE A 1 214 ? -0.741 20.203 24.906 1 61.12 214 PHE A CA 1
ATOM 1584 C C . PHE A 1 214 ? -0.23 20.281 23.484 1 61.12 214 PHE A C 1
ATOM 1586 O O . PHE A 1 214 ? -1.007 20.5 22.547 1 61.12 214 PHE A O 1
ATOM 1593 N N . LEU A 1 215 ? 1.023 20 23.344 1 66.88 215 LEU A N 1
ATOM 1594 C CA . LEU A 1 215 ? 1.62 20.094 22.016 1 66.88 215 LEU A CA 1
ATOM 1595 C C . LEU A 1 215 ? 1.425 18.797 21.234 1 66.88 215 LEU A C 1
ATOM 1597 O O . LEU A 1 215 ? 1.581 18.766 20.016 1 66.88 215 LEU A O 1
ATOM 1601 N N . MET A 1 216 ? 0.986 17.781 21.938 1 64.62 216 MET A N 1
ATOM 1602 C CA . MET A 1 216 ? 0.909 16.453 21.328 1 64.62 216 MET A CA 1
ATOM 1603 C C . MET A 1 216 ? -0.066 16.453 20.156 1 64.62 216 MET A C 1
ATOM 1605 O O . MET A 1 216 ? 0.25 15.93 19.094 1 64.62 216 MET A O 1
ATOM 1609 N N . PRO A 1 217 ? -1.255 17.141 20.453 1 62.09 217 PRO A N 1
ATOM 1610 C CA . PRO A 1 217 ? -2.158 17.141 19.297 1 62.09 217 PRO A CA 1
ATOM 1611 C C . PRO A 1 217 ? -1.577 17.891 18.094 1 62.09 217 PRO A C 1
ATOM 1613 O O . PRO A 1 217 ? -1.834 17.5 16.953 1 62.09 217 PRO A O 1
ATOM 1616 N N . TRP A 1 218 ? -0.794 18.844 18.266 1 73.25 218 TRP A N 1
ATOM 1617 C CA . TRP A 1 218 ? -0.138 19.594 17.203 1 73.25 218 TRP A CA 1
ATOM 1618 C C . TRP A 1 218 ? 0.91 18.734 16.5 1 73.25 218 TRP A C 1
ATOM 1620 O O . TRP A 1 218 ? 1.006 18.75 15.266 1 73.25 218 TRP A O 1
ATOM 1630 N N . ARG A 1 219 ? 1.574 18.047 17.359 1 71.31 219 ARG A N 1
ATOM 1631 C CA . ARG A 1 219 ? 2.576 17.141 16.812 1 71.31 219 ARG A CA 1
ATOM 1632 C C . ARG A 1 219 ? 1.936 16.094 15.898 1 71.31 219 ARG A C 1
ATOM 1634 O O . ARG A 1 219 ? 2.436 15.844 14.797 1 71.31 219 ARG A O 1
ATOM 1641 N N . ARG A 1 220 ? 0.949 15.594 16.375 1 61.66 220 ARG A N 1
ATOM 1642 C CA . ARG A 1 220 ? 0.236 14.586 15.586 1 61.66 220 ARG A CA 1
ATOM 1643 C C . ARG A 1 220 ? -0.291 15.172 14.281 1 61.66 220 ARG A C 1
ATOM 1645 O O . ARG A 1 220 ? -0.201 14.547 13.227 1 61.66 220 ARG A O 1
ATOM 1652 N N . MET A 1 221 ? -0.926 16.375 14.445 1 66.56 221 MET A N 1
ATOM 1653 C CA . MET A 1 221 ? -1.472 17.062 13.281 1 66.56 221 MET A CA 1
ATOM 1654 C C . MET A 1 221 ? -0.385 17.312 12.234 1 66.56 221 MET A C 1
ATOM 1656 O O . MET A 1 221 ? -0.584 17.047 11.047 1 66.56 221 MET A O 1
ATOM 1660 N N . PHE A 1 222 ? 0.753 17.75 12.664 1 72.81 222 PHE A N 1
ATOM 1661 C CA . PHE A 1 222 ? 1.821 18.078 11.727 1 72.81 222 PHE A CA 1
ATOM 1662 C C . PHE A 1 222 ? 2.436 16.828 11.133 1 72.81 222 PHE A C 1
ATOM 1664 O O . PHE A 1 222 ? 2.852 16.828 9.969 1 72.81 222 PHE A O 1
ATOM 1671 N N . SER A 1 223 ? 2.469 15.859 12 1 63.53 223 SER A N 1
ATOM 1672 C CA . SER A 1 223 ? 2.945 14.578 11.5 1 63.53 223 SER A CA 1
ATOM 1673 C C . SER A 1 223 ? 2.037 14.039 10.398 1 63.53 223 SER A C 1
ATOM 1675 O O . SER A 1 223 ? 2.52 13.547 9.375 1 63.53 223 SER A O 1
ATOM 1677 N N . ARG A 1 224 ? 0.768 14.227 10.648 1 61.22 224 ARG A N 1
ATOM 1678 C CA . ARG A 1 224 ? -0.214 13.797 9.656 1 61.22 224 ARG A CA 1
ATOM 1679 C C . ARG A 1 224 ? -0.119 14.648 8.391 1 61.22 224 ARG A C 1
ATOM 1681 O O . ARG A 1 224 ? -0.312 14.141 7.285 1 61.22 224 ARG A O 1
ATOM 1688 N N . ALA A 1 225 ? 0.125 15.922 8.578 1 64.38 225 ALA A N 1
ATOM 1689 C CA . ALA A 1 225 ? 0.176 16.875 7.477 1 64.38 225 ALA A CA 1
ATOM 1690 C C . ALA A 1 225 ? 1.361 16.594 6.559 1 64.38 225 ALA A C 1
ATOM 1692 O O . ALA A 1 225 ? 1.337 16.953 5.375 1 64.38 225 ALA A O 1
ATOM 1693 N N . GLY A 1 226 ? 2.389 15.914 7.168 1 61.97 226 GLY A N 1
ATOM 1694 C CA . GLY A 1 226 ? 3.584 15.742 6.359 1 61.97 226 GLY A CA 1
ATOM 1695 C C . GLY A 1 226 ? 4.191 17.062 5.906 1 61.97 226 GLY A C 1
ATOM 1696 O O . GLY A 1 226 ? 4.332 17.297 4.703 1 61.97 226 GLY A O 1
ATOM 1697 N N . LEU A 1 227 ? 4.703 17.812 6.82 1 68.69 227 LEU A N 1
ATOM 1698 C CA . LEU A 1 227 ? 5.133 19.188 6.574 1 68.69 227 LEU A CA 1
ATOM 1699 C C . LEU A 1 227 ? 6.32 19.219 5.617 1 68.69 227 LEU A C 1
ATOM 1701 O O . LEU A 1 227 ? 7.234 18.406 5.73 1 68.69 227 LEU A O 1
ATOM 1705 N N . ARG A 1 228 ? 6.227 20.094 4.793 1 64.25 228 ARG A N 1
ATOM 1706 C CA . ARG A 1 228 ? 7.332 20.375 3.885 1 64.25 228 ARG A CA 1
ATOM 1707 C C . ARG A 1 228 ? 8.148 21.562 4.379 1 64.25 228 ARG A C 1
ATOM 1709 O O . ARG A 1 228 ? 7.684 22.344 5.223 1 64.25 228 ARG A O 1
ATOM 1716 N N . ARG A 1 229 ? 9.352 21.625 3.887 1 69.62 229 ARG A N 1
ATOM 1717 C CA . ARG A 1 229 ? 10.281 22.641 4.344 1 69.62 229 ARG A CA 1
ATOM 1718 C C . ARG A 1 229 ? 9.672 24.031 4.23 1 69.62 229 ARG A C 1
ATOM 1720 O O . ARG A 1 229 ? 9.805 24.859 5.141 1 69.62 229 ARG A O 1
ATOM 1727 N N . HIS A 1 230 ? 9.023 24.281 3.188 1 72.75 230 HIS A N 1
ATOM 1728 C CA . HIS A 1 230 ? 8.445 25.625 3.037 1 72.75 230 HIS A CA 1
ATOM 1729 C C . HIS A 1 230 ? 7.297 25.828 4.016 1 72.75 230 HIS A C 1
ATOM 1731 O O . HIS A 1 230 ? 7.113 26.938 4.531 1 72.75 230 HIS A O 1
ATOM 1737 N N . GLU A 1 231 ? 6.574 24.75 4.285 1 73.44 231 GLU A N 1
ATOM 1738 C CA . GLU A 1 231 ? 5.516 24.828 5.285 1 73.44 231 GLU A CA 1
ATOM 1739 C C . GLU A 1 231 ? 6.09 25.016 6.688 1 73.44 231 GLU A C 1
ATOM 1741 O O . GLU A 1 231 ? 5.555 25.781 7.488 1 73.44 231 GLU A O 1
ATOM 1746 N N . TYR A 1 232 ? 7.133 24.297 6.766 1 81.5 232 TYR A N 1
ATOM 1747 C CA . TYR A 1 232 ? 7.887 24.469 8 1 81.5 232 TYR A CA 1
ATOM 1748 C C . TYR A 1 232 ? 8.336 25.922 8.164 1 81.5 232 TYR A C 1
ATOM 1750 O O . TYR A 1 232 ? 8.141 26.531 9.219 1 81.5 232 TYR A O 1
ATOM 1758 N N . ASP A 1 233 ? 8.891 26.422 7.145 1 79.31 233 ASP A N 1
ATOM 1759 C CA . ASP A 1 233 ? 9.375 27.797 7.172 1 79.31 233 ASP A CA 1
ATOM 1760 C C . ASP A 1 233 ? 8.227 28.781 7.418 1 79.31 233 ASP A C 1
ATOM 1762 O O . ASP A 1 233 ? 8.383 29.75 8.164 1 79.31 233 ASP A O 1
ATOM 1766 N N . ALA A 1 234 ? 7.207 28.5 6.82 1 78.94 234 ALA A N 1
ATOM 1767 C CA . ALA A 1 234 ? 6.039 29.359 7 1 78.94 234 ALA A CA 1
ATOM 1768 C C . ALA A 1 234 ? 5.535 29.297 8.438 1 78.94 234 ALA A C 1
ATOM 1770 O O . ALA A 1 234 ? 5.242 30.344 9.047 1 78.94 234 ALA A O 1
ATOM 1771 N N . LEU A 1 235 ? 5.453 28.094 8.984 1 83.19 235 LEU A N 1
ATOM 1772 C CA . LEU A 1 235 ? 4.98 27.906 10.352 1 83.19 235 LEU A CA 1
ATOM 1773 C C . LEU A 1 235 ? 5.949 28.516 11.352 1 83.19 235 LEU A C 1
ATOM 1775 O O . LEU A 1 235 ? 5.527 29.172 12.312 1 83.19 235 LEU A O 1
ATOM 1779 N N . MET A 1 236 ? 7.176 28.312 11.016 1 83.62 236 MET A N 1
ATOM 1780 C CA . MET A 1 236 ? 8.203 28.922 11.852 1 83.62 236 MET A CA 1
ATOM 1781 C C . MET A 1 236 ? 8.109 30.438 11.805 1 83.62 236 MET A C 1
ATOM 1783 O O . MET A 1 236 ? 8.219 31.109 12.836 1 83.62 236 MET A O 1
ATOM 1787 N N . GLY A 1 237 ? 8.008 30.938 10.617 1 81.75 237 GLY A N 1
ATOM 1788 C CA . GLY A 1 237 ? 7.812 32.375 10.453 1 81.75 237 GLY A CA 1
ATOM 1789 C C . GLY A 1 237 ? 6.621 32.906 11.227 1 81.75 237 GLY A C 1
ATOM 1790 O O . GLY A 1 237 ? 6.699 33.969 11.844 1 81.75 237 GLY A O 1
ATOM 1791 N N . LEU A 1 238 ? 5.602 32.188 11.203 1 81.12 238 LEU A N 1
ATOM 1792 C CA . LEU A 1 238 ? 4.395 32.562 11.93 1 81.12 238 LEU A CA 1
ATOM 1793 C C . LEU A 1 238 ? 4.66 32.625 13.43 1 81.12 238 LEU A C 1
ATOM 1795 O O . LEU A 1 238 ? 4.277 33.594 14.109 1 81.12 238 LEU A O 1
ATOM 1799 N N . CYS A 1 239 ? 5.23 31.562 13.867 1 85.31 239 CYS A N 1
ATOM 1800 C CA . CYS A 1 239 ? 5.559 31.516 15.289 1 85.31 239 CYS A CA 1
ATOM 1801 C C . CYS A 1 239 ? 6.418 32.719 15.688 1 85.31 239 CYS A C 1
ATOM 1803 O O . CYS A 1 239 ? 6.176 33.344 16.719 1 85.31 239 CYS A O 1
ATOM 1805 N N . ARG A 1 240 ? 7.406 33 14.859 1 83.5 240 ARG A N 1
ATOM 1806 C CA . ARG A 1 240 ? 8.305 34.125 15.125 1 83.5 240 ARG A CA 1
ATOM 1807 C C . ARG A 1 240 ? 7.555 35.469 15.117 1 83.5 240 ARG A C 1
ATOM 1809 O O . ARG A 1 240 ? 7.773 36.312 15.984 1 83.5 240 ARG A O 1
ATOM 1816 N N . GLN A 1 241 ? 6.773 35.625 14.195 1 81.44 241 GLN A N 1
ATOM 1817 C CA . GLN A 1 241 ? 6.043 36.875 14.047 1 81.44 241 GLN A CA 1
ATOM 1818 C C . GLN A 1 241 ? 5.086 37.094 15.211 1 81.44 241 GLN A C 1
ATOM 1820 O O . GLN A 1 241 ? 4.953 38.219 15.711 1 81.44 241 GLN A O 1
ATOM 1825 N N . VAL A 1 242 ? 4.418 36.062 15.562 1 81.62 242 VAL A N 1
ATOM 1826 C CA . VAL A 1 242 ? 3.502 36.156 16.703 1 81.62 242 VAL A CA 1
ATOM 1827 C C . VAL A 1 242 ? 4.277 36.531 17.953 1 81.62 242 VAL A C 1
ATOM 1829 O O . VAL A 1 242 ? 3.869 37.406 18.703 1 81.62 242 VAL A O 1
ATOM 1832 N N . ARG A 1 243 ? 5.367 35.938 18.109 1 84.5 243 ARG A N 1
ATOM 1833 C CA . ARG A 1 243 ? 6.18 36.188 19.297 1 84.5 243 ARG A CA 1
ATOM 1834 C C . ARG A 1 243 ? 6.715 37.625 19.281 1 84.5 243 ARG A C 1
ATOM 1836 O O . ARG A 1 243 ? 6.793 38.281 20.328 1 84.5 243 ARG A O 1
ATOM 1843 N N . HIS A 1 244 ? 7.082 38 18.125 1 82.62 244 HIS A N 1
ATOM 1844 C CA . HIS A 1 244 ? 7.57 39.375 17.969 1 82.62 244 HIS A CA 1
ATOM 1845 C C . HIS A 1 244 ? 6.492 40.375 18.344 1 82.62 244 HIS A C 1
ATOM 1847 O O . HIS A 1 244 ? 6.781 41.406 18.984 1 82.62 244 HIS A O 1
ATOM 1853 N N . LYS A 1 245 ? 5.352 40.031 17.938 1 80.94 245 LYS A N 1
ATOM 1854 C CA . LYS A 1 245 ? 4.246 40.938 18.188 1 80.94 245 LYS A CA 1
ATOM 1855 C C . LYS A 1 245 ? 3.797 40.906 19.641 1 80.94 245 LYS A C 1
ATOM 1857 O O . LYS A 1 245 ? 3.242 41.875 20.172 1 80.94 245 LYS A O 1
ATOM 1862 N N . LEU A 1 246 ? 4.004 39.719 20.203 1 79.25 246 LEU A N 1
ATOM 1863 C CA . LEU A 1 246 ? 3.65 39.562 21.609 1 79.25 246 LEU A CA 1
ATOM 1864 C C . LEU A 1 246 ? 4.707 40.219 22.5 1 79.25 246 LEU A C 1
ATOM 1866 O O . LEU A 1 246 ? 4.426 40.531 23.656 1 79.25 246 LEU A O 1
ATOM 1870 N N . GLY A 1 247 ? 5.855 40.656 21.984 1 71.19 247 GLY A N 1
ATOM 1871 C CA . GLY A 1 247 ? 6.887 41.312 22.766 1 71.19 247 GLY A CA 1
ATOM 1872 C C . GLY A 1 247 ? 7.957 40.375 23.266 1 71.19 247 GLY A C 1
ATOM 1873 O O . GLY A 1 247 ? 7.664 39.219 23.609 1 71.19 247 GLY A O 1
ATOM 1874 N N . MET B 1 1 ? -1.64 -9.664 17.297 1 88 1 MET B N 1
ATOM 1875 C CA . MET B 1 1 ? -1.367 -9.281 15.914 1 88 1 MET B CA 1
ATOM 1876 C C . MET B 1 1 ? -1.642 -7.797 15.695 1 88 1 MET B C 1
ATOM 1878 O O . MET B 1 1 ? -2.518 -7.223 16.344 1 88 1 MET B O 1
ATOM 1882 N N . LEU B 1 2 ? -1.019 -7.27 14.75 1 90.5 2 LEU B N 1
ATOM 1883 C CA . LEU B 1 2 ? -1.066 -5.836 14.5 1 90.5 2 LEU B CA 1
ATOM 1884 C C . LEU B 1 2 ? -2.492 -5.383 14.195 1 90.5 2 LEU B C 1
ATOM 1886 O O . LEU B 1 2 ? -2.908 -4.305 14.625 1 90.5 2 LEU B O 1
ATOM 1890 N N . LEU B 1 3 ? -3.232 -6.273 13.539 1 97.06 3 LEU B N 1
ATOM 1891 C CA . LEU B 1 3 ? -4.578 -5.906 13.109 1 97.06 3 LEU B CA 1
ATOM 1892 C C . LEU B 1 3 ? -5.625 -6.75 13.828 1 97.06 3 LEU B C 1
ATOM 1894 O O . LEU B 1 3 ? -6.629 -7.148 13.227 1 97.06 3 LEU B O 1
ATOM 1898 N N . ASP B 1 4 ? -5.332 -6.977 15.086 1 95.12 4 ASP B N 1
ATOM 1899 C CA . ASP B 1 4 ? -6.332 -7.656 15.906 1 95.12 4 ASP B CA 1
ATOM 1900 C C . ASP B 1 4 ? -7.652 -6.891 15.906 1 95.12 4 ASP B C 1
ATOM 1902 O O . ASP B 1 4 ? -7.688 -5.699 16.219 1 95.12 4 ASP B O 1
ATOM 1906 N N . GLY B 1 5 ? -8.719 -7.496 15.469 1 96.5 5 GLY B N 1
ATOM 1907 C CA . GLY B 1 5 ? -10.031 -6.871 15.359 1 96.5 5 GLY B CA 1
ATOM 1908 C C . GLY B 1 5 ? -10.492 -6.695 13.922 1 96.5 5 GLY B C 1
ATOM 1909 O O . GLY B 1 5 ? -11.641 -6.34 13.672 1 96.5 5 GLY B O 1
ATOM 1910 N N . VAL B 1 6 ? -9.625 -7.008 12.977 1 98.19 6 VAL B N 1
ATOM 1911 C CA . VAL B 1 6 ? -9.953 -6.895 11.562 1 98.19 6 VAL B CA 1
ATOM 1912 C C . VAL B 1 6 ? -10.219 -8.281 10.977 1 98.19 6 VAL B C 1
ATOM 1914 O O . VAL B 1 6 ? -9.492 -9.234 11.273 1 98.19 6 VAL B O 1
ATOM 1917 N N . GLN B 1 7 ? -11.242 -8.398 10.211 1 98.38 7 GLN B N 1
ATOM 1918 C CA . GLN B 1 7 ? -11.422 -9.602 9.406 1 98.38 7 GLN B CA 1
ATOM 1919 C C . GLN B 1 7 ? -11.562 -9.266 7.93 1 98.38 7 GLN B C 1
ATOM 1921 O O . GLN B 1 7 ? -12.156 -8.242 7.574 1 98.38 7 GLN B O 1
ATOM 1926 N N . ILE B 1 8 ? -11.039 -10.141 7.133 1 98.75 8 ILE B N 1
ATOM 1927 C CA . ILE B 1 8 ? -11.219 -10.086 5.688 1 98.75 8 ILE B CA 1
ATOM 1928 C C . ILE B 1 8 ? -12.438 -10.922 5.293 1 98.75 8 ILE B C 1
ATOM 1930 O O . ILE B 1 8 ? -12.531 -12.102 5.637 1 98.75 8 ILE B O 1
ATOM 1934 N N . VAL B 1 9 ? -13.359 -10.273 4.586 1 98.69 9 VAL B N 1
ATOM 1935 C CA . VAL B 1 9 ? -14.562 -10.961 4.133 1 98.69 9 VAL B CA 1
ATOM 1936 C C . VAL B 1 9 ? -14.539 -11.094 2.609 1 98.69 9 VAL B C 1
ATOM 1938 O O . VAL B 1 9 ? -14.539 -10.086 1.896 1 98.69 9 VAL B O 1
ATOM 1941 N N . LEU B 1 10 ? -14.508 -12.32 2.127 1 98.62 10 LEU B N 1
ATOM 1942 C CA . LEU B 1 10 ? -14.484 -12.609 0.698 1 98.62 10 LEU B CA 1
ATOM 1943 C C . LEU B 1 10 ? -15.828 -13.148 0.23 1 98.62 10 LEU B C 1
ATOM 1945 O O . LEU B 1 10 ? -16.25 -14.227 0.65 1 98.62 10 LEU B O 1
ATOM 1949 N N . VAL B 1 11 ? -16.453 -12.391 -0.673 1 98.12 11 VAL B N 1
ATOM 1950 C CA . VAL B 1 11 ? -17.812 -12.719 -1.109 1 98.12 11 VAL B CA 1
ATOM 1951 C C . VAL B 1 11 ? -17.75 -13.453 -2.447 1 98.12 11 VAL B C 1
ATOM 1953 O O . VAL B 1 11 ? -17.156 -12.961 -3.408 1 98.12 11 VAL B O 1
ATOM 1956 N N . LYS B 1 12 ? -18.281 -14.648 -2.512 1 97.88 12 LYS B N 1
ATOM 1957 C CA . LYS B 1 12 ? -18.453 -15.445 -3.725 1 97.88 12 LYS B CA 1
ATOM 1958 C C . LYS B 1 12 ? -17.125 -15.602 -4.469 1 97.88 12 LYS B C 1
ATOM 1960 O O . LYS B 1 12 ? -17.062 -15.422 -5.688 1 97.88 12 LYS B O 1
ATOM 1965 N N . THR B 1 13 ? -16.109 -15.852 -3.689 1 97.62 13 THR B N 1
ATOM 1966 C CA . THR B 1 13 ? -14.781 -16.031 -4.258 1 97.62 13 THR B CA 1
ATOM 1967 C C . THR B 1 13 ? -14.75 -17.25 -5.191 1 97.62 13 THR B C 1
ATOM 1969 O O . THR B 1 13 ? -15.297 -18.297 -4.859 1 97.62 13 THR B O 1
ATOM 1972 N N . ARG B 1 14 ? -14.156 -17.109 -6.32 1 96.31 14 ARG B N 1
ATOM 1973 C CA . ARG B 1 14 ? -14.188 -18.141 -7.344 1 96.31 14 ARG B CA 1
ATOM 1974 C C . ARG B 1 14 ? -13 -19.094 -7.199 1 96.31 14 ARG B C 1
ATOM 1976 O O . ARG B 1 14 ? -13.156 -20.312 -7.34 1 96.31 14 ARG B O 1
ATOM 1983 N N . PHE B 1 15 ? -11.789 -18.594 -6.918 1 95.31 15 PHE B N 1
ATOM 1984 C CA . PHE B 1 15 ? -10.578 -19.406 -6.988 1 95.31 15 PHE B CA 1
ATOM 1985 C C . PHE B 1 15 ? -9.969 -19.594 -5.602 1 95.31 15 PHE B C 1
ATOM 1987 O O . PHE B 1 15 ? -9.562 -18.625 -4.957 1 95.31 15 PHE B O 1
ATOM 1994 N N . PRO B 1 16 ? -9.836 -20.828 -5.172 1 97.06 16 PRO B N 1
ATOM 1995 C CA . PRO B 1 16 ? -9.234 -21.094 -3.863 1 97.06 16 PRO B CA 1
ATOM 1996 C C . PRO B 1 16 ? -7.812 -20.547 -3.748 1 97.06 16 PRO B C 1
ATOM 1998 O O . PRO B 1 16 ? -7.363 -20.203 -2.65 1 97.06 16 PRO B O 1
ATOM 2001 N N . GLU B 1 17 ? -7.098 -20.438 -4.852 1 94.62 17 GLU B N 1
ATOM 2002 C CA . GLU B 1 17 ? -5.742 -19.891 -4.879 1 94.62 17 GLU B CA 1
ATOM 2003 C C . GLU B 1 17 ? -5.711 -18.469 -4.34 1 94.62 17 GLU B C 1
ATOM 2005 O O . GLU B 1 17 ? -4.785 -18.094 -3.615 1 94.62 17 GLU B O 1
ATOM 2010 N N . ASN B 1 18 ? -6.785 -17.766 -4.621 1 96.38 18 ASN B N 1
ATOM 2011 C CA . ASN B 1 18 ? -6.879 -16.391 -4.117 1 96.38 18 ASN B CA 1
ATOM 2012 C C . ASN B 1 18 ? -7.098 -16.359 -2.607 1 96.38 18 ASN B C 1
ATOM 2014 O O . ASN B 1 18 ? -6.609 -15.461 -1.921 1 96.38 18 ASN B O 1
ATOM 2018 N N . ILE B 1 19 ? -7.785 -17.344 -2.115 1 97.88 19 ILE B N 1
ATOM 2019 C CA . ILE B 1 19 ? -7.996 -17.453 -0.676 1 97.88 19 ILE B CA 1
ATOM 2020 C C . ILE B 1 19 ? -6.672 -17.734 0.022 1 97.88 19 ILE B C 1
ATOM 2022 O O . ILE B 1 19 ? -6.363 -17.125 1.053 1 97.88 19 ILE B O 1
ATOM 2026 N N . GLY B 1 20 ? -5.898 -18.625 -0.565 1 97.75 20 GLY B N 1
ATOM 2027 C CA . GLY B 1 20 ? -4.574 -18.906 -0.025 1 97.75 20 GLY B CA 1
ATOM 2028 C C . GLY B 1 20 ? -3.668 -17.688 -0.011 1 97.75 20 GLY B C 1
ATOM 2029 O O . GLY B 1 20 ? -3.033 -17.391 1.004 1 97.75 20 GLY B O 1
ATOM 2030 N N . MET B 1 21 ? -3.645 -16.938 -1.101 1 96.69 21 MET B N 1
ATOM 2031 C CA . MET B 1 21 ? -2.812 -15.75 -1.203 1 96.69 21 MET B CA 1
ATOM 2032 C C . MET B 1 21 ? -3.289 -14.672 -0.236 1 96.69 21 MET B C 1
ATOM 2034 O O . MET B 1 21 ? -2.477 -13.938 0.331 1 96.69 21 MET B O 1
ATOM 2038 N N . ALA B 1 22 ? -4.578 -14.602 -0.069 1 98.06 22 ALA B N 1
ATOM 2039 C CA . ALA B 1 22 ? -5.133 -13.672 0.913 1 98.06 22 ALA B CA 1
ATOM 2040 C C . ALA B 1 22 ? -4.715 -14.062 2.33 1 98.06 22 ALA B C 1
ATOM 2042 O O . ALA B 1 22 ? -4.41 -13.195 3.152 1 98.06 22 ALA B O 1
ATOM 2043 N N . ALA B 1 23 ? -4.691 -15.32 2.596 1 98.12 23 ALA B N 1
ATOM 2044 C CA . ALA B 1 23 ? -4.25 -15.805 3.904 1 98.12 23 ALA B CA 1
ATOM 2045 C C . ALA B 1 23 ? -2.795 -15.422 4.168 1 98.12 23 ALA B C 1
ATOM 2047 O O . ALA B 1 23 ? -2.449 -14.992 5.27 1 98.12 23 ALA B O 1
ATOM 2048 N N . ARG B 1 24 ? -2.004 -15.555 3.162 1 97.12 24 ARG B N 1
ATOM 2049 C CA . ARG B 1 24 ? -0.61 -15.141 3.291 1 97.12 24 ARG B CA 1
ATOM 2050 C C . ARG B 1 24 ? -0.508 -13.648 3.578 1 97.12 24 ARG B C 1
ATOM 2052 O O . ARG B 1 24 ? 0.271 -13.227 4.438 1 97.12 24 ARG B O 1
ATOM 2059 N N . ALA B 1 25 ? -1.272 -12.898 2.846 1 97.88 25 ALA B N 1
ATOM 2060 C CA . ALA B 1 25 ? -1.293 -11.453 3.066 1 97.88 25 ALA B CA 1
ATOM 2061 C C . ALA B 1 25 ? -1.711 -11.125 4.496 1 97.88 25 ALA B C 1
ATOM 2063 O O . ALA B 1 25 ? -1.12 -10.25 5.137 1 97.88 25 ALA B O 1
ATOM 2064 N N . CYS B 1 26 ? -2.697 -11.82 4.98 1 98.19 26 CYS B N 1
ATOM 2065 C CA . CYS B 1 26 ? -3.162 -11.625 6.352 1 98.19 26 CYS B CA 1
ATOM 2066 C C . CYS B 1 26 ? -2.053 -11.93 7.352 1 98.19 26 CYS B C 1
ATOM 2068 O O . CYS B 1 26 ? -1.829 -11.164 8.289 1 98.19 26 CYS B O 1
ATOM 2070 N N . ALA B 1 27 ? -1.382 -12.961 7.113 1 97.31 27 ALA B N 1
ATOM 2071 C CA . ALA B 1 27 ? -0.28 -13.328 8 1 97.31 27 ALA B CA 1
ATOM 2072 C C . ALA B 1 27 ? 0.812 -12.266 7.988 1 97.31 27 ALA B C 1
ATOM 2074 O O . ALA B 1 27 ? 1.299 -11.852 9.047 1 97.31 27 ALA B O 1
ATOM 2075 N N . ASN B 1 28 ? 1.148 -11.797 6.844 1 96.94 28 ASN B N 1
ATOM 2076 C CA . ASN B 1 28 ? 2.215 -10.812 6.684 1 96.94 28 ASN B CA 1
ATOM 2077 C C . ASN B 1 28 ? 1.856 -9.484 7.34 1 96.94 28 ASN B C 1
ATOM 2079 O O . ASN B 1 28 ? 2.734 -8.773 7.84 1 96.94 28 ASN B O 1
ATOM 2083 N N . MET B 1 29 ? 0.551 -9.188 7.312 1 97.62 29 MET B N 1
ATOM 2084 C CA . MET B 1 29 ? 0.156 -7.859 7.785 1 97.62 29 MET B CA 1
ATOM 2085 C C . MET B 1 29 ? -0.441 -7.941 9.188 1 97.62 29 MET B C 1
ATOM 2087 O O . MET B 1 29 ? -0.803 -6.918 9.773 1 97.62 29 MET B O 1
ATOM 2091 N N . GLY B 1 30 ? -0.605 -9.133 9.719 1 97.06 30 GLY B N 1
ATOM 2092 C CA . GLY B 1 30 ? -1.078 -9.305 11.078 1 97.06 30 GLY B CA 1
ATOM 2093 C C . GLY B 1 30 ? -2.59 -9.258 11.195 1 97.06 30 GLY B C 1
ATOM 2094 O O . GLY B 1 30 ? -3.123 -8.711 12.164 1 97.06 30 GLY B O 1
ATOM 2095 N N . CYS B 1 31 ? -3.277 -9.688 10.227 1 97.81 31 CYS B N 1
ATOM 2096 C CA . CYS B 1 31 ? -4.73 -9.82 10.273 1 97.81 31 CYS B CA 1
ATOM 2097 C C . CYS B 1 31 ? -5.137 -11.227 10.703 1 97.81 31 CYS B C 1
ATOM 2099 O O . CYS B 1 31 ? -4.711 -12.211 10.094 1 97.81 31 CYS B O 1
ATOM 2101 N N . PRO B 1 32 ? -6.027 -11.352 11.602 1 96.69 32 PRO B N 1
ATOM 2102 C CA . PRO B 1 32 ? -6.203 -12.656 12.25 1 96.69 32 PRO B CA 1
ATOM 2103 C C . PRO B 1 32 ? -7.293 -13.5 11.602 1 96.69 32 PRO B C 1
ATOM 2105 O O . PRO B 1 32 ? -7.445 -14.68 11.93 1 96.69 32 PRO B O 1
ATOM 2108 N N . ALA B 1 33 ? -8.039 -12.914 10.656 1 97.12 33 ALA B N 1
ATOM 2109 C CA . ALA B 1 33 ? -9.227 -13.695 10.32 1 97.12 33 ALA B CA 1
ATOM 2110 C C . ALA B 1 33 ? -9.641 -13.461 8.867 1 97.12 33 ALA B C 1
ATOM 2112 O O . ALA B 1 33 ? -9.578 -12.336 8.375 1 97.12 33 ALA B O 1
ATOM 2113 N N . ILE B 1 34 ? -10.109 -14.578 8.273 1 98.25 34 ILE B N 1
ATOM 2114 C CA . ILE B 1 34 ? -10.758 -14.578 6.969 1 98.25 34 ILE B CA 1
ATOM 2115 C C . ILE B 1 34 ? -12.141 -15.219 7.078 1 98.25 34 ILE B C 1
ATOM 2117 O O . ILE B 1 34 ? -12.281 -16.281 7.68 1 98.25 34 ILE B O 1
ATOM 2121 N N . ARG B 1 35 ? -13.094 -14.562 6.566 1 98.31 35 ARG B N 1
ATOM 2122 C CA . ARG B 1 35 ? -14.453 -15.078 6.465 1 98.31 35 ARG B CA 1
ATOM 2123 C C . ARG B 1 35 ? -14.891 -15.188 5.008 1 98.31 35 ARG B C 1
ATOM 2125 O O . ARG B 1 35 ? -14.711 -14.258 4.223 1 98.31 35 ARG B O 1
ATOM 2132 N N . LEU B 1 36 ? -15.391 -16.391 4.629 1 98.44 36 LEU B N 1
ATOM 2133 C CA . LEU B 1 36 ? -15.914 -16.609 3.281 1 98.44 36 LEU B CA 1
ATOM 2134 C C . LEU B 1 36 ? -17.438 -16.516 3.271 1 98.44 36 LEU B C 1
ATOM 2136 O O . LEU B 1 36 ? -18.094 -17 4.188 1 98.44 36 LEU B O 1
ATOM 2140 N N . VAL B 1 37 ? -17.953 -15.852 2.238 1 98.19 37 VAL B N 1
ATOM 2141 C CA . VAL B 1 37 ? -19.391 -15.766 2.047 1 98.19 37 VAL B CA 1
ATOM 2142 C C . VAL B 1 37 ? -19.781 -16.469 0.751 1 98.19 37 VAL B C 1
ATOM 2144 O O . VAL B 1 37 ? -19.469 -16 -0.342 1 98.19 37 VAL B O 1
ATOM 2147 N N . ASP B 1 38 ? -20.359 -17.562 0.822 1 97.12 38 ASP B N 1
ATOM 2148 C CA . ASP B 1 38 ? -20.891 -18.328 -0.3 1 97.12 38 ASP B CA 1
ATOM 2149 C C . ASP B 1 38 ? -19.844 -18.469 -1.411 1 97.12 38 ASP B C 1
ATOM 2151 O O . ASP B 1 38 ? -20.109 -18.109 -2.561 1 97.12 38 ASP B O 1
ATOM 2155 N N . PRO B 1 39 ? -18.703 -18.984 -1.057 1 97.12 39 PRO B N 1
ATOM 2156 C CA . PRO B 1 39 ? -17.672 -19.141 -2.096 1 97.12 39 PRO B CA 1
ATOM 2157 C C . PRO B 1 39 ? -18.109 -20.109 -3.205 1 97.12 39 PRO B C 1
ATOM 2159 O O . PRO B 1 39 ? -18.812 -21.078 -2.945 1 97.12 39 PRO B O 1
ATOM 2162 N N . GLU B 1 40 ? -17.75 -19.75 -4.426 1 94.44 40 GLU B N 1
ATOM 2163 C CA . GLU B 1 40 ? -18.062 -20.625 -5.539 1 94.44 40 GLU B CA 1
ATOM 2164 C C . GLU B 1 40 ? -17.312 -21.953 -5.426 1 94.44 40 GLU B C 1
ATOM 2166 O O . GLU B 1 40 ? -17.875 -23.016 -5.684 1 94.44 40 GLU B O 1
ATOM 2171 N N . ARG B 1 41 ? -15.977 -21.766 -5.125 1 91.06 41 ARG B N 1
ATOM 2172 C CA . ARG B 1 41 ? -15.133 -22.953 -4.938 1 91.06 41 ARG B CA 1
ATOM 2173 C C . ARG B 1 41 ? -14.227 -22.797 -3.723 1 91.06 41 ARG B C 1
ATOM 2175 O O . ARG B 1 41 ? -13.422 -21.859 -3.66 1 91.06 41 ARG B O 1
ATOM 2182 N N . TRP B 1 42 ? -14.57 -23.5 -2.645 1 91.44 42 TRP B N 1
ATOM 2183 C CA . TRP B 1 42 ? -13.664 -23.531 -1.505 1 91.44 42 TRP B CA 1
ATOM 2184 C C . TRP B 1 42 ? -12.969 -24.891 -1.407 1 91.44 42 TRP B C 1
ATOM 2186 O O . TRP B 1 42 ? -13.633 -25.922 -1.31 1 91.44 42 TRP B O 1
ATOM 2196 N N . ASP B 1 43 ? -11.68 -24.844 -1.541 1 95.19 43 ASP B N 1
ATOM 2197 C CA . ASP B 1 43 ? -10.82 -26.016 -1.478 1 95.19 43 ASP B CA 1
ATOM 2198 C C . ASP B 1 43 ? -9.539 -25.719 -0.709 1 95.19 43 ASP B C 1
ATOM 2200 O O . ASP B 1 43 ? -8.617 -25.094 -1.244 1 95.19 43 ASP B O 1
ATOM 2204 N N . ARG B 1 44 ? -9.508 -26.172 0.503 1 94 44 ARG B N 1
ATOM 2205 C CA . ARG B 1 44 ? -8.383 -25.891 1.388 1 94 44 ARG B CA 1
ATOM 2206 C C . ARG B 1 44 ? -7.082 -26.422 0.803 1 94 44 ARG B C 1
ATOM 2208 O O . ARG B 1 44 ? -6.027 -25.812 0.958 1 94 44 ARG B O 1
ATOM 2215 N N . GLU B 1 45 ? -7.086 -27.531 0.13 1 94.75 45 GLU B N 1
ATOM 2216 C CA . GLU B 1 45 ? -5.895 -28.156 -0.436 1 94.75 45 GLU B CA 1
ATOM 2217 C C . GLU B 1 45 ? -5.305 -27.312 -1.557 1 94.75 45 GLU B C 1
ATOM 2219 O O . GLU B 1 45 ? -4.082 -27.234 -1.718 1 94.75 45 GLU B O 1
ATOM 2224 N N . LYS B 1 46 ? -6.207 -26.703 -2.258 1 95.44 46 LYS B N 1
ATOM 2225 C CA . LYS B 1 46 ? -5.75 -25.844 -3.346 1 95.44 46 LYS B CA 1
ATOM 2226 C C . LYS B 1 46 ? -5.262 -24.5 -2.814 1 95.44 46 LYS B C 1
ATOM 2228 O O . LYS B 1 46 ? -4.355 -23.891 -3.387 1 95.44 46 LYS B O 1
ATOM 2233 N N . ALA B 1 47 ? -5.859 -24.094 -1.701 1 96.44 47 ALA B N 1
ATOM 2234 C CA . ALA B 1 47 ? -5.477 -22.812 -1.101 1 96.44 47 ALA B CA 1
ATOM 2235 C C . ALA B 1 47 ? -4.168 -22.938 -0.327 1 96.44 47 ALA B C 1
ATOM 2237 O O . ALA B 1 47 ? -3.383 -22 -0.261 1 96.44 47 ALA B O 1
ATOM 2238 N N . GLY B 1 48 ? -3.846 -24.031 0.2 1 96.12 48 GLY B N 1
ATOM 2239 C CA . GLY B 1 48 ? -2.775 -24.297 1.148 1 96.12 48 GLY B CA 1
ATOM 2240 C C . GLY B 1 48 ? -1.408 -23.891 0.636 1 96.12 48 GLY B C 1
ATOM 2241 O O . GLY B 1 48 ? -0.705 -23.109 1.285 1 96.12 48 GLY B O 1
ATOM 2242 N N . PRO B 1 49 ? -1.039 -24.344 -0.532 1 94 49 PRO B N 1
ATOM 2243 C CA . PRO B 1 49 ? 0.298 -24.047 -1.047 1 94 49 PRO B CA 1
ATOM 2244 C C . PRO B 1 49 ? 0.539 -22.547 -1.215 1 94 49 PRO B C 1
ATOM 2246 O O . PRO B 1 49 ? 1.665 -22.062 -1.037 1 94 49 PRO B O 1
ATOM 2249 N N . LEU B 1 50 ? -0.507 -21.797 -1.484 1 93.19 50 LEU B N 1
ATOM 2250 C CA . LEU B 1 50 ? -0.362 -20.359 -1.754 1 93.19 50 LEU B CA 1
ATOM 2251 C C . LEU B 1 50 ? -0.33 -19.562 -0.455 1 93.19 50 LEU B C 1
ATOM 2253 O O . LEU B 1 50 ? 0.148 -18.438 -0.432 1 93.19 50 LEU B O 1
ATOM 2257 N N . ALA B 1 51 ? -0.818 -20.125 0.596 1 94.81 51 ALA B N 1
ATOM 2258 C CA . ALA B 1 51 ? -0.826 -19.469 1.897 1 94.81 51 ALA B CA 1
ATOM 2259 C C . ALA B 1 51 ? 0.55 -19.531 2.555 1 94.81 51 ALA B C 1
ATOM 2261 O O . ALA B 1 51 ? 0.861 -18.734 3.439 1 94.81 51 ALA B O 1
ATOM 2262 N N . THR B 1 52 ? 1.402 -20.469 2.113 1 90.81 52 THR B N 1
ATOM 2263 C CA . THR B 1 52 ? 2.689 -20.75 2.736 1 90.81 52 THR B CA 1
ATOM 2264 C C . THR B 1 52 ? 2.504 -21.188 4.188 1 90.81 52 THR B C 1
ATOM 2266 O O . THR B 1 52 ? 1.379 -21.219 4.691 1 90.81 52 THR B O 1
ATOM 2269 N N . PRO B 1 53 ? 3.5 -21.609 4.867 1 90.88 53 PRO B N 1
ATOM 2270 C CA . PRO B 1 53 ? 3.375 -22.078 6.25 1 90.88 53 PRO B CA 1
ATOM 2271 C C . PRO B 1 53 ? 2.82 -21.016 7.188 1 90.88 53 PRO B C 1
ATOM 2273 O O . PRO B 1 53 ? 2.049 -21.312 8.094 1 90.88 53 PRO B O 1
ATOM 2276 N N . LYS B 1 54 ? 3.033 -19.844 6.863 1 90.19 54 LYS B N 1
ATOM 2277 C CA . LYS B 1 54 ? 2.654 -18.75 7.754 1 90.19 54 LYS B CA 1
ATOM 2278 C C . LYS B 1 54 ? 1.155 -18.484 7.676 1 90.19 54 LYS B C 1
ATOM 2280 O O . LYS B 1 54 ? 0.565 -17.953 8.625 1 90.19 54 LYS B O 1
ATOM 2285 N N . GLY B 1 55 ? 0.535 -18.828 6.598 1 94.81 55 GLY B N 1
ATOM 2286 C CA . GLY B 1 55 ? -0.881 -18.547 6.414 1 94.81 55 GLY B CA 1
ATOM 2287 C C . GLY B 1 55 ? -1.761 -19.75 6.703 1 94.81 55 GLY B C 1
ATOM 2288 O O . GLY B 1 55 ? -2.988 -19.672 6.625 1 94.81 55 GLY B O 1
ATOM 2289 N N . GLN B 1 56 ? -1.132 -20.875 7.113 1 96.06 56 GLN B N 1
ATOM 2290 C CA . GLN B 1 56 ? -1.879 -22.109 7.277 1 96.06 56 GLN B CA 1
ATOM 2291 C C . GLN B 1 56 ? -2.875 -22.016 8.43 1 96.06 56 GLN B C 1
ATOM 2293 O O . GLN B 1 56 ? -4 -22.5 8.328 1 96.06 56 GLN B O 1
ATOM 2298 N N . SER B 1 57 ? -2.432 -21.438 9.477 1 95.25 57 SER B N 1
ATOM 2299 C CA . SER B 1 57 ? -3.305 -21.312 10.641 1 95.25 57 SER B CA 1
ATOM 2300 C C . SER B 1 57 ? -4.551 -20.5 10.32 1 95.25 57 SER B C 1
ATOM 2302 O O . SER B 1 57 ? -5.637 -20.781 10.828 1 95.25 57 SER B O 1
ATOM 2304 N N . LEU B 1 58 ? -4.426 -19.531 9.469 1 96.25 58 LEU B N 1
ATOM 2305 C CA . LEU B 1 58 ? -5.562 -18.734 9.047 1 96.25 58 LEU B CA 1
ATOM 2306 C C . LEU B 1 58 ? -6.539 -19.562 8.211 1 96.25 58 LEU B C 1
ATOM 2308 O O . LEU B 1 58 ? -7.754 -19.438 8.375 1 96.25 58 LEU B O 1
ATOM 2312 N N . LEU B 1 59 ? -6 -20.375 7.379 1 97.25 59 LEU B N 1
ATOM 2313 C CA . LEU B 1 59 ? -6.848 -21.219 6.555 1 97.25 59 LEU B CA 1
ATOM 2314 C C . LEU B 1 59 ? -7.641 -22.203 7.418 1 97.25 59 LEU B C 1
ATOM 2316 O O . LEU B 1 59 ? -8.812 -22.469 7.133 1 97.25 59 LEU B O 1
ATOM 2320 N N . ASP B 1 60 ? -6.98 -22.656 8.445 1 96.25 60 ASP B N 1
ATOM 2321 C CA . ASP B 1 60 ? -7.633 -23.578 9.359 1 96.25 60 ASP B CA 1
ATOM 2322 C C . ASP B 1 60 ? -8.789 -22.906 10.102 1 96.25 60 ASP B C 1
ATOM 2324 O O . ASP B 1 60 ? -9.742 -23.578 10.5 1 96.25 60 ASP B O 1
ATOM 2328 N N . GLY B 1 61 ? -8.688 -21.656 10.258 1 95.38 61 GLY B N 1
ATOM 2329 C CA . GLY B 1 61 ? -9.68 -20.906 11.016 1 95.38 61 GLY B CA 1
ATOM 2330 C C . GLY B 1 61 ? -10.75 -20.281 10.148 1 95.38 61 GLY B C 1
ATOM 2331 O O . GLY B 1 61 ? -11.633 -19.578 10.648 1 95.38 61 GLY B O 1
ATOM 2332 N N . VAL B 1 62 ? -10.719 -20.562 8.867 1 96.25 62 VAL B N 1
ATOM 2333 C CA . VAL B 1 62 ? -11.656 -19.938 7.941 1 96.25 62 VAL B CA 1
ATOM 2334 C C . VAL B 1 62 ? -13.086 -20.375 8.281 1 96.25 62 VAL B C 1
ATOM 2336 O O . VAL B 1 62 ? -13.344 -21.562 8.516 1 96.25 62 VAL B O 1
ATOM 2339 N N . ARG B 1 63 ? -13.984 -19.391 8.344 1 95.19 63 ARG B N 1
ATOM 2340 C CA . ARG B 1 63 ? -15.414 -19.641 8.516 1 95.19 63 ARG B CA 1
ATOM 2341 C C . ARG B 1 63 ? -16.188 -19.281 7.246 1 95.19 63 ARG B C 1
ATOM 2343 O O . ARG B 1 63 ? -15.883 -18.281 6.594 1 95.19 63 ARG B O 1
ATOM 2350 N N . VAL B 1 64 ? -17.125 -20.109 6.945 1 96.94 64 VAL B N 1
ATOM 2351 C CA . VAL B 1 64 ? -17.953 -19.875 5.77 1 96.94 64 VAL B CA 1
ATOM 2352 C C . VAL B 1 64 ? -19.359 -19.453 6.199 1 96.94 64 VAL B C 1
ATOM 2354 O O . VAL B 1 64 ? -19.984 -20.109 7.043 1 96.94 64 VAL B O 1
ATOM 2357 N N . SER B 1 65 ? -19.812 -18.328 5.691 1 96.19 65 SER B N 1
ATOM 2358 C CA . SER B 1 65 ? -21.156 -17.812 5.961 1 96.19 65 SER B CA 1
ATOM 2359 C C . SER B 1 65 ? -22.016 -17.859 4.711 1 96.19 65 SER B C 1
ATOM 2361 O O . SER B 1 65 ? -21.516 -17.719 3.592 1 96.19 65 SER B O 1
ATOM 2363 N N . PRO B 1 66 ? -23.328 -18.016 4.914 1 94.25 66 PRO B N 1
ATOM 2364 C CA . PRO B 1 66 ? -24.219 -18.078 3.754 1 94.25 66 PRO B CA 1
ATOM 2365 C C . PRO B 1 66 ? -24.438 -16.719 3.102 1 94.25 66 PRO B C 1
ATOM 2367 O O . PRO B 1 66 ? -24.734 -16.656 1.903 1 94.25 66 PRO B O 1
ATOM 2370 N N . ASP B 1 67 ? -24.375 -15.641 3.967 1 92.88 67 ASP B N 1
ATOM 2371 C CA . ASP B 1 67 ? -24.578 -14.32 3.375 1 92.88 67 ASP B CA 1
ATOM 2372 C C . ASP B 1 67 ? -23.734 -13.266 4.09 1 92.88 67 ASP B C 1
ATOM 2374 O O . ASP B 1 67 ? -23.156 -13.539 5.137 1 92.88 67 ASP B O 1
ATOM 2378 N N . LEU B 1 68 ? -23.719 -12.148 3.459 1 95.62 68 LEU B N 1
ATOM 2379 C CA . LEU B 1 68 ? -22.828 -11.094 3.898 1 95.62 68 LEU B CA 1
ATOM 2380 C C . LEU B 1 68 ? -23.281 -10.492 5.219 1 95.62 68 LEU B C 1
ATOM 2382 O O . LEU B 1 68 ? -22.469 -10.164 6.082 1 95.62 68 LEU B O 1
ATOM 2386 N N . ALA B 1 69 ? -24.625 -10.383 5.398 1 90.81 69 ALA B N 1
ATOM 2387 C CA . ALA B 1 69 ? -25.172 -9.805 6.625 1 90.81 69 ALA B CA 1
ATOM 2388 C C . ALA B 1 69 ? -24.688 -10.57 7.855 1 90.81 69 ALA B C 1
ATOM 2390 O O . ALA B 1 69 ? -24.266 -9.969 8.844 1 90.81 69 ALA B O 1
ATOM 2391 N N . VAL B 1 70 ? -24.703 -11.836 7.758 1 92.88 70 VAL B N 1
ATOM 2392 C CA . VAL B 1 70 ? -24.266 -12.703 8.852 1 92.88 70 VAL B CA 1
ATOM 2393 C C . VAL B 1 70 ? -22.766 -12.547 9.07 1 92.88 70 VAL B C 1
ATOM 2395 O O . VAL B 1 70 ? -22.297 -12.477 10.211 1 92.88 70 VAL B O 1
ATOM 2398 N N . ALA B 1 71 ? -22.031 -12.422 8.055 1 96.62 71 ALA B N 1
ATOM 2399 C CA . ALA B 1 71 ? -20.562 -12.398 8.109 1 96.62 71 ALA B CA 1
ATOM 2400 C C . ALA B 1 71 ? -20.062 -11.133 8.789 1 96.62 71 ALA B C 1
ATOM 2402 O O . ALA B 1 71 ? -19.016 -11.141 9.438 1 96.62 71 ALA B O 1
ATOM 2403 N N . VAL B 1 72 ? -20.875 -10.055 8.641 1 94.94 72 VAL B N 1
ATOM 2404 C CA . VAL B 1 72 ? -20.344 -8.781 9.125 1 94.94 72 VAL B CA 1
ATOM 2405 C C . VAL B 1 72 ? -21.125 -8.328 10.352 1 94.94 72 VAL B C 1
ATOM 2407 O O . VAL B 1 72 ? -20.984 -7.195 10.812 1 94.94 72 VAL B O 1
ATOM 2410 N N . ALA B 1 73 ? -21.891 -9.18 10.977 1 90 73 ALA B N 1
ATOM 2411 C CA . ALA B 1 73 ? -22.844 -8.828 12.016 1 90 73 ALA B CA 1
ATOM 2412 C C . ALA B 1 73 ? -22.141 -8.273 13.25 1 90 73 ALA B C 1
ATOM 2414 O O . ALA B 1 73 ? -22.672 -7.391 13.93 1 90 73 ALA B O 1
ATOM 2415 N N . GLU B 1 74 ? -20.922 -8.672 13.523 1 91.19 74 GLU B N 1
ATOM 2416 C CA . GLU B 1 74 ? -20.234 -8.289 14.75 1 91.19 74 GLU B CA 1
ATOM 2417 C C . GLU B 1 74 ? -19.328 -7.074 14.523 1 91.19 74 GLU B C 1
ATOM 2419 O O . GLU B 1 74 ? -18.734 -6.559 15.461 1 91.19 74 GLU B O 1
ATOM 2424 N N . SER B 1 75 ? -19.25 -6.637 13.273 1 93.31 75 SER B N 1
ATOM 2425 C CA . SER B 1 75 ? -18.344 -5.539 12.945 1 93.31 75 SER B CA 1
ATOM 2426 C C . SER B 1 75 ? -19.016 -4.188 13.164 1 93.31 75 SER B C 1
ATOM 2428 O O . SER B 1 75 ? -20.172 -3.998 12.789 1 93.31 75 SER B O 1
ATOM 2430 N N . SER B 1 76 ? -18.297 -3.252 13.773 1 88.44 76 SER B N 1
ATOM 2431 C CA . SER B 1 76 ? -18.781 -1.886 13.945 1 88.44 76 SER B CA 1
ATOM 2432 C C . SER B 1 76 ? -18.531 -1.051 12.695 1 88.44 76 SER B C 1
ATOM 2434 O O . SER B 1 76 ? -19.203 -0.045 12.469 1 88.44 76 SER B O 1
ATOM 2436 N N . LEU B 1 77 ? -17.594 -1.419 11.93 1 91 77 LEU B N 1
ATOM 2437 C CA . LEU B 1 77 ? -17.219 -0.763 10.68 1 91 77 LEU B CA 1
ATOM 2438 C C . LEU B 1 77 ? -17.047 -1.782 9.555 1 91 77 LEU B C 1
ATOM 2440 O O . LEU B 1 77 ? -16.281 -2.742 9.695 1 91 77 LEU B O 1
ATOM 2444 N N . VAL B 1 78 ? -17.859 -1.556 8.508 1 93.31 78 VAL B N 1
ATOM 2445 C CA . VAL B 1 78 ? -17.797 -2.42 7.332 1 93.31 78 VAL B CA 1
ATOM 2446 C C . VAL B 1 78 ? -17.422 -1.6 6.102 1 93.31 78 VAL B C 1
ATOM 2448 O O . VAL B 1 78 ? -18.125 -0.667 5.723 1 93.31 78 VAL B O 1
ATOM 2451 N N . LEU B 1 79 ? -16.25 -1.92 5.543 1 95.19 79 LEU B N 1
ATOM 2452 C CA . LEU B 1 79 ? -15.75 -1.248 4.352 1 95.19 79 LEU B CA 1
ATOM 2453 C C . LEU B 1 79 ? -15.812 -2.17 3.139 1 95.19 79 LEU B C 1
ATOM 2455 O O . LEU B 1 79 ? -15.234 -3.26 3.15 1 95.19 79 LEU B O 1
ATOM 2459 N N . GLY B 1 80 ? -16.562 -1.737 2.129 1 95.19 80 GLY B N 1
ATOM 2460 C CA . GLY B 1 80 ? -16.578 -2.461 0.868 1 95.19 80 GLY B CA 1
ATOM 2461 C C . GLY B 1 80 ? -15.586 -1.926 -0.146 1 95.19 80 GLY B C 1
ATOM 2462 O O . GLY B 1 80 ? -15.344 -0.719 -0.203 1 95.19 80 GLY B O 1
ATOM 2463 N N . THR B 1 81 ? -15 -2.844 -0.933 1 94.69 81 THR B N 1
ATOM 2464 C CA . THR B 1 81 ? -14.047 -2.426 -1.954 1 94.69 81 THR B CA 1
ATOM 2465 C C . THR B 1 81 ? -14.672 -2.506 -3.344 1 94.69 81 THR B C 1
ATOM 2467 O O . THR B 1 81 ? -15.445 -3.424 -3.631 1 94.69 81 THR B O 1
ATOM 2470 N N . THR B 1 82 ? -14.367 -1.505 -4.156 1 88.94 82 THR B N 1
ATOM 2471 C CA . THR B 1 82 ? -14.93 -1.498 -5.504 1 88.94 82 THR B CA 1
ATOM 2472 C C . THR B 1 82 ? -13.977 -0.815 -6.48 1 88.94 82 THR B C 1
ATOM 2474 O O . THR B 1 82 ? -13.242 0.097 -6.102 1 88.94 82 THR B O 1
ATOM 2477 N N . ALA B 1 83 ? -13.883 -1.365 -7.742 1 82.31 83 ALA B N 1
ATOM 2478 C CA . ALA B 1 83 ? -13.117 -0.72 -8.805 1 82.31 83 ALA B CA 1
ATOM 2479 C C . ALA B 1 83 ? -13.922 0.409 -9.445 1 82.31 83 ALA B C 1
ATOM 2481 O O . ALA B 1 83 ? -13.352 1.302 -10.078 1 82.31 83 ALA B O 1
ATOM 2482 N N . ARG B 1 84 ? -15.203 0.321 -9.391 1 66.38 84 ARG B N 1
ATOM 2483 C CA . ARG B 1 84 ? -16.094 1.183 -10.172 1 66.38 84 ARG B CA 1
ATOM 2484 C C . ARG B 1 84 ? -16.531 2.393 -9.359 1 66.38 84 ARG B C 1
ATOM 2486 O O . ARG B 1 84 ? -16.938 2.254 -8.195 1 66.38 84 ARG B O 1
ATOM 2493 N N . THR B 1 85 ? -16.094 3.547 -9.898 1 58.16 85 THR B N 1
ATOM 2494 C CA . THR B 1 85 ? -16.453 4.797 -9.25 1 58.16 85 THR B CA 1
ATOM 2495 C C . THR B 1 85 ? -17.828 5.27 -9.703 1 58.16 85 THR B C 1
ATOM 2497 O O . THR B 1 85 ? -18.422 6.172 -9.102 1 58.16 85 THR B O 1
ATOM 2500 N N . GLY B 1 86 ? -18.312 4.613 -10.742 1 54.94 86 GLY B N 1
ATOM 2501 C CA . GLY B 1 86 ? -19.484 5.211 -11.344 1 54.94 86 GLY B CA 1
ATOM 2502 C C . GLY B 1 86 ? -20.766 4.922 -10.578 1 54.94 86 GLY B C 1
ATOM 2503 O O . GLY B 1 86 ? -20.922 3.832 -10.016 1 54.94 86 GLY B O 1
ATOM 2504 N N . GLY B 1 87 ? -21.453 6 -10.141 1 52.69 87 GLY B N 1
ATOM 2505 C CA . GLY B 1 87 ? -22.844 5.93 -9.758 1 52.69 87 GLY B CA 1
ATOM 2506 C C . GLY B 1 87 ? -23.062 5.988 -8.258 1 52.69 87 GLY B C 1
ATOM 2507 O O . GLY B 1 87 ? -24.188 6.094 -7.789 1 52.69 87 GLY B O 1
ATOM 2508 N N . TRP B 1 88 ? -21.984 5.594 -7.645 1 52.34 88 TRP B N 1
ATOM 2509 C CA . TRP B 1 88 ? -22.312 5.523 -6.223 1 52.34 88 TRP B CA 1
ATOM 2510 C C . TRP B 1 88 ? -22.188 6.895 -5.566 1 52.34 88 TRP B C 1
ATOM 2512 O O . TRP B 1 88 ? -21.297 7.676 -5.906 1 52.34 88 TRP B O 1
ATOM 2522 N N . ARG B 1 89 ? -23.281 7.332 -5.066 1 48.59 89 ARG B N 1
ATOM 2523 C CA . ARG B 1 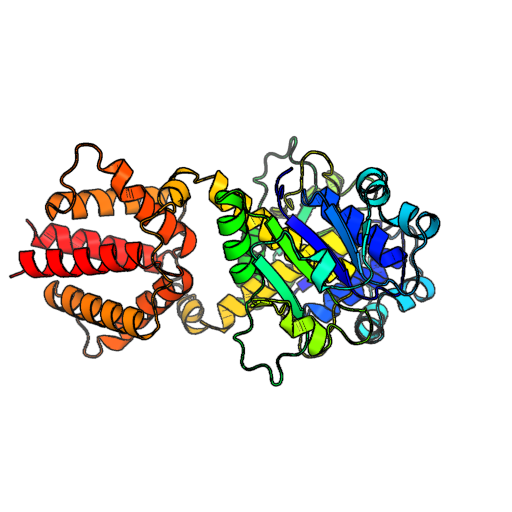89 ? -23.453 8.602 -4.367 1 48.59 89 ARG B CA 1
ATOM 2524 C C . ARG B 1 89 ? -22.5 8.695 -3.174 1 48.59 89 ARG B C 1
ATOM 2526 O O . ARG B 1 89 ? -22.297 9.781 -2.631 1 48.59 89 ARG B O 1
ATOM 2533 N N . GLN B 1 90 ? -22.25 7.523 -2.688 1 53.16 90 GLN B N 1
ATOM 2534 C CA . GLN B 1 90 ? -21.453 7.629 -1.471 1 53.16 90 GLN B CA 1
ATOM 2535 C C . GLN B 1 90 ? -20 7.953 -1.793 1 53.16 90 GLN B C 1
ATOM 2537 O O . GLN B 1 90 ? -19.5 7.598 -2.861 1 53.16 90 GLN B O 1
ATOM 2542 N N . ALA B 1 91 ? -19.531 8.727 -1.039 1 60.12 91 ALA B N 1
ATOM 2543 C CA . ALA B 1 91 ? -18.156 9.188 -1.143 1 60.12 91 ALA B CA 1
ATOM 2544 C C . ALA B 1 91 ? -17.172 8.016 -1.081 1 60.12 91 ALA B C 1
ATOM 2546 O O . ALA B 1 91 ? -17.203 7.223 -0.138 1 60.12 91 ALA B O 1
ATOM 2547 N N . LEU B 1 92 ? -16.531 7.73 -2.127 1 82.75 92 LEU B N 1
ATOM 2548 C CA . LEU B 1 92 ? -15.477 6.727 -2.219 1 82.75 92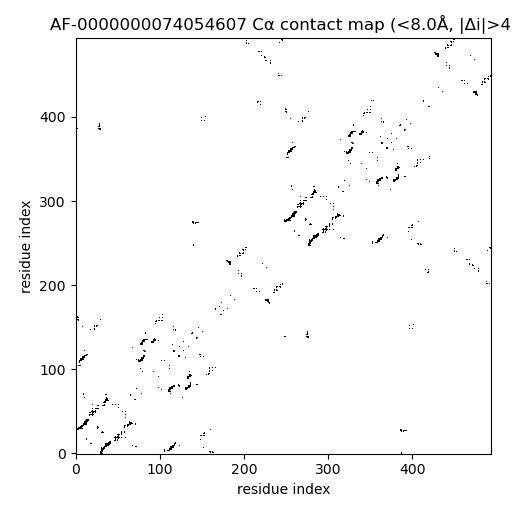 LEU B CA 1
ATOM 2549 C C . LEU B 1 92 ? -14.234 7.176 -1.46 1 82.75 92 LEU B C 1
ATOM 2551 O O . LEU B 1 92 ? -13.797 8.32 -1.591 1 82.75 92 LEU B O 1
ATOM 2555 N N . LEU B 1 93 ? -13.852 6.309 -0.517 1 86.19 93 LEU B N 1
ATOM 2556 C CA . LEU B 1 93 ? -12.633 6.574 0.234 1 86.19 93 LEU B CA 1
ATOM 2557 C C . LEU B 1 93 ? -11.414 6.035 -0.503 1 86.19 93 LEU B C 1
ATOM 2559 O O . LEU B 1 93 ? -11.484 4.977 -1.137 1 86.19 93 LEU B O 1
ATOM 2563 N N . ALA B 1 94 ? -10.328 6.777 -0.318 1 89.5 94 ALA B N 1
ATOM 2564 C CA . ALA B 1 94 ? -9.031 6.195 -0.652 1 89.5 94 ALA B CA 1
ATOM 2565 C C . ALA B 1 94 ? -8.578 5.207 0.417 1 89.5 94 ALA B C 1
ATOM 2567 O O . ALA B 1 94 ? -8.977 5.309 1.578 1 89.5 94 ALA B O 1
ATOM 2568 N N . PRO B 1 95 ? -7.758 4.266 0.003 1 95.88 95 PRO B N 1
ATOM 2569 C CA . PRO B 1 95 ? -7.328 3.25 0.967 1 95.88 95 PRO B CA 1
ATOM 2570 C C . PRO B 1 95 ? -6.723 3.854 2.23 1 95.88 95 PRO B C 1
ATOM 2572 O O . PRO B 1 95 ? -7 3.387 3.338 1 95.88 95 PRO B O 1
ATOM 2575 N N . GLY B 1 96 ? -5.93 4.918 2.062 1 92.69 96 GLY B N 1
ATOM 2576 C CA . GLY B 1 96 ? -5.336 5.57 3.217 1 92.69 96 GLY B CA 1
ATOM 2577 C C . GLY B 1 96 ? -6.359 6.16 4.164 1 92.69 96 GLY B C 1
ATOM 2578 O O . GLY B 1 96 ? -6.215 6.062 5.387 1 92.69 96 GLY B O 1
ATOM 2579 N N . GLN B 1 97 ? -7.391 6.738 3.623 1 87.69 97 GLN B N 1
ATOM 2580 C CA . GLN B 1 97 ? -8.477 7.293 4.422 1 87.69 97 GLN B CA 1
ATOM 2581 C C . GLN B 1 97 ? -9.234 6.195 5.168 1 87.69 97 GLN B C 1
ATOM 2583 O O . GLN B 1 97 ? -9.492 6.32 6.367 1 87.69 97 GLN B O 1
ATOM 2588 N N . ALA B 1 98 ? -9.508 5.199 4.461 1 92.88 98 ALA B N 1
ATOM 2589 C CA . ALA B 1 98 ? -10.195 4.055 5.059 1 92.88 98 ALA B CA 1
ATOM 2590 C C . ALA B 1 98 ? -9.367 3.441 6.184 1 92.88 98 ALA B C 1
ATOM 2592 O O . ALA B 1 98 ? -9.898 3.088 7.234 1 92.88 98 ALA B O 1
ATOM 2593 N N . ALA B 1 99 ? -8.094 3.355 5.969 1 96 99 ALA B N 1
ATOM 2594 C CA . ALA B 1 99 ? -7.176 2.75 6.934 1 96 99 ALA B CA 1
ATOM 2595 C C . ALA B 1 99 ? -7.164 3.535 8.242 1 96 99 ALA B C 1
ATOM 2597 O O . ALA B 1 99 ? -7.07 2.947 9.328 1 96 99 ALA B O 1
ATOM 2598 N N . ARG B 1 100 ? -7.258 4.785 8.125 1 89.94 100 ARG B N 1
ATOM 2599 C CA . ARG B 1 100 ? -7.305 5.617 9.328 1 89.94 100 ARG B CA 1
ATOM 2600 C C . ARG B 1 100 ? -8.57 5.352 10.125 1 89.94 100 ARG B C 1
ATOM 2602 O O . ARG B 1 100 ? -8.539 5.328 11.359 1 89.94 100 ARG B O 1
ATOM 2609 N N . GLU B 1 101 ? -9.656 5.176 9.414 1 87.56 101 GLU B N 1
ATOM 2610 C CA . GLU B 1 101 ? -10.898 4.824 10.094 1 87.56 101 GLU B CA 1
ATOM 2611 C C . GLU B 1 101 ? -10.789 3.467 10.781 1 87.56 101 GLU B C 1
ATOM 2613 O O . GLU B 1 101 ? -11.273 3.291 11.898 1 87.56 101 GLU B O 1
ATOM 2618 N N . VAL B 1 102 ? -10.117 2.598 10.133 1 95.12 102 VAL B N 1
ATOM 2619 C CA . VAL B 1 102 ? -9.914 1.269 10.695 1 95.12 102 VAL B CA 1
ATOM 2620 C C . VAL B 1 102 ? -9.078 1.371 11.969 1 95.12 102 VAL B C 1
ATOM 2622 O O . VAL B 1 102 ? -9.43 0.792 13 1 95.12 102 VAL B O 1
ATOM 2625 N N . ALA B 1 103 ? -8.008 2.117 11.883 1 92.75 103 ALA B N 1
ATOM 2626 C CA . ALA B 1 103 ? -7.129 2.275 13.031 1 92.75 103 ALA B CA 1
ATOM 2627 C C . ALA B 1 103 ? -7.879 2.885 14.219 1 92.75 103 ALA B C 1
ATOM 2629 O O . ALA B 1 103 ? -7.699 2.461 15.359 1 92.75 103 ALA B O 1
ATOM 2630 N N . ALA B 1 104 ? -8.695 3.82 13.914 1 85.81 104 ALA B N 1
ATOM 2631 C CA . ALA B 1 104 ? -9.492 4.469 14.961 1 85.81 104 ALA B CA 1
ATOM 2632 C C . ALA B 1 104 ? -10.461 3.479 15.602 1 85.81 104 ALA B C 1
ATOM 2634 O O . ALA B 1 104 ? -10.602 3.453 16.828 1 85.81 104 ALA B O 1
ATOM 2635 N N . ALA B 1 105 ? -11.086 2.686 14.812 1 88.75 105 ALA B N 1
ATOM 2636 C CA . ALA B 1 105 ? -12.016 1.676 15.312 1 88.75 105 ALA B CA 1
ATOM 2637 C C . ALA B 1 105 ? -11.297 0.657 16.188 1 88.75 105 ALA B C 1
ATOM 2639 O O . ALA B 1 105 ? -11.781 0.306 17.266 1 88.75 105 ALA B O 1
ATOM 2640 N N . LEU B 1 106 ? -10.141 0.259 15.742 1 92.69 106 LEU B N 1
ATOM 2641 C CA . LEU B 1 106 ? -9.367 -0.727 16.484 1 92.69 106 LEU B CA 1
ATOM 2642 C C . LEU B 1 106 ? -8.906 -0.154 17.828 1 92.69 106 LEU B C 1
ATOM 2644 O O . LEU B 1 106 ? -8.852 -0.87 18.828 1 92.69 106 LEU B O 1
ATOM 2648 N N . ALA B 1 107 ? -8.586 1.072 17.781 1 84.62 107 ALA B N 1
ATOM 2649 C CA . ALA B 1 107 ? -8.164 1.742 19 1 84.62 107 ALA B CA 1
ATOM 2650 C C . ALA B 1 107 ? -9.289 1.759 20.031 1 84.62 107 ALA B C 1
ATOM 2652 O O . ALA B 1 107 ? -9.039 1.847 21.234 1 84.62 107 ALA B O 1
ATOM 2653 N N . ARG B 1 108 ? -10.516 1.653 19.562 1 84.44 108 ARG B N 1
ATOM 2654 C CA . ARG B 1 108 ? -11.695 1.605 20.438 1 84.44 108 ARG B CA 1
ATOM 2655 C C . ARG B 1 108 ? -12.133 0.166 20.688 1 84.44 108 ARG B C 1
ATOM 2657 O O . ARG B 1 108 ? -13.273 -0.08 21.094 1 84.44 108 ARG B O 1
ATOM 2664 N N . ASP B 1 109 ? -11.266 -0.751 20.281 1 89.12 109 ASP B N 1
ATOM 2665 C CA . ASP B 1 109 ? -11.492 -2.182 20.469 1 89.12 109 ASP B CA 1
ATOM 2666 C C . ASP B 1 109 ? -12.719 -2.65 19.703 1 89.12 109 ASP B C 1
ATOM 2668 O O . ASP B 1 109 ? -13.484 -3.486 20.188 1 89.12 109 ASP B O 1
ATOM 2672 N N . GLU B 1 110 ? -12.969 -2.016 18.594 1 90.12 110 GLU B N 1
ATOM 2673 C CA . GLU B 1 110 ? -14.078 -2.391 17.719 1 90.12 110 GLU B CA 1
ATOM 2674 C C . GLU B 1 110 ? -13.625 -3.375 16.641 1 90.12 110 GLU B C 1
ATOM 2676 O O . GLU B 1 110 ? -12.438 -3.453 16.328 1 90.12 110 GLU B O 1
ATOM 2681 N N . LYS B 1 111 ? -14.602 -4.098 16.125 1 94.94 111 LYS B N 1
ATOM 2682 C CA . LYS B 1 111 ? -14.328 -5.051 15.062 1 94.94 111 LYS B CA 1
ATOM 2683 C C . LYS B 1 111 ? -14.609 -4.441 13.695 1 94.94 111 LYS B C 1
ATOM 2685 O O . LYS B 1 111 ? -15.586 -3.701 13.531 1 94.94 111 LYS B O 1
ATOM 2690 N N . VAL B 1 112 ? -13.758 -4.723 12.766 1 97.19 112 VAL B N 1
ATOM 2691 C CA . VAL B 1 112 ? -13.852 -4.145 11.43 1 97.19 112 VAL B CA 1
ATOM 2692 C C . VAL B 1 112 ? -13.859 -5.262 10.383 1 97.19 112 VAL B C 1
ATOM 2694 O O . VAL B 1 112 ? -13.125 -6.246 10.516 1 97.19 112 VAL B O 1
ATOM 2697 N N . SER B 1 113 ? -14.719 -5.086 9.359 1 98.25 113 SER B N 1
ATOM 2698 C CA . SER B 1 113 ? -14.727 -5.992 8.219 1 98.25 113 SER B CA 1
ATOM 2699 C C . SER B 1 113 ? -14.32 -5.273 6.934 1 98.25 113 SER B C 1
ATOM 2701 O O . SER B 1 113 ? -14.875 -4.219 6.609 1 98.25 113 SER B O 1
ATOM 2703 N N . LEU B 1 114 ? -13.336 -5.77 6.309 1 98.62 114 LEU B N 1
ATOM 2704 C CA . LEU B 1 114 ? -13.008 -5.379 4.941 1 98.62 114 LEU B CA 1
ATOM 2705 C C . LEU B 1 114 ? -13.602 -6.363 3.938 1 98.62 114 LEU B C 1
ATOM 2707 O O . LEU B 1 114 ? -13.219 -7.539 3.918 1 98.62 114 LEU B O 1
ATOM 2711 N N . VAL B 1 115 ? -14.477 -5.867 3.064 1 98.12 115 VAL B N 1
ATOM 2712 C CA . VAL B 1 115 ? -15.281 -6.754 2.223 1 98.12 115 VAL B CA 1
ATOM 2713 C C . VAL B 1 115 ? -14.812 -6.648 0.773 1 98.12 115 VAL B C 1
ATOM 2715 O O . VAL B 1 115 ? -14.68 -5.547 0.235 1 98.12 115 VAL B O 1
ATOM 2718 N N . PHE B 1 116 ? -14.578 -7.801 0.168 1 98.12 116 PHE B N 1
ATOM 2719 C CA . PHE B 1 116 ? -14.148 -7.914 -1.221 1 98.12 116 PHE B CA 1
ATOM 2720 C C . PHE B 1 116 ? -15.109 -8.797 -2.014 1 98.12 116 PHE B C 1
ATOM 2722 O O . PHE B 1 116 ? -15.547 -9.844 -1.53 1 98.12 116 PHE B O 1
ATOM 2729 N N . GLY B 1 117 ? -15.406 -8.359 -3.219 1 96.56 117 GLY B N 1
ATOM 2730 C CA . GLY B 1 117 ? -16.312 -9.102 -4.074 1 96.56 117 GLY B CA 1
ATOM 2731 C C . GLY B 1 117 ? -15.609 -10.141 -4.934 1 96.56 117 GLY B C 1
ATOM 2732 O O . GLY B 1 117 ? -14.391 -10.305 -4.848 1 96.56 117 GLY B O 1
ATOM 2733 N N . PRO B 1 118 ? -16.469 -10.805 -5.727 1 95.88 118 PRO B N 1
ATOM 2734 C CA . PRO B 1 118 ? -15.906 -11.82 -6.625 1 95.88 118 PRO B CA 1
ATOM 2735 C C . PRO B 1 118 ? -14.914 -11.234 -7.625 1 95.88 118 PRO B C 1
ATOM 2737 O O . PRO B 1 118 ? -14.977 -10.047 -7.945 1 95.88 118 PRO B O 1
ATOM 2740 N N . GLU B 1 119 ? -14.008 -12.102 -8.164 1 93.38 119 GLU B N 1
ATOM 2741 C CA . GLU B 1 119 ? -12.875 -11.727 -9.008 1 93.38 119 GLU B CA 1
ATOM 2742 C C . GLU B 1 119 ? -13.344 -11.148 -10.336 1 93.38 119 GLU B C 1
ATOM 2744 O O . GLU B 1 119 ? -12.664 -10.312 -10.93 1 93.38 119 GLU B O 1
ATOM 2749 N N . ASP B 1 120 ? -14.562 -11.445 -10.797 1 90.06 120 ASP B N 1
ATOM 2750 C CA . ASP B 1 120 ? -14.992 -11.086 -12.148 1 90.06 120 ASP B CA 1
ATOM 2751 C C . ASP B 1 120 ? -15.883 -9.844 -12.125 1 90.06 120 ASP B C 1
ATOM 2753 O O . ASP B 1 120 ? -15.867 -9.047 -13.062 1 90.06 120 ASP B O 1
ATOM 2757 N N . ARG B 1 121 ? -16.688 -9.602 -11.094 1 88.81 121 ARG B N 1
ATOM 2758 C CA . ARG B 1 121 ? -17.672 -8.547 -11.211 1 88.81 121 ARG B CA 1
ATOM 2759 C C . ARG B 1 121 ? -17.656 -7.629 -9.984 1 88.81 121 ARG B C 1
ATOM 2761 O O . ARG B 1 121 ? -18.281 -6.57 -9.984 1 88.81 121 ARG B O 1
ATOM 2768 N N . GLY B 1 122 ? -16.953 -7.977 -8.945 1 91.31 122 GLY B N 1
ATOM 2769 C CA . GLY B 1 122 ? -16.984 -7.176 -7.734 1 91.31 122 GLY B CA 1
ATOM 2770 C C . GLY B 1 122 ? -18.281 -7.277 -6.973 1 91.31 122 GLY B C 1
ATOM 2771 O O . GLY B 1 122 ? -19.094 -8.164 -7.234 1 91.31 122 GLY B O 1
ATOM 2772 N N . LEU B 1 123 ? -18.469 -6.402 -5.973 1 91.56 123 LEU B N 1
ATOM 2773 C CA . LEU B 1 123 ? -19.656 -6.43 -5.129 1 91.56 123 LEU B CA 1
ATOM 2774 C C . LEU B 1 123 ? -20.875 -5.918 -5.891 1 91.56 123 LEU B C 1
ATOM 2776 O O . LEU B 1 123 ? -20.781 -4.941 -6.641 1 91.56 123 LEU B O 1
ATOM 2780 N N . ASN B 1 124 ? -21.969 -6.578 -5.707 1 88.19 124 ASN B N 1
ATOM 2781 C CA . ASN B 1 124 ? -23.203 -6.082 -6.309 1 88.19 124 ASN B CA 1
ATOM 2782 C C . ASN B 1 124 ? -23.891 -5.07 -5.406 1 88.19 124 ASN B C 1
ATOM 2784 O O . ASN B 1 124 ? -23.438 -4.809 -4.293 1 88.19 124 ASN B O 1
ATOM 2788 N N . ASN B 1 125 ? -24.953 -4.555 -5.844 1 82.69 125 ASN B N 1
ATOM 2789 C CA . ASN B 1 125 ? -25.656 -3.486 -5.133 1 82.69 125 ASN B CA 1
ATOM 2790 C C . ASN B 1 125 ? -26.156 -3.957 -3.773 1 82.69 125 ASN B C 1
ATOM 2792 O O . ASN B 1 125 ? -26.062 -3.229 -2.783 1 82.69 125 ASN B O 1
ATOM 2796 N N . GLU B 1 126 ? -26.719 -5.07 -3.73 1 82.44 126 GLU B N 1
ATOM 2797 C CA . GLU B 1 126 ? -27.219 -5.609 -2.473 1 82.44 126 GLU B CA 1
ATOM 2798 C C . GLU B 1 126 ? -26.109 -5.766 -1.45 1 82.44 126 GLU B C 1
ATOM 2800 O O . GLU B 1 126 ? -26.266 -5.418 -0.279 1 82.44 126 GLU B O 1
ATOM 2805 N N . GLU B 1 127 ? -25 -6.25 -1.897 1 87.5 127 GLU B N 1
ATOM 2806 C CA . GLU B 1 127 ? -23.844 -6.453 -1.027 1 87.5 127 GLU B CA 1
ATOM 2807 C C . GLU B 1 127 ? -23.297 -5.121 -0.532 1 87.5 127 GLU B C 1
ATOM 2809 O O . GLU B 1 127 ? -22.906 -4.996 0.635 1 87.5 127 GLU B O 1
ATOM 2814 N N . ILE B 1 128 ? -23.328 -4.129 -1.389 1 86 128 ILE B N 1
ATOM 2815 C CA . ILE B 1 128 ? -22.812 -2.799 -1.085 1 86 128 ILE B CA 1
ATOM 2816 C C . ILE B 1 128 ? -23.641 -2.162 0.027 1 86 128 ILE B C 1
ATOM 2818 O O . ILE B 1 128 ? -23.109 -1.42 0.858 1 86 128 ILE B O 1
ATOM 2822 N N . THR B 1 129 ? -24.875 -2.514 0.18 1 81.06 129 THR B N 1
ATOM 2823 C CA . THR B 1 129 ? -25.766 -1.93 1.172 1 81.06 129 THR B CA 1
ATOM 2824 C C . THR B 1 129 ? -25.344 -2.326 2.584 1 81.06 129 THR B C 1
ATOM 2826 O O . THR B 1 129 ? -25.688 -1.648 3.553 1 81.06 129 THR B O 1
ATOM 2829 N N . HIS B 1 130 ? -24.547 -3.389 2.703 1 86.38 130 HIS B N 1
ATOM 2830 C CA . HIS B 1 130 ? -24.094 -3.857 4.008 1 86.38 130 HIS B CA 1
ATOM 2831 C C . HIS B 1 130 ? -22.812 -3.156 4.43 1 86.38 130 HIS B C 1
ATOM 2833 O O . HIS B 1 130 ? -22.312 -3.363 5.539 1 86.38 130 HIS B O 1
ATOM 2839 N N . CYS B 1 131 ? -22.297 -2.297 3.543 1 87.5 131 CYS B N 1
ATOM 2840 C CA . CYS B 1 131 ? -21.047 -1.589 3.82 1 87.5 131 CYS B CA 1
ATOM 2841 C C . CYS B 1 131 ? -21.312 -0.136 4.191 1 87.5 131 CYS B C 1
ATOM 2843 O O . CYS B 1 131 ? -22.047 0.562 3.492 1 87.5 131 CYS B O 1
ATOM 2845 N N . GLN B 1 132 ? -20.688 0.338 5.273 1 83.12 132 GLN B N 1
ATOM 2846 C CA . GLN B 1 132 ? -20.859 1.724 5.699 1 83.12 132 GLN B CA 1
ATOM 2847 C C . GLN B 1 132 ? -20.125 2.68 4.766 1 83.12 132 GLN B C 1
ATOM 2849 O O . GLN B 1 132 ? -20.531 3.828 4.59 1 83.12 132 GLN B O 1
ATOM 2854 N N . ARG B 1 133 ? -18.969 2.229 4.293 1 84.81 133 ARG B N 1
ATOM 2855 C CA . ARG B 1 133 ? -18.141 3.002 3.369 1 84.81 133 ARG B CA 1
ATOM 2856 C C . ARG B 1 133 ? -17.609 2.121 2.244 1 84.81 133 ARG B C 1
ATOM 2858 O O . ARG B 1 133 ? -17.531 0.9 2.387 1 84.81 133 ARG B O 1
ATOM 2865 N N . LEU B 1 134 ? -17.375 2.832 1.127 1 89.12 134 LEU B N 1
ATOM 2866 C CA . LEU B 1 134 ? -16.75 2.158 -0.006 1 89.12 134 LEU B CA 1
ATOM 2867 C C . LEU B 1 134 ? -15.352 2.713 -0.267 1 89.12 134 LEU B C 1
ATOM 2869 O O . LEU B 1 134 ? -15.109 3.908 -0.082 1 89.12 134 LEU B O 1
ATOM 2873 N N . VAL B 1 135 ? -14.469 1.805 -0.636 1 93.75 135 VAL B N 1
ATOM 2874 C CA . VAL B 1 135 ? -13.078 2.148 -0.876 1 93.75 135 VAL B CA 1
ATOM 2875 C C . VAL B 1 135 ? -12.688 1.775 -2.307 1 93.75 135 VAL B C 1
ATOM 2877 O O . VAL B 1 135 ? -13.078 0.716 -2.805 1 93.75 135 VAL B O 1
ATOM 2880 N N . THR B 1 136 ? -11.953 2.633 -2.934 1 92.88 136 THR B N 1
ATOM 2881 C CA . THR B 1 136 ? -11.391 2.338 -4.246 1 92.88 136 THR B CA 1
ATOM 2882 C C . THR B 1 136 ? -9.875 2.498 -4.234 1 92.88 136 THR B C 1
ATOM 2884 O O . THR B 1 136 ? -9.359 3.533 -3.811 1 92.88 136 THR B O 1
ATOM 2887 N N . ILE B 1 137 ? -9.195 1.466 -4.625 1 95.19 137 ILE B N 1
ATOM 2888 C CA . ILE B 1 137 ? -7.75 1.535 -4.777 1 95.19 137 ILE B CA 1
ATOM 2889 C C . ILE B 1 137 ? -7.402 2.172 -6.121 1 95.19 137 ILE B C 1
ATOM 2891 O O . ILE B 1 137 ? -7.777 1.655 -7.176 1 95.19 137 ILE B O 1
ATOM 2895 N N . PRO B 1 138 ? -6.73 3.248 -6.102 1 93.06 138 PRO B N 1
ATOM 2896 C CA . PRO B 1 138 ? -6.395 3.893 -7.371 1 93.06 138 PRO B CA 1
ATOM 2897 C C . PRO B 1 138 ? -5.473 3.039 -8.242 1 93.06 138 PRO B C 1
ATOM 2899 O O . PRO B 1 138 ? -4.473 2.506 -7.746 1 93.06 138 PRO B O 1
ATOM 2902 N N . THR B 1 139 ? -5.805 2.859 -9.43 1 93.94 139 THR B N 1
ATOM 2903 C CA . THR B 1 139 ? -5.004 2.145 -10.414 1 93.94 139 THR B CA 1
ATOM 2904 C C . THR B 1 139 ? -4.84 2.977 -11.688 1 93.94 139 THR B C 1
ATOM 2906 O O . THR B 1 139 ? -5.422 4.059 -11.805 1 93.94 139 THR B O 1
ATOM 2909 N N . ASP B 1 140 ? -3.932 2.5 -12.531 1 90.5 140 ASP B N 1
ATOM 2910 C CA . ASP B 1 140 ? -3.84 3.102 -13.852 1 90.5 140 ASP B CA 1
ATOM 2911 C C . ASP B 1 140 ? -5.133 2.896 -14.641 1 90.5 140 ASP B C 1
ATOM 2913 O O . ASP B 1 140 ? -5.742 1.827 -14.578 1 90.5 140 ASP B O 1
ATOM 2917 N N . ALA B 1 141 ? -5.539 3.877 -15.422 1 84.81 141 ALA B N 1
ATOM 2918 C CA . ALA B 1 141 ? -6.812 3.869 -16.141 1 84.81 141 ALA B CA 1
ATOM 2919 C C . ALA B 1 141 ? -6.871 2.707 -17.141 1 84.81 141 ALA B C 1
ATOM 2921 O O . ALA B 1 141 ? -7.945 2.156 -17.391 1 84.81 141 ALA B O 1
ATOM 2922 N N . ALA B 1 142 ? -5.754 2.287 -17.625 1 85.06 142 ALA B N 1
ATOM 2923 C CA . ALA B 1 142 ? -5.695 1.227 -18.641 1 85.06 142 ALA B CA 1
ATOM 2924 C C . ALA B 1 142 ? -5.855 -0.148 -17.984 1 85.06 142 ALA B C 1
ATOM 2926 O O . ALA B 1 142 ? -6.109 -1.139 -18.688 1 85.06 142 ALA B O 1
ATOM 2927 N N . ALA B 1 143 ? -5.734 -0.252 -16.688 1 90.25 143 ALA B N 1
ATOM 2928 C CA . ALA B 1 143 ? -5.848 -1.497 -15.93 1 90.25 143 ALA B CA 1
ATOM 2929 C C . ALA B 1 143 ? -6.504 -1.258 -14.57 1 90.25 143 ALA B C 1
ATOM 2931 O O . ALA B 1 143 ? -5.824 -1.248 -13.539 1 90.25 143 ALA B O 1
ATOM 2932 N N . SER B 1 144 ? -7.766 -1.273 -14.547 1 87.94 144 SER B N 1
ATOM 2933 C CA . SER B 1 144 ? -8.484 -0.77 -13.383 1 87.94 144 SER B CA 1
ATOM 2934 C C . SER B 1 144 ? -8.812 -1.896 -12.406 1 87.94 144 SER B C 1
ATOM 2936 O O . SER B 1 144 ? -9.188 -1.641 -11.258 1 87.94 144 SER B O 1
ATOM 2938 N N . SER B 1 145 ? -8.703 -3.076 -12.805 1 90.19 145 SER B N 1
ATOM 2939 C CA . SER B 1 145 ? -9.094 -4.184 -11.945 1 90.19 145 SER B CA 1
ATOM 2940 C C . SER B 1 145 ? -7.871 -4.875 -11.344 1 90.19 145 SER B C 1
ATOM 2942 O O . SER B 1 145 ? -6.961 -5.285 -12.07 1 90.19 145 SER B O 1
ATOM 2944 N N . LEU B 1 146 ? -7.871 -5.004 -10.086 1 94.69 146 LEU B N 1
ATOM 2945 C CA . LEU B 1 146 ? -6.812 -5.695 -9.352 1 94.69 146 LEU B CA 1
ATOM 2946 C C . LEU B 1 146 ? -7.191 -7.152 -9.102 1 94.69 146 LEU B C 1
ATOM 2948 O O . LEU B 1 146 ? -8.375 -7.488 -9.039 1 94.69 146 LEU B O 1
ATOM 2952 N N . ASN B 1 147 ? -6.172 -7.965 -9 1 94.12 147 ASN B N 1
ATOM 2953 C CA . ASN B 1 147 ? -6.387 -9.297 -8.438 1 94.12 147 ASN B CA 1
ATOM 2954 C C . ASN B 1 147 ? -6.914 -9.227 -7.012 1 94.12 147 ASN B C 1
ATOM 2956 O O . ASN B 1 147 ? -6.488 -8.383 -6.227 1 94.12 147 ASN B O 1
ATOM 2960 N N . LEU B 1 148 ? -7.781 -10.141 -6.707 1 96.31 148 LEU B N 1
ATOM 2961 C CA . LEU B 1 148 ? -8.453 -10.141 -5.414 1 96.31 148 LEU B CA 1
ATOM 2962 C C . LEU B 1 148 ? -7.445 -10.148 -4.27 1 96.31 148 LEU B C 1
ATOM 2964 O O . LEU B 1 148 ? -7.527 -9.32 -3.357 1 96.31 148 LEU B O 1
ATOM 2968 N N . ALA B 1 149 ? -6.457 -11.062 -4.301 1 97.19 149 ALA B N 1
ATOM 2969 C CA . ALA B 1 149 ? -5.48 -11.18 -3.219 1 97.19 149 ALA B CA 1
ATOM 2970 C C . ALA B 1 149 ? -4.594 -9.938 -3.146 1 97.19 149 ALA B C 1
ATOM 2972 O O . ALA B 1 149 ? -4.168 -9.539 -2.062 1 97.19 149 ALA B O 1
ATOM 2973 N N . GLN B 1 150 ? -4.348 -9.328 -4.289 1 96.81 150 GLN B N 1
ATOM 2974 C CA . GLN B 1 150 ? -3.588 -8.078 -4.34 1 96.81 150 GLN B CA 1
ATOM 2975 C C . GLN B 1 150 ? -4.352 -6.941 -3.678 1 96.81 150 GLN B C 1
ATOM 2977 O O . GLN B 1 150 ? -3.771 -6.145 -2.936 1 96.81 150 GLN B O 1
ATOM 2982 N N . ALA B 1 151 ? -5.629 -6.883 -3.967 1 97.81 151 ALA B N 1
ATOM 2983 C CA . ALA B 1 151 ? -6.461 -5.867 -3.328 1 97.81 151 ALA B CA 1
ATOM 2984 C C . ALA B 1 151 ? -6.477 -6.039 -1.813 1 97.81 151 ALA B C 1
ATOM 2986 O O . ALA B 1 151 ? -6.355 -5.066 -1.068 1 97.81 151 ALA B O 1
ATOM 2987 N N . VAL B 1 152 ? -6.602 -7.281 -1.363 1 98.62 152 VAL B N 1
ATOM 2988 C CA . VAL B 1 152 ? -6.578 -7.594 0.062 1 98.62 152 VAL B CA 1
ATOM 2989 C C . VAL B 1 152 ? -5.262 -7.113 0.671 1 98.62 152 VAL B C 1
ATOM 2991 O O . VAL B 1 152 ? -5.258 -6.449 1.709 1 98.62 152 VAL B O 1
ATOM 2994 N N . LEU B 1 153 ? -4.16 -7.41 0.008 1 98.62 153 LEU B N 1
ATOM 2995 C CA . LEU B 1 153 ? -2.842 -7.043 0.507 1 98.62 153 LEU B CA 1
ATOM 2996 C C . LEU B 1 153 ? -2.711 -5.531 0.644 1 98.62 153 LEU B C 1
ATOM 2998 O O . LEU B 1 153 ? -2.236 -5.031 1.667 1 98.62 153 LEU B O 1
ATOM 3002 N N . LEU B 1 154 ? -3.133 -4.809 -0.376 1 98.56 154 LEU B N 1
ATOM 3003 C CA . LEU B 1 154 ? -3 -3.355 -0.369 1 98.56 154 LEU B CA 1
ATOM 3004 C C . LEU B 1 154 ? -3.811 -2.742 0.768 1 98.56 154 LEU B C 1
ATOM 3006 O O . LEU B 1 154 ? -3.33 -1.845 1.464 1 98.56 154 LEU B O 1
ATOM 3010 N N . MET B 1 155 ? -5.016 -3.209 0.984 1 98.5 155 MET B N 1
ATOM 3011 C CA . MET B 1 155 ? -5.848 -2.697 2.066 1 98.5 155 MET B CA 1
ATOM 3012 C C . MET B 1 155 ? -5.23 -3.012 3.426 1 98.5 155 MET B C 1
ATOM 3014 O O . MET B 1 155 ? -5.18 -2.15 4.305 1 98.5 155 MET B O 1
ATOM 3018 N N . LEU B 1 156 ? -4.766 -4.207 3.6 1 98.69 156 LEU B N 1
ATOM 3019 C CA . LEU B 1 156 ? -4.152 -4.617 4.859 1 98.69 156 LEU B CA 1
ATOM 3020 C C . LEU B 1 156 ? -2.887 -3.807 5.133 1 98.69 156 LEU B C 1
ATOM 3022 O O . LEU B 1 156 ? -2.637 -3.408 6.273 1 98.69 156 LEU B O 1
ATOM 3026 N N . TYR B 1 157 ? -2.141 -3.592 4.086 1 98.38 157 TYR B N 1
ATOM 3027 C CA . TYR B 1 157 ? -0.915 -2.807 4.195 1 98.38 15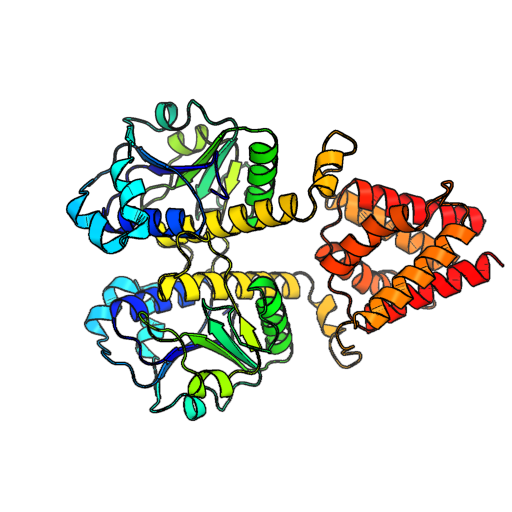7 TYR B CA 1
ATOM 3028 C C . TYR B 1 157 ? -1.209 -1.402 4.707 1 98.38 157 TYR B C 1
ATOM 3030 O O . TYR B 1 157 ? -0.554 -0.925 5.637 1 98.38 157 TYR B O 1
ATOM 3038 N N . GLU B 1 158 ? -2.203 -0.763 4.141 1 97.75 158 GLU B N 1
ATOM 3039 C CA . GLU B 1 158 ? -2.607 0.569 4.578 1 97.75 158 GLU B CA 1
ATOM 3040 C C . GLU B 1 158 ? -3.098 0.55 6.023 1 97.75 158 GLU B C 1
ATOM 3042 O O . GLU B 1 158 ? -2.746 1.427 6.812 1 97.75 158 GLU B O 1
ATOM 3047 N N . CYS B 1 159 ? -3.883 -0.433 6.379 1 97.62 159 CYS B N 1
ATOM 3048 C CA . CYS B 1 159 ? -4.402 -0.537 7.734 1 97.62 159 CYS B CA 1
ATOM 3049 C C . CYS B 1 159 ? -3.273 -0.748 8.734 1 97.62 159 CYS B C 1
ATOM 3051 O O . CYS B 1 159 ? -3.246 -0.111 9.789 1 97.62 159 CYS B O 1
ATOM 3053 N N . ALA B 1 160 ? -2.348 -1.646 8.406 1 97.12 160 ALA B N 1
ATOM 3054 C CA . ALA B 1 160 ? -1.212 -1.907 9.289 1 97.12 160 ALA B CA 1
ATOM 3055 C C . ALA B 1 160 ? -0.39 -0.641 9.516 1 97.12 160 ALA B C 1
ATOM 3057 O O . ALA B 1 160 ? 0 -0.341 10.648 1 97.12 160 ALA B O 1
ATOM 3058 N N . ASN B 1 161 ? -0.134 0.067 8.438 1 94 161 ASN B N 1
ATOM 3059 C CA . ASN B 1 161 ? 0.608 1.318 8.547 1 94 161 ASN B CA 1
ATOM 3060 C C . ASN B 1 161 ? -0.112 2.322 9.438 1 94 161 ASN B C 1
ATOM 3062 O O . ASN B 1 161 ? 0.519 3 10.25 1 94 161 ASN B O 1
ATOM 3066 N N . ALA B 1 162 ? -1.42 2.416 9.289 1 91.56 162 ALA B N 1
ATOM 3067 C CA . ALA B 1 162 ? -2.207 3.352 10.086 1 91.56 162 ALA B CA 1
ATOM 3068 C C . ALA B 1 162 ? -2.156 2.984 11.562 1 91.56 162 ALA B C 1
ATOM 3070 O O . ALA B 1 162 ? -2.029 3.859 12.422 1 91.56 162 ALA B O 1
ATOM 3071 N N . VAL B 1 163 ? -2.236 1.724 11.844 1 92 163 VAL B N 1
ATOM 3072 C CA . VAL B 1 163 ? -2.205 1.262 13.227 1 92 163 VAL B CA 1
ATOM 3073 C C . VAL B 1 163 ? -0.826 1.525 13.828 1 92 163 VAL B C 1
ATOM 3075 O O . VAL B 1 163 ? -0.716 1.968 14.969 1 92 163 VAL B O 1
ATOM 3078 N N . ARG B 1 164 ? 0.237 1.255 13.055 1 87.88 164 ARG B N 1
ATOM 3079 C CA . ARG B 1 164 ? 1.592 1.537 13.523 1 87.88 164 ARG B CA 1
ATOM 3080 C C . ARG B 1 164 ? 1.76 3.016 13.852 1 87.88 164 ARG B C 1
ATOM 3082 O O . ARG B 1 164 ? 2.422 3.365 14.836 1 87.88 164 ARG B O 1
ATOM 3089 N N . ALA B 1 165 ? 1.152 3.803 13.039 1 80.75 165 ALA B N 1
ATOM 3090 C CA . ALA B 1 165 ? 1.256 5.246 13.227 1 80.75 165 ALA B CA 1
ATOM 3091 C C . ALA B 1 165 ? 0.564 5.684 14.516 1 80.75 165 ALA B C 1
ATOM 3093 O O . ALA B 1 165 ? 1.075 6.539 15.242 1 80.75 165 ALA B O 1
ATOM 3094 N N . VAL B 1 166 ? -0.543 5.051 14.82 1 73.81 166 VAL B N 1
ATOM 3095 C CA . VAL B 1 166 ? -1.305 5.375 16.016 1 73.81 166 VAL B CA 1
ATOM 3096 C C . VAL B 1 166 ? -0.552 4.887 17.25 1 73.81 166 VAL B C 1
ATOM 3098 O O . VAL B 1 166 ? -0.514 5.578 18.281 1 73.81 166 VAL B O 1
ATOM 3101 N N . ARG B 1 167 ? 0.047 3.717 17.156 1 74.88 167 ARG B N 1
ATOM 3102 C CA . ARG B 1 167 ? 0.763 3.135 18.281 1 74.88 167 ARG B CA 1
ATOM 3103 C C . ARG B 1 167 ? 2.057 3.895 18.562 1 74.88 167 ARG B C 1
ATOM 3105 O O . ARG B 1 167 ? 2.52 3.943 19.703 1 74.88 167 ARG B O 1
ATOM 3112 N N . ALA B 1 168 ? 2.699 4.219 17.547 1 62.12 168 ALA B N 1
ATOM 3113 C CA . ALA B 1 168 ? 3.936 4.98 17.719 1 62.12 168 ALA B CA 1
ATOM 3114 C C . ALA B 1 168 ? 3.664 6.32 18.391 1 62.12 168 ALA B C 1
ATOM 3116 O O . ALA B 1 168 ? 4.523 6.852 19.094 1 62.12 168 ALA B O 1
ATOM 3117 N N . PHE B 1 169 ? 2.42 6.734 18.312 1 47.84 169 PHE B N 1
ATOM 3118 C CA . PHE B 1 169 ? 2.035 7.996 18.922 1 47.84 169 PHE B CA 1
ATOM 3119 C C . PHE B 1 169 ? 0.71 7.855 19.672 1 47.84 169 PHE B C 1
ATOM 3121 O O . PHE B 1 169 ? -0.3 8.43 19.266 1 47.84 169 PHE B O 1
ATOM 3128 N N . PRO B 1 170 ? 0.71 6.711 20.703 1 42.75 170 PRO B N 1
ATOM 3129 C CA . PRO B 1 170 ? -0.528 6.34 21.391 1 42.75 170 PRO B CA 1
ATOM 3130 C C . PRO B 1 170 ? -1.296 7.551 21.906 1 42.75 170 PRO B C 1
ATOM 3132 O O . PRO B 1 170 ? -2.529 7.539 21.938 1 42.75 170 PRO B O 1
ATOM 3135 N N . ASP B 1 171 ? -0.608 8.25 22.703 1 40.28 171 ASP B N 1
ATOM 3136 C CA . ASP B 1 171 ? -1.25 9.367 23.375 1 40.28 171 ASP B CA 1
ATOM 3137 C C . ASP B 1 171 ? -1.983 10.266 22.375 1 40.28 171 ASP B C 1
ATOM 3139 O O . ASP B 1 171 ? -2.736 11.156 22.766 1 40.28 171 ASP B O 1
ATOM 3143 N N . ALA B 1 172 ? -1.708 9.992 21.188 1 36.34 172 ALA B N 1
ATOM 3144 C CA . ALA B 1 172 ? -2.404 10.828 20.203 1 36.34 172 ALA B CA 1
ATOM 3145 C C . ALA B 1 172 ? -3.883 10.461 20.125 1 36.34 172 ALA B C 1
ATOM 3147 O O . ALA B 1 172 ? -4.734 11.336 19.938 1 36.34 172 ALA B O 1
ATOM 3148 N N . GLU B 1 173 ? -4.125 9.047 20.109 1 38.41 173 GLU B N 1
ATOM 3149 C CA . GLU B 1 173 ? -5.535 8.672 20.047 1 38.41 173 GLU B CA 1
ATOM 3150 C C . GLU B 1 173 ? -6.199 8.766 21.422 1 38.41 173 GLU B C 1
ATOM 3152 O O . GLU B 1 173 ? -7.426 8.695 21.531 1 38.41 173 GLU B O 1
ATOM 3157 N N . LYS B 1 174 ? -5.512 8.414 22.578 1 36.62 174 LYS B N 1
ATOM 3158 C CA . LYS B 1 174 ? -6.324 8.531 23.781 1 36.62 174 LYS B CA 1
ATOM 3159 C C . LYS B 1 174 ? -7.094 9.852 23.797 1 36.62 174 LYS B C 1
ATOM 3161 O O . LYS B 1 174 ? -7.988 10.047 24.625 1 36.62 174 LYS B O 1
ATOM 3166 N N . THR B 1 175 ? -6.348 10.75 23.375 1 30.42 175 THR B N 1
ATOM 3167 C CA . THR B 1 175 ? -7.191 11.938 23.281 1 30.42 175 THR B CA 1
ATOM 3168 C C . THR B 1 175 ? -8.25 11.766 22.203 1 30.42 175 THR B C 1
ATOM 3170 O O . THR B 1 175 ? -8.984 12.711 21.891 1 30.42 175 THR B O 1
ATOM 3173 N N . GLY B 1 176 ? -8.078 10.758 21.438 1 31.64 176 GLY B N 1
ATOM 3174 C CA . GLY B 1 176 ? -9.297 10.477 20.688 1 31.64 176 GLY B CA 1
ATOM 3175 C C . GLY B 1 176 ? -10.422 9.938 21.562 1 31.64 176 GLY B C 1
ATOM 3176 O O . GLY B 1 176 ? -11.414 9.43 21.047 1 31.64 176 GLY B O 1
ATOM 3177 N N . THR B 1 177 ? -10.305 9.32 22.688 1 31.5 177 THR B N 1
ATOM 3178 C CA . THR B 1 177 ? -11.594 9.164 23.344 1 31.5 177 THR B CA 1
ATOM 3179 C C . THR B 1 177 ? -12.531 10.312 22.969 1 31.5 177 THR B C 1
ATOM 3181 O O . THR B 1 177 ? -12.094 11.336 22.453 1 31.5 177 THR B O 1
ATOM 3184 N N . SER B 1 178 ? -13.57 10.852 23.906 1 30.78 178 SER B N 1
ATOM 3185 C CA . SER B 1 178 ? -14.773 11.68 23.828 1 30.78 178 SER B CA 1
ATOM 3186 C C . SER B 1 178 ? -14.469 13.031 23.188 1 30.78 178 SER B C 1
ATOM 3188 O O . SER B 1 178 ? -15.359 13.875 23.047 1 30.78 178 SER B O 1
ATOM 3190 N N . GLY B 1 179 ? -13.422 13.766 23.281 1 32.72 179 GLY B N 1
ATOM 3191 C CA . GLY B 1 179 ? -13.742 14.883 22.406 1 32.72 179 GLY B CA 1
ATOM 3192 C C . GLY B 1 179 ? -13.656 14.531 20.938 1 32.72 179 GLY B C 1
ATOM 3193 O O . GLY B 1 179 ? -12.594 14.672 20.328 1 32.72 179 GLY B O 1
ATOM 3194 N N . GLY B 1 180 ? -13.898 13.367 20.312 1 41 180 GLY B N 1
ATOM 3195 C CA . GLY B 1 180 ? -14.32 12.719 19.078 1 41 180 GLY B CA 1
ATOM 3196 C C . GLY B 1 180 ? -14.57 13.695 17.953 1 41 180 GLY B C 1
ATOM 3197 O O . GLY B 1 180 ? -15.711 13.867 17.5 1 41 180 GLY B O 1
ATOM 3198 N N . GLY B 1 181 ? -14.109 14.719 17.859 1 42.75 181 GLY B N 1
ATOM 3199 C CA . GLY B 1 181 ? -14.773 15.688 16.984 1 42.75 181 GLY B CA 1
ATOM 3200 C C . GLY B 1 181 ? -14.805 15.258 15.539 1 42.75 181 GLY B C 1
ATOM 3201 O O . GLY B 1 181 ? -14.016 14.406 15.117 1 42.75 181 GLY B O 1
ATOM 3202 N N . ARG B 1 182 ? -15.992 15.055 14.938 1 51.53 182 ARG B N 1
ATOM 3203 C CA . ARG B 1 182 ? -16.297 14.961 13.516 1 51.53 182 ARG B CA 1
ATOM 3204 C C . ARG B 1 182 ? -15.25 15.672 12.672 1 51.53 182 ARG B C 1
ATOM 3206 O O . ARG B 1 182 ? -14.703 16.688 13.086 1 51.53 182 ARG B O 1
ATOM 3213 N N . ALA B 1 183 ? -14.844 14.883 11.641 1 54.72 183 ALA B N 1
ATOM 3214 C CA . ALA B 1 183 ? -14.047 15.617 10.664 1 54.72 183 ALA B CA 1
ATOM 3215 C C . ALA B 1 183 ? -14.641 17 10.406 1 54.72 183 ALA B C 1
ATOM 3217 O O . ALA B 1 183 ? -15.859 17.188 10.477 1 54.72 183 ALA B O 1
ATOM 3218 N N . VAL B 1 184 ? -13.648 17.875 10.258 1 66 184 VAL B N 1
ATOM 3219 C CA . VAL B 1 184 ? -14.109 19.219 9.969 1 66 184 VAL B CA 1
ATOM 3220 C C . VAL B 1 184 ? -14.812 19.25 8.609 1 66 184 VAL B C 1
ATOM 3222 O O . VAL B 1 184 ? -14.391 18.594 7.668 1 66 184 VAL B O 1
ATOM 3225 N N . THR B 1 185 ? -15.961 19.781 8.57 1 64.81 185 THR B N 1
ATOM 3226 C CA . THR B 1 185 ? -16.688 19.969 7.324 1 64.81 185 THR B CA 1
ATOM 3227 C C . THR B 1 185 ? -15.977 20.969 6.426 1 64.81 185 THR B C 1
ATOM 3229 O O . THR B 1 185 ? -15.07 21.688 6.875 1 64.81 185 THR B O 1
ATOM 3232 N N . ALA B 1 186 ? -16.391 20.891 5.172 1 65.62 186 ALA B N 1
ATOM 3233 C CA . ALA B 1 186 ? -15.867 21.875 4.234 1 65.62 186 ALA B CA 1
ATOM 3234 C C . ALA B 1 186 ? -16.125 23.297 4.73 1 65.62 186 ALA B C 1
ATOM 3236 O O . ALA B 1 186 ? -15.281 24.172 4.59 1 65.62 186 ALA B O 1
ATOM 3237 N N . GLU B 1 187 ? -17.25 23.453 5.316 1 74.19 187 GLU B N 1
ATOM 3238 C CA . GLU B 1 187 ? -17.609 24.766 5.855 1 74.19 187 GLU B CA 1
ATOM 3239 C C . GLU B 1 187 ? -16.703 25.156 7.02 1 74.19 187 GLU B C 1
ATOM 3241 O O . GLU B 1 187 ? -16.281 26.312 7.121 1 74.19 187 GLU B O 1
ATOM 3246 N N . GLU B 1 188 ? -16.484 24.219 7.758 1 78.31 188 GLU B N 1
ATOM 3247 C CA . GLU B 1 188 ? -15.609 24.469 8.898 1 78.31 188 GLU B CA 1
ATOM 3248 C C . GLU B 1 188 ? -14.188 24.766 8.438 1 78.31 188 GLU B C 1
ATOM 3250 O O . GLU B 1 188 ? -13.508 25.625 9.008 1 78.31 188 GLU B O 1
ATOM 3255 N N . GLN B 1 189 ? -13.789 24.078 7.453 1 79.19 189 GLN B N 1
ATOM 3256 C CA . GLN B 1 189 ? -12.469 24.328 6.895 1 79.19 189 GLN B CA 1
ATOM 3257 C C . GLN B 1 189 ? -12.367 25.75 6.332 1 79.19 189 GLN B C 1
ATOM 3259 O O . GLN B 1 189 ? -11.359 26.422 6.52 1 79.19 189 GLN B O 1
ATOM 3264 N N . GLU B 1 190 ? -13.391 26.109 5.648 1 80 190 GLU B N 1
ATOM 3265 C CA . GLU B 1 190 ? -13.414 27.469 5.105 1 80 190 GLU B CA 1
ATOM 3266 C C . GLU B 1 190 ? -13.375 28.5 6.219 1 80 190 GLU B C 1
ATOM 3268 O O . GLU B 1 190 ? -12.703 29.531 6.09 1 80 190 GLU B O 1
ATOM 3273 N N . ARG B 1 191 ? -14.07 28.297 7.309 1 84.62 191 ARG B N 1
ATOM 3274 C CA . ARG B 1 191 ? -14.062 29.203 8.453 1 84.62 191 ARG B CA 1
ATOM 3275 C C . ARG B 1 191 ? -12.672 29.297 9.062 1 84.62 191 ARG B C 1
ATOM 3277 O O . ARG B 1 191 ? -12.242 30.375 9.477 1 84.62 191 ARG B O 1
ATOM 3284 N N . LEU B 1 192 ? -12.008 28.188 9.07 1 86.38 192 LEU B N 1
ATOM 3285 C CA . LEU B 1 192 ? -10.648 28.188 9.594 1 86.38 192 LEU B CA 1
ATOM 3286 C C . LEU B 1 192 ? -9.719 29 8.711 1 86.38 192 LEU B C 1
ATOM 3288 O O . LEU B 1 192 ? -8.883 29.766 9.211 1 86.38 192 LEU B O 1
ATOM 3292 N N . MET B 1 193 ? -9.891 28.812 7.406 1 82.75 193 MET B N 1
ATOM 3293 C CA . MET B 1 193 ? -9.055 29.578 6.484 1 82.75 193 MET B CA 1
ATOM 3294 C C . MET B 1 193 ? -9.289 31.078 6.637 1 82.75 193 MET B C 1
ATOM 3296 O O . MET B 1 193 ? -8.344 31.859 6.59 1 82.75 193 MET B O 1
ATOM 3300 N N . ASP B 1 194 ? -10.492 31.375 6.855 1 85 194 ASP B N 1
ATOM 3301 C CA . ASP B 1 194 ? -10.836 32.781 7.07 1 85 194 ASP B CA 1
ATOM 3302 C C . ASP B 1 194 ? -10.203 33.312 8.359 1 85 194 ASP B C 1
ATOM 3304 O O . ASP B 1 194 ? -9.688 34.438 8.391 1 85 194 ASP B O 1
ATOM 3308 N N . ALA B 1 195 ? -10.312 32.562 9.422 1 87 195 ALA B N 1
ATOM 3309 C CA . ALA B 1 195 ? -9.695 32.938 10.695 1 87 195 ALA B CA 1
ATOM 3310 C C . ALA B 1 195 ? -8.188 33.094 10.555 1 87 195 ALA B C 1
ATOM 3312 O O . ALA B 1 195 ? -7.594 34.031 11.094 1 87 195 ALA B O 1
ATOM 3313 N N . LEU B 1 196 ? -7.664 32.188 9.805 1 83.75 196 LEU B N 1
ATOM 3314 C CA . LEU B 1 196 ? -6.227 32.219 9.562 1 83.75 196 LEU B CA 1
ATOM 3315 C C . LEU B 1 196 ? -5.836 33.469 8.758 1 83.75 196 LEU B C 1
ATOM 3317 O O . LEU B 1 196 ? -4.84 34.125 9.07 1 83.75 196 LEU B O 1
ATOM 3321 N N . LYS B 1 197 ? -6.586 33.688 7.777 1 82.31 197 LYS B N 1
ATOM 3322 C CA . LYS B 1 197 ? -6.375 34.875 6.973 1 82.31 197 LYS B CA 1
ATOM 3323 C C . LYS B 1 197 ? -6.387 36.125 7.844 1 82.31 197 LYS B C 1
ATOM 3325 O O . LYS B 1 197 ? -5.484 36.969 7.754 1 82.31 197 LYS B O 1
ATOM 3330 N N . GLY B 1 198 ? -7.406 36.281 8.648 1 84.75 198 GLY B N 1
ATOM 3331 C CA . GLY B 1 198 ? -7.496 37.406 9.555 1 84.75 198 GLY B CA 1
ATOM 3332 C C . GLY B 1 198 ? -6.297 37.531 10.484 1 84.75 198 GLY B C 1
ATOM 3333 O O . GLY B 1 198 ? -5.781 38.625 10.703 1 84.75 198 GLY B O 1
ATOM 3334 N N . MET B 1 199 ? -5.922 36.406 11.047 1 83.12 199 MET B N 1
ATOM 3335 C CA . MET B 1 199 ? -4.766 36.375 11.938 1 83.12 199 MET B CA 1
ATOM 3336 C C . MET B 1 199 ? -3.508 36.844 11.211 1 83.12 199 MET B C 1
ATOM 3338 O O . MET B 1 199 ? -2.762 37.688 11.719 1 83.12 199 MET B O 1
ATOM 3342 N N . LEU B 1 200 ? -3.297 36.344 10.016 1 81 200 LEU B N 1
ATOM 3343 C CA . LEU B 1 200 ? -2.086 36.625 9.258 1 81 200 LEU B CA 1
ATOM 3344 C C . LEU B 1 200 ? -2.051 38.062 8.812 1 81 200 LEU B C 1
ATOM 3346 O O . LEU B 1 200 ? -0.987 38.688 8.789 1 81 200 LEU B O 1
ATOM 3350 N N . LEU B 1 201 ? -3.135 38.531 8.445 1 80.81 201 LEU B N 1
ATOM 3351 C CA . LEU B 1 201 ? -3.227 39.969 8.102 1 80.81 201 LEU B CA 1
ATOM 3352 C C . LEU B 1 201 ? -2.885 40.844 9.297 1 80.81 201 LEU B C 1
ATOM 3354 O O . LEU B 1 201 ? -2.195 41.844 9.156 1 80.81 201 LEU B O 1
ATOM 3358 N N . GLY B 1 202 ? -3.391 40.5 10.438 1 81.25 202 GLY B N 1
ATOM 3359 C CA . GLY B 1 202 ? -3.098 41.219 11.656 1 81.25 202 GLY B CA 1
ATOM 3360 C C . GLY B 1 202 ? -1.627 41.188 12.031 1 81.25 202 GLY B C 1
ATOM 3361 O O . GLY B 1 202 ? -1.132 42.125 12.688 1 81.25 202 GLY B O 1
ATOM 3362 N N . LEU B 1 203 ? -1.009 40.125 11.695 1 79.12 203 LEU B N 1
ATOM 3363 C CA . LEU B 1 203 ? 0.406 39.969 12.008 1 79.12 203 LEU B CA 1
ATOM 3364 C C . LEU B 1 203 ? 1.281 40.625 10.945 1 79.12 203 LEU B C 1
ATOM 3366 O O . LEU B 1 203 ? 2.508 40.656 11.07 1 79.12 203 LEU B O 1
ATOM 3370 N N . ASP B 1 204 ? 0.705 41.25 9.945 1 72.06 204 ASP B N 1
ATOM 3371 C CA . ASP B 1 204 ? 1.418 41.844 8.812 1 72.06 204 ASP B CA 1
ATOM 3372 C C . ASP B 1 204 ? 2.293 40.812 8.117 1 72.06 204 ASP B C 1
ATOM 3374 O O . ASP B 1 204 ? 3.43 41.094 7.742 1 72.06 204 ASP B O 1
ATOM 3378 N N . TYR B 1 205 ? 1.896 39.625 8.273 1 68.19 205 TYR B N 1
ATOM 3379 C CA . TYR B 1 205 ? 2.596 38.5 7.648 1 68.19 205 TYR B CA 1
ATOM 3380 C C . TYR B 1 205 ? 2.344 38.469 6.148 1 68.19 205 TYR B C 1
ATOM 3382 O O . TYR B 1 205 ? 3.197 38.031 5.379 1 68.19 205 TYR B O 1
ATOM 3390 N N . LEU B 1 206 ? 1.237 38.875 5.738 1 58.75 206 LEU B N 1
ATOM 3391 C CA . LEU B 1 206 ? 0.825 38.844 4.34 1 58.75 206 LEU B CA 1
ATOM 3392 C C . LEU B 1 206 ? 1.088 40.188 3.656 1 58.75 206 LEU B C 1
ATOM 3394 O O . LEU B 1 206 ? 0.638 41.219 4.133 1 58.75 206 LEU B O 1
ATOM 3398 N N . HIS B 1 207 ? 2.102 40.406 2.957 1 53.62 207 HIS B N 1
ATOM 3399 C CA . HIS B 1 207 ? 2.426 41.688 2.373 1 53.62 207 HIS B CA 1
ATOM 3400 C C . HIS B 1 207 ? 1.77 41.875 1.008 1 53.62 207 HIS B C 1
ATOM 3402 O O . HIS B 1 207 ? 1.71 42.969 0.479 1 53.62 207 HIS B O 1
ATOM 3408 N N . GLY B 1 208 ? 1.307 40.812 0.542 1 52.44 208 GLY B N 1
ATOM 3409 C CA . GLY B 1 208 ? 0.916 40.969 -0.849 1 52.44 208 GLY B CA 1
ATOM 3410 C C . GLY B 1 208 ? -0.585 41.062 -1.039 1 52.44 208 GLY B C 1
ATOM 3411 O O . GLY B 1 208 ? -1.348 40.969 -0.076 1 52.44 208 GLY B O 1
ATOM 3412 N N . ASP B 1 209 ? -1.101 41.625 -2.23 1 52.34 209 ASP B N 1
ATOM 3413 C CA . ASP B 1 209 ? -2.436 42 -2.691 1 52.34 209 ASP B CA 1
ATOM 3414 C C . ASP B 1 209 ? -3.338 40.781 -2.801 1 52.34 209 ASP B C 1
ATOM 3416 O O . ASP B 1 209 ? -4.535 40.906 -3.068 1 52.34 209 ASP B O 1
ATOM 3420 N N . ASN B 1 210 ? -2.725 39.625 -2.611 1 53.66 210 ASN B N 1
ATOM 3421 C CA . ASN B 1 210 ? -3.66 38.531 -2.797 1 53.66 210 ASN B CA 1
ATOM 3422 C C . ASN B 1 210 ? -3.588 37.531 -1.645 1 53.66 210 ASN B C 1
ATOM 3424 O O . ASN B 1 210 ? -2.975 36.469 -1.774 1 53.66 210 ASN B O 1
ATOM 3428 N N . PRO B 1 211 ? -4.16 37.844 -0.578 1 59.91 211 PRO B N 1
ATOM 3429 C CA . PRO B 1 211 ? -4.102 37.031 0.632 1 59.91 211 PRO B CA 1
ATOM 3430 C C . PRO B 1 211 ? -4.582 35.594 0.394 1 59.91 211 PRO B C 1
ATOM 3432 O O . PRO B 1 211 ? -4.086 34.656 1.028 1 59.91 211 PRO B O 1
ATOM 3435 N N . ASP B 1 212 ? -5.383 35.438 -0.583 1 60.62 212 ASP B N 1
ATOM 3436 C CA . ASP B 1 212 ? -5.953 34.125 -0.833 1 60.62 212 ASP B CA 1
ATOM 3437 C C . ASP B 1 212 ? -4.91 33.156 -1.424 1 60.62 212 ASP B C 1
ATOM 3439 O O . ASP B 1 212 ? -4.91 31.969 -1.13 1 60.62 212 ASP B O 1
ATOM 3443 N N . TYR B 1 213 ? -4.102 33.781 -2.17 1 59.03 213 TYR B N 1
ATOM 3444 C CA . TYR B 1 213 ? -3.041 32.969 -2.766 1 59.03 213 TYR B CA 1
ATOM 3445 C C . TYR B 1 213 ? -2.094 32.438 -1.698 1 59.03 213 TYR B C 1
ATOM 3447 O O . TYR B 1 213 ? -1.64 31.297 -1.776 1 59.03 213 TYR B O 1
ATOM 3455 N N . PHE B 1 214 ? -1.924 33.25 -0.704 1 61.22 214 PHE B N 1
ATOM 3456 C CA . PHE B 1 214 ? -0.979 32.875 0.344 1 61.22 214 PHE B CA 1
ATOM 3457 C C . PHE B 1 214 ? -1.578 31.812 1.264 1 61.22 214 PHE B C 1
ATOM 3459 O O . PHE B 1 214 ? -0.848 31.078 1.931 1 61.22 214 PHE B O 1
ATOM 3466 N N . LEU B 1 215 ? -2.877 31.719 1.205 1 66.75 215 LEU B N 1
ATOM 3467 C CA . LEU B 1 215 ? -3.549 30.766 2.09 1 66.75 215 LEU B CA 1
ATOM 3468 C C . LEU B 1 215 ? -3.592 29.375 1.468 1 66.75 215 LEU B C 1
ATOM 3470 O O . LEU B 1 215 ? -3.834 28.391 2.164 1 66.75 215 LEU B O 1
ATOM 3474 N N . MET B 1 216 ? -3.268 29.328 0.208 1 65.62 216 MET B N 1
ATOM 3475 C CA . MET B 1 216 ? -3.418 28.078 -0.526 1 65.62 216 MET B CA 1
ATOM 3476 C C . MET B 1 216 ? -2.541 26.984 0.076 1 65.62 216 MET B C 1
ATOM 3478 O O . MET B 1 216 ? -3.004 25.859 0.304 1 65.62 216 MET B O 1
ATOM 3482 N N . PRO B 1 217 ? -1.29 27.438 0.383 1 63 217 PRO B N 1
ATOM 3483 C CA . PRO B 1 217 ? -0.476 26.375 0.98 1 63 217 PRO B CA 1
ATOM 3484 C C . PRO B 1 217 ? -1.024 25.906 2.322 1 63 217 PRO B C 1
ATOM 3486 O O . PRO B 1 217 ? -0.902 24.719 2.656 1 63 217 PRO B O 1
ATOM 3489 N N . TRP B 1 218 ? -1.644 26.688 3.068 1 74 218 TRP B N 1
ATOM 3490 C CA . TRP B 1 218 ? -2.256 26.328 4.344 1 74 218 TRP B CA 1
ATOM 3491 C C . TRP B 1 218 ? -3.463 25.422 4.137 1 74 218 TRP B C 1
ATOM 3493 O O . TRP B 1 218 ? -3.643 24.438 4.863 1 74 218 TRP B O 1
ATOM 3503 N N . ARG B 1 219 ? -4.184 25.812 3.121 1 71.94 219 ARG B N 1
ATOM 3504 C CA . ARG B 1 219 ? -5.344 25 2.777 1 71.94 219 ARG B CA 1
ATOM 3505 C C . ARG B 1 219 ? -4.926 23.578 2.422 1 71.94 219 ARG B C 1
ATOM 3507 O O . ARG B 1 219 ? -5.531 22.609 2.887 1 71.94 219 ARG B O 1
ATOM 3514 N N . ARG B 1 220 ? -4.004 23.531 1.643 1 63.38 220 ARG B N 1
ATOM 3515 C CA . ARG B 1 220 ? -3.506 22.234 1.219 1 63.38 220 ARG B CA 1
ATOM 3516 C C . ARG B 1 220 ? -2.98 21.422 2.408 1 63.38 220 ARG B C 1
ATOM 3518 O O . ARG B 1 220 ? -3.234 20.234 2.516 1 63.38 220 ARG B O 1
ATOM 3525 N N . MET B 1 221 ? -2.193 22.141 3.277 1 68.19 221 MET B N 1
ATOM 3526 C CA . MET B 1 221 ? -1.629 21.5 4.465 1 68.19 221 MET B CA 1
ATOM 3527 C C . MET B 1 221 ? -2.73 20.953 5.363 1 68.19 221 MET B C 1
ATOM 3529 O O . MET B 1 221 ? -2.652 19.812 5.816 1 68.19 221 MET B O 1
ATOM 3533 N N . PHE B 1 222 ? -3.77 21.734 5.574 1 73.12 222 PHE B N 1
ATOM 3534 C CA . PHE B 1 222 ? -4.836 21.312 6.477 1 73.12 222 PHE B CA 1
ATOM 3535 C C . PHE B 1 222 ? -5.676 20.203 5.852 1 73.12 222 PHE B C 1
ATOM 3537 O O . PHE B 1 222 ? -6.184 19.328 6.555 1 73.12 222 PHE B O 1
ATOM 3544 N N . SER B 1 223 ? -5.777 20.312 4.555 1 65.81 223 SER B N 1
ATOM 3545 C CA . SER B 1 223 ? -6.477 19.234 3.842 1 65.81 223 SER B CA 1
ATOM 3546 C C . SER B 1 223 ? -5.742 17.906 3.973 1 65.81 223 SER B C 1
ATOM 3548 O O . SER B 1 223 ? -6.367 16.875 4.199 1 65.81 223 SER B O 1
ATOM 3550 N N . ARG B 1 224 ? -4.48 18.078 3.871 1 62.16 224 ARG B N 1
ATOM 3551 C CA . ARG B 1 224 ? -3.648 16.875 4.012 1 62.16 224 ARG B CA 1
ATOM 3552 C C . ARG B 1 224 ? -3.699 16.344 5.438 1 62.16 224 ARG B C 1
ATOM 3554 O O . ARG B 1 224 ? -3.67 15.133 5.648 1 62.16 224 ARG B O 1
ATOM 3561 N N . ALA B 1 225 ? -3.723 17.25 6.41 1 64.69 225 ALA B N 1
ATOM 3562 C CA . ALA B 1 225 ? -3.703 16.891 7.828 1 64.69 225 ALA B CA 1
ATOM 3563 C C . ALA B 1 225 ? -4.977 16.156 8.234 1 64.69 225 ALA B C 1
ATOM 3565 O O . ALA B 1 225 ? -4.984 15.398 9.203 1 64.69 225 ALA B O 1
ATOM 3566 N N . GLY B 1 226 ? -6.066 16.375 7.449 1 63.97 226 GLY B N 1
ATOM 3567 C CA . GLY B 1 226 ? -7.324 15.797 7.891 1 63.97 226 GLY B CA 1
ATOM 3568 C C . GLY B 1 226 ? -7.746 16.266 9.273 1 63.97 226 GLY B C 1
ATOM 3569 O O . GLY B 1 226 ? -7.922 15.445 10.18 1 63.97 226 GLY B O 1
ATOM 3570 N N . LEU B 1 227 ? -8.07 17.484 9.406 1 69.81 227 LEU B N 1
ATOM 3571 C CA . LEU B 1 227 ? -8.312 18.125 10.695 1 69.81 227 LEU B CA 1
ATOM 3572 C C . LEU B 1 227 ? -9.539 17.516 11.375 1 69.81 227 LEU B C 1
ATOM 3574 O O . LEU B 1 227 ? -10.555 17.281 10.719 1 69.81 227 LEU B O 1
ATOM 3578 N N . ARG B 1 228 ? -9.352 17.266 12.562 1 67.5 228 ARG B N 1
ATOM 3579 C CA . ARG B 1 228 ? -10.469 16.844 13.414 1 67.5 228 ARG B CA 1
ATOM 3580 C C . ARG B 1 228 ? -11.062 18.031 14.156 1 67.5 228 ARG B C 1
ATOM 3582 O O . ARG B 1 228 ? -10.438 19.094 14.242 1 67.5 228 ARG B O 1
ATOM 3589 N N . ARG B 1 229 ? -12.305 17.844 14.594 1 72 229 ARG B N 1
ATOM 3590 C CA . ARG B 1 229 ? -13.047 18.922 15.234 1 72 229 ARG B CA 1
ATOM 3591 C C . ARG B 1 229 ? -12.25 19.547 16.375 1 72 229 ARG B C 1
ATOM 3593 O O . ARG B 1 229 ? -12.211 20.766 16.516 1 72 229 ARG B O 1
ATOM 3600 N N . HIS B 1 230 ? -11.609 18.75 17.141 1 72.88 230 HIS B N 1
ATOM 3601 C CA . HIS B 1 230 ? -10.859 19.312 18.266 1 72.88 230 HIS B CA 1
ATOM 3602 C C . HIS B 1 230 ? -9.641 20.078 17.781 1 72.88 230 HIS B C 1
ATOM 3604 O O . HIS B 1 230 ? -9.266 21.094 18.359 1 72.88 230 HIS B O 1
ATOM 3610 N N . GLU B 1 231 ? -9.039 19.625 16.656 1 74.06 231 GLU B N 1
ATOM 3611 C CA . GLU B 1 231 ? -7.918 20.344 16.047 1 74.06 231 GLU B CA 1
ATOM 3612 C C . GLU B 1 231 ? -8.375 21.656 15.43 1 74.06 231 GLU B C 1
ATOM 3614 O O . GLU B 1 231 ? -7.684 22.672 15.539 1 74.06 231 GLU B O 1
ATOM 3619 N N . TYR B 1 232 ? -9.492 21.516 14.883 1 81.94 232 TYR B N 1
ATOM 3620 C CA . TYR B 1 232 ? -10.133 22.719 14.375 1 81.94 232 TYR B CA 1
ATOM 3621 C C . TYR B 1 232 ? -10.352 23.734 15.492 1 81.94 232 TYR B C 1
ATOM 3623 O O . TYR B 1 232 ? -10 24.906 15.352 1 81.94 232 TYR B O 1
ATOM 3631 N N . ASP B 1 233 ? -10.898 23.281 16.547 1 79.69 233 ASP B N 1
ATOM 3632 C CA . ASP B 1 233 ? -11.172 24.141 17.688 1 79.69 233 ASP B CA 1
ATOM 3633 C C . ASP B 1 233 ? -9.883 24.75 18.234 1 79.69 233 ASP B C 1
ATOM 3635 O O . ASP B 1 233 ? -9.844 25.922 18.609 1 79.69 233 ASP B O 1
ATOM 3639 N N . ALA B 1 234 ? -8.938 23.953 18.25 1 79.06 234 ALA B N 1
ATOM 3640 C CA . ALA B 1 234 ? -7.648 24.438 18.75 1 79.06 234 ALA B CA 1
ATOM 3641 C C . ALA B 1 234 ? -7.059 25.5 17.828 1 79.06 234 ALA B C 1
ATOM 3643 O O . ALA B 1 234 ? -6.582 26.531 18.297 1 79.06 234 ALA B O 1
ATOM 3644 N N . LEU B 1 235 ? -7.098 25.25 16.5 1 83.81 235 LEU B N 1
ATOM 3645 C CA . LEU B 1 235 ? -6.562 26.188 15.516 1 83.81 235 LEU B CA 1
ATOM 3646 C C . LEU B 1 235 ? -7.363 27.484 15.508 1 83.81 235 LEU B C 1
ATOM 3648 O O . LEU B 1 235 ? -6.789 28.578 15.438 1 83.81 235 LEU B O 1
ATOM 3652 N N . MET B 1 236 ? -8.625 27.281 15.641 1 83.75 236 MET B N 1
ATOM 3653 C CA . MET B 1 236 ? -9.492 28.453 15.727 1 83.75 236 MET B CA 1
ATOM 3654 C C . MET B 1 236 ? -9.188 29.266 16.984 1 83.75 236 MET B C 1
ATOM 3656 O O . MET B 1 236 ? -9.125 30.484 16.938 1 83.75 236 MET B O 1
ATOM 3660 N N . GLY B 1 237 ? -9.07 28.578 18.078 1 81.88 237 GLY B N 1
ATOM 3661 C CA . GLY B 1 237 ? -8.688 29.234 19.312 1 81.88 237 GLY B CA 1
ATOM 3662 C C . GLY B 1 237 ? -7.379 30 19.219 1 81.88 237 GLY B C 1
ATOM 3663 O O . GLY B 1 237 ? -7.262 31.109 19.719 1 81.88 237 GLY B O 1
ATOM 3664 N N . LEU B 1 238 ? -6.469 29.422 18.562 1 81.56 238 LEU B N 1
ATOM 3665 C CA . LEU B 1 238 ? -5.176 30.062 18.344 1 81.56 238 LEU B CA 1
ATOM 3666 C C . LEU B 1 238 ? -5.332 31.344 17.531 1 81.56 238 LEU B C 1
ATOM 3668 O O . LEU B 1 238 ? -4.77 32.375 17.891 1 81.56 238 LEU B O 1
ATOM 3672 N N . CYS B 1 239 ? -5.992 31.203 16.469 1 85.38 239 CYS B N 1
ATOM 3673 C CA . CYS B 1 239 ? -6.227 32.375 15.641 1 85.38 239 CYS B CA 1
ATOM 3674 C C . CYS B 1 239 ? -6.879 33.5 16.453 1 85.38 239 CYS B C 1
ATOM 3676 O O . CYS B 1 239 ? -6.477 34.656 16.344 1 85.38 239 CYS B O 1
ATOM 3678 N N . ARG B 1 240 ? -7.875 33.125 17.25 1 83.62 240 ARG B N 1
ATOM 3679 C CA . ARG B 1 240 ? -8.586 34.125 18.062 1 83.62 240 ARG B CA 1
ATOM 3680 C C . ARG B 1 240 ? -7.652 34.75 19.094 1 83.62 240 ARG B C 1
ATOM 3682 O O . ARG B 1 240 ? -7.688 35.969 19.297 1 83.62 240 ARG B O 1
ATOM 3689 N N . GLN B 1 241 ? -6.922 34 19.688 1 81.88 241 GLN B N 1
ATOM 3690 C CA . GLN B 1 241 ? -6.031 34.469 20.734 1 81.88 241 GLN B CA 1
ATOM 3691 C C . GLN B 1 241 ? -4.973 35.406 20.156 1 81.88 241 GLN B C 1
ATOM 3693 O O . GLN B 1 241 ? -4.645 36.438 20.766 1 81.88 241 GLN B O 1
ATOM 3698 N N . VAL B 1 242 ? -4.41 35 19.094 1 82.06 242 VAL B N 1
ATOM 3699 C CA . VAL B 1 242 ? -3.416 35.844 18.438 1 82.06 242 VAL B CA 1
ATOM 3700 C C . VAL B 1 242 ? -4.039 37.188 18.062 1 82.06 242 VAL B C 1
ATOM 3702 O O . VAL B 1 242 ? -3.459 38.25 18.328 1 82.06 242 VAL B O 1
ATOM 3705 N N . ARG B 1 243 ? -5.191 37.156 17.578 1 84.5 243 ARG B N 1
ATOM 3706 C CA . ARG B 1 243 ? -5.875 38.375 17.172 1 84.5 243 ARG B CA 1
ATOM 3707 C C . ARG B 1 243 ? -6.203 39.25 18.375 1 84.5 243 ARG B C 1
ATOM 3709 O O . ARG B 1 243 ? -6.113 40.469 18.312 1 84.5 243 ARG B O 1
ATOM 3716 N N . HIS B 1 244 ? -6.574 38.562 19.391 1 82.5 244 HIS B N 1
ATOM 3717 C CA . HIS B 1 244 ? -6.871 39.281 20.625 1 82.5 244 HIS B CA 1
ATOM 3718 C C . HIS B 1 244 ? -5.637 40 21.141 1 82.5 244 HIS B C 1
ATOM 3720 O O . HIS B 1 244 ? -5.73 41.156 21.625 1 82.5 244 HIS B O 1
ATOM 3726 N N . LYS B 1 245 ? -4.598 39.312 20.984 1 80.75 245 LYS B N 1
ATOM 3727 C CA . LYS B 1 245 ? -3.359 39.875 21.516 1 80.75 245 LYS B CA 1
ATOM 3728 C C . LYS B 1 245 ? -2.822 40.969 20.594 1 80.75 245 LYS B C 1
ATOM 3730 O O . LYS B 1 245 ? -2.102 41.875 21.031 1 80.75 245 LYS B O 1
ATOM 3735 N N . LEU B 1 246 ? -3.135 40.781 19.344 1 79.5 246 LEU B N 1
ATOM 3736 C CA . LEU B 1 246 ? -2.713 41.812 18.375 1 79.5 246 LEU B CA 1
ATOM 3737 C C . LEU B 1 246 ? -3.609 43.031 18.453 1 79.5 246 LEU B C 1
ATOM 3739 O O . LEU B 1 246 ? -3.205 44.125 18.047 1 79.5 246 LEU B O 1
ATOM 3743 N N . GLY B 1 247 ? -4.707 43 19.188 1 71.56 247 GLY B N 1
ATOM 3744 C CA . GLY B 1 247 ? -5.594 44.156 19.344 1 71.56 247 GLY B CA 1
ATOM 3745 C C . GLY B 1 247 ? -6.734 44.156 18.344 1 71.56 247 GLY B C 1
ATOM 3746 O O . GLY B 1 247 ? -6.555 43.781 17.188 1 71.56 247 GLY B O 1
#

Sequence (494 aa):
MLLDGVQIVLVKTRFPENIGMAARACANMGCPAIRLVDPERWDREKAGPLATPKGQSLLDGVRVSPDLAVAVAESSLVLGTTARTGGWRQALLAPGQAAREVAAALARDEKVSLVFGPEDRGLNNEEITHCQRLVTIPTDAAASSLNLAQAVLLMLYECANAVRAVRAFPDAEKTGTSGGGRAVTAEEQERLMDALKGMLLGLDYLHGDNPDYFLMPWRRMFSRAGLRRHEYDALMGLCRQVRHKLGMLLDGVQIVLVKTRFPENIGMAARACANMGCPAIRLVDPERWDREKAGPLATPKGQSLLDGVRVSPDLAVAVAESSLVLGTTARTGGWRQALLAPGQAAREVAAALARDEKVSLVFGPEDRGLNNEEITHCQRLVTIPTDAAASSLNLAQAVLLMLYECANAVRAVRAFPDAEKTGTSGGGRAVTAEEQERLMDALKGMLLGLDYLHGDNPDYFLMPWRRMFSRAGLRRHEYDALMGLCRQVRHKLG

Nearest PDB structures (foldseek):
  5gmc-assembly1_A  TM=9.559E-01  e=6.676E-16  Pseudomonas aeruginosa
  3onp-assembly1_A-2  TM=9.348E-01  e=3.451E-15  Cereibacter sphaeroides 2.4.1
  4xbo-assembly1_B  TM=6.471E-01  e=8.317E-19  Escherichia coli K-12
  4xbo-assembly1_A  TM=6.747E-01  e=3.605E-18  Escherichia coli K-12
  3ic6-assembly1_A-2  TM=9.159E-01  e=2.255E-14  Neisseria gonorrhoeae FA 1090

Secondary structure (DSSP, 8-state):
-TTTTEEEEEES---HHHHHHHHHHHHHHT--EEEEES-S---HHHHHHHHHHHHHHHHHT-EEESSHHHHTTT-SEEEEE-S--TT--S-EEPHHHHHHHHHHHHHTT--EEEEE--TTT---HHHHTT-SEEE-----TT-----HHHHHHHHHHHHHHHHHHHHHSHHHHHTTSSS---B--HHHHHHHHHHHHHHHHHTT---SS-HHHHHHHHHHHHHHHT-BHHHHHHHHHHHHHHHHHH-/-TTTTEEEEEES---HHHHHHHHHHHHHHT--EEEEES-S---HHHHHHHHHHHHHHHHHT-EEESSHHHHTTT-SEEEEE-S--TT--S-EEPHHHHHHHHHHHHHTT--EEEEE--TTT---HHHHTT-SEEE-----TT--PPPHHHHHHHHHHHHHHHHHHHHHSTHHHHTTSS----B--HHHHHHHHHHHHHHHHHTT---SS-HHHHHHHHHHHHHHHT-BHHHHHHHHHHHHHHHHHH-

InterPro domains:
  IPR001537 tRNA/rRNA methyltransferase, SpoU type [PF00588] (6-157)
  IPR004384 RNA methyltransferase TrmJ/LasT [PIRSF004808] (4-246)
  IPR004384 RNA methyltransferase TrmJ/LasT [PTHR42786] (2-246)
  IPR029026 tRNA (guanine-N1-)-methyltransferase, N-terminal [G3DSA:3.40.1280.10] (2-178)
  IPR029028 Alpha/beta knot methyltransferases [SSF75217] (6-163)